Protein AF-A0A6U4NA45-F1 (afdb_monomer)

pLDDT: mean 71.01, std 21.5, range [25.69, 96.25]

Solvent-accessible surface area (backbone atoms only — not comparable to full-atom values): 28451 Å² total; per-residue (Å²): 65,31,75,86,72,38,43,72,42,72,64,45,60,40,87,92,74,47,45,75,46,81,77,71,83,73,54,48,74,40,24,24,39,67,43,97,85,68,51,58,35,28,52,42,54,42,44,55,59,36,47,76,59,57,22,80,71,50,94,52,73,62,40,75,64,42,99,56,27,55,75,52,40,69,70,53,58,93,52,58,37,28,77,47,26,41,46,73,46,68,39,46,25,27,34,43,29,39,74,82,82,22,34,50,39,38,31,26,38,87,87,55,83,77,88,73,43,79,29,39,72,34,22,25,37,73,43,98,86,71,49,62,36,33,34,27,15,58,32,71,66,20,38,53,78,53,82,89,59,66,73,75,71,82,91,79,78,97,69,82,91,70,99,82,83,94,79,87,86,81,98,75,83,88,85,89,86,62,85,80,91,81,80,89,84,81,88,73,85,69,67,97,50,78,73,62,76,93,43,71,69,58,54,53,50,31,43,52,53,12,50,52,23,46,51,53,32,51,49,44,62,69,73,50,26,73,67,54,44,52,48,25,57,56,46,78,65,58,100,76,32,94,63,59,84,89,45,42,66,56,55,44,53,37,54,51,51,30,41,52,22,40,41,51,39,25,46,33,44,19,52,36,26,58,75,26,44,82,53,64,70,67,74,56,60,52,50,56,49,35,40,44,62,58,52,42,61,46,25,51,45,46,34,26,49,32,46,32,52,70,38,36,81,90,34,69,44,63,77,27,67,68,55,36,53,50,53,51,51,54,46,53,49,44,48,54,54,50,50,52,51,24,47,33,46,47,70,78,44,77,63,95,62,55,63,56,55,52,51,52,51,48,54,50,38,52,54,39,30,51,44,20,28,54,37,12,51,74,55,68,36,54,67,50,20,55,26,30,47,41,46,48,52,49,49,54,48,55,57,49,48,65,58,51,74,76,66,82,75,58,74,71,60,49,53,54,53,54,51,51,48,53,54,40,54,48,50,27,46,53,27,51,48,49,47,50,47,52,54,45,46,54,40,32,56,35,25,51,79,80,78,82,80,76,81,69,77,90,83,77,92,76,77,84,84,83,83,83,90,78,87,85,81,82,88,80,85,89,79,84,89,81,87,83,81,85,84,81,90,133

Structure (mmCIF, N/CA/C/O backbone):
data_AF-A0A6U4NA45-F1
#
_entry.id   AF-A0A6U4NA45-F1
#
loop_
_atom_site.group_PDB
_atom_site.id
_atom_site.type_symbol
_atom_site.label_atom_id
_atom_site.label_alt_id
_atom_site.label_comp_id
_atom_site.label_asym_id
_atom_site.label_entity_id
_atom_site.label_seq_id
_atom_site.pdbx_PDB_ins_code
_atom_site.Cartn_x
_atom_site.Cartn_y
_atom_site.Cartn_z
_atom_site.occupancy
_atom_site.B_iso_or_equiv
_atom_site.auth_seq_id
_atom_site.auth_comp_id
_atom_site.auth_asym_id
_atom_site.auth_atom_id
_atom_site.pdbx_PDB_model_num
ATOM 1 N N . MET A 1 1 ? 20.191 9.825 -30.174 1.00 69.56 1 MET A N 1
ATOM 2 C CA . MET A 1 1 ? 18.929 10.580 -29.992 1.00 69.56 1 MET A CA 1
ATOM 3 C C . MET A 1 1 ? 17.799 9.779 -30.613 1.00 69.56 1 MET A C 1
ATOM 5 O O . MET A 1 1 ? 18.050 9.083 -31.593 1.00 69.56 1 MET A O 1
ATOM 9 N N . ALA A 1 2 ? 16.607 9.825 -30.026 1.00 69.19 2 ALA A N 1
ATOM 10 C CA . ALA A 1 2 ? 15.437 9.114 -30.518 1.00 69.19 2 ALA A CA 1
ATOM 11 C C . ALA A 1 2 ? 14.815 9.798 -31.752 1.00 69.19 2 ALA A C 1
ATOM 13 O O . ALA A 1 2 ? 15.029 10.989 -31.983 1.00 69.19 2 ALA A O 1
ATOM 14 N N . VAL A 1 3 ? 14.019 9.065 -32.537 1.00 62.12 3 VAL A N 1
ATOM 15 C CA . VAL A 1 3 ? 13.343 9.597 -33.741 1.00 62.12 3 VAL A CA 1
ATOM 16 C C . VAL A 1 3 ? 12.296 10.675 -33.431 1.00 62.12 3 VAL A C 1
ATOM 18 O O . VAL A 1 3 ? 11.987 11.484 -34.297 1.00 62.12 3 VAL A O 1
ATOM 21 N N . ASN A 1 4 ? 11.803 10.741 -32.190 1.00 64.50 4 ASN A N 1
ATOM 22 C CA . ASN A 1 4 ? 10.936 11.812 -31.685 1.00 64.50 4 ASN A CA 1
ATOM 23 C C . ASN A 1 4 ? 11.714 12.992 -31.052 1.00 64.50 4 ASN A C 1
ATOM 25 O O . ASN A 1 4 ? 11.126 13.789 -30.327 1.00 64.50 4 ASN A O 1
ATOM 29 N N . GLY A 1 5 ? 13.032 13.086 -31.270 1.00 67.62 5 GLY A N 1
ATOM 30 C CA . GLY A 1 5 ? 13.897 14.159 -30.756 1.00 67.62 5 GLY A CA 1
ATOM 31 C C . GLY A 1 5 ? 14.318 14.023 -29.285 1.00 67.62 5 GLY A C 1
ATOM 32 O O . GLY A 1 5 ? 15.200 14.752 -28.832 1.00 67.62 5 GLY A O 1
ATOM 33 N N . VAL A 1 6 ? 13.749 13.074 -28.536 1.00 73.31 6 VAL A N 1
ATOM 34 C CA . VAL A 1 6 ? 14.082 12.837 -27.122 1.00 73.31 6 VAL A CA 1
ATOM 35 C C . VAL A 1 6 ? 15.490 12.236 -26.982 1.00 73.31 6 VAL A C 1
ATOM 37 O O . VAL A 1 6 ? 15.947 11.449 -27.817 1.00 73.31 6 VAL A O 1
ATOM 40 N N . THR A 1 7 ? 16.221 12.590 -25.925 1.00 81.31 7 THR A N 1
ATOM 41 C CA . THR A 1 7 ? 17.541 12.009 -25.639 1.00 81.31 7 THR A CA 1
ATOM 42 C C . THR A 1 7 ? 17.438 10.673 -24.899 1.00 81.31 7 THR A C 1
ATOM 44 O O . THR A 1 7 ? 16.626 10.503 -23.992 1.00 81.31 7 THR A O 1
ATOM 47 N N . PHE A 1 8 ? 18.306 9.730 -25.276 1.00 80.81 8 PHE A N 1
ATOM 48 C CA . PHE A 1 8 ? 18.640 8.566 -24.453 1.00 80.81 8 PHE A CA 1
ATOM 49 C C . PHE A 1 8 ? 19.764 8.962 -23.493 1.00 80.81 8 PHE A C 1
ATOM 51 O O . PHE A 1 8 ? 20.686 9.671 -23.904 1.00 80.81 8 PHE A O 1
ATOM 58 N N . VAL A 1 9 ? 19.686 8.516 -22.243 1.00 75.94 9 VAL A N 1
ATOM 59 C CA . VAL A 1 9 ? 20.630 8.838 -21.168 1.00 75.94 9 VAL A CA 1
ATOM 60 C C . VAL A 1 9 ? 20.890 7.559 -20.370 1.00 75.94 9 VAL A C 1
ATOM 62 O O . VAL A 1 9 ? 19.961 6.992 -19.815 1.00 75.94 9 VAL A O 1
ATOM 65 N N . GLY A 1 10 ? 22.134 7.071 -20.327 1.00 65.62 10 GLY A N 1
ATOM 66 C CA . GLY A 1 10 ? 22.457 5.814 -19.625 1.00 65.62 10 GLY A CA 1
ATOM 67 C C . GLY A 1 10 ? 22.661 5.954 -18.114 1.00 65.62 10 GLY A C 1
ATOM 68 O O . GLY A 1 10 ? 22.571 4.972 -17.383 1.00 65.62 10 GLY A O 1
ATOM 69 N N . HIS A 1 11 ? 22.929 7.173 -17.644 1.00 62.91 11 HIS A N 1
ATOM 70 C CA . HIS A 1 11 ? 23.153 7.497 -16.239 1.00 62.91 11 HIS A CA 1
ATOM 71 C C . HIS A 1 11 ? 22.665 8.911 -15.932 1.00 62.91 11 HIS A C 1
ATOM 73 O O . HIS A 1 11 ? 22.866 9.822 -16.735 1.00 62.91 11 HIS A O 1
ATOM 79 N N . HIS A 1 12 ? 22.157 9.140 -14.720 1.00 54.97 12 HIS A N 1
ATOM 80 C CA . HIS A 1 12 ? 22.136 10.499 -14.181 1.00 54.97 12 HIS A CA 1
ATOM 81 C C . HIS A 1 12 ? 23.581 10.982 -14.013 1.00 54.97 12 HIS A C 1
ATOM 83 O O . HIS A 1 12 ? 24.396 10.299 -13.394 1.00 54.97 12 HIS A O 1
ATOM 89 N N . VAL A 1 13 ? 23.892 12.169 -14.526 1.00 52.94 13 VAL A N 1
ATOM 90 C CA . VAL A 1 13 ? 25.195 12.821 -14.346 1.00 52.94 13 VAL A CA 1
ATOM 91 C C . VAL A 1 13 ? 24.964 14.127 -13.595 1.00 52.94 13 VAL A C 1
ATOM 93 O O . VAL A 1 13 ? 24.100 14.920 -13.972 1.00 52.94 13 VAL A O 1
ATOM 96 N N . ASN A 1 14 ? 25.702 14.352 -12.511 1.00 47.81 14 ASN A N 1
ATOM 97 C CA . ASN A 1 14 ? 25.661 15.617 -11.792 1.00 47.81 14 ASN A CA 1
ATOM 98 C C . ASN A 1 14 ? 26.303 16.708 -12.668 1.00 47.81 14 ASN A C 1
ATOM 100 O O . ASN A 1 14 ? 27.485 16.625 -13.002 1.00 47.81 14 ASN A O 1
ATOM 104 N N . LYS A 1 15 ? 25.514 17.725 -13.036 1.00 44.06 15 LYS A N 1
ATOM 105 C CA . LYS A 1 15 ? 25.901 18.768 -14.000 1.00 44.06 15 LYS A CA 1
ATOM 106 C C . LYS A 1 15 ? 27.181 19.518 -13.611 1.00 44.06 15 LYS A C 1
ATOM 108 O O . LYS A 1 15 ? 27.958 19.872 -14.490 1.00 44.06 15 LYS A O 1
ATOM 113 N N . ASP A 1 16 ? 27.387 19.742 -12.317 1.00 41.94 16 ASP A N 1
ATOM 114 C CA . ASP A 1 16 ? 28.425 20.642 -11.808 1.00 41.94 16 ASP A CA 1
ATOM 115 C C . ASP A 1 16 ? 29.730 19.906 -11.448 1.00 41.94 16 ASP A C 1
ATOM 117 O O . ASP A 1 16 ? 30.771 20.537 -11.287 1.00 41.94 16 ASP A O 1
ATOM 121 N N . SER A 1 17 ? 29.691 18.571 -11.329 1.00 44.25 17 SER A N 1
ATOM 122 C CA . SER A 1 17 ? 30.845 17.743 -10.934 1.00 44.25 17 SER A CA 1
ATOM 123 C C . SER A 1 17 ? 31.173 16.580 -11.878 1.00 44.25 17 SER A C 1
ATOM 125 O O . SER A 1 17 ? 32.136 15.863 -11.622 1.00 44.25 17 SER A O 1
ATOM 127 N N . GLY A 1 18 ? 30.381 16.340 -12.930 1.00 42.62 18 GLY A N 1
ATOM 128 C CA . GLY A 1 18 ? 30.587 15.246 -13.897 1.00 42.62 18 GLY A CA 1
ATOM 129 C C . GLY A 1 18 ? 30.338 13.831 -13.351 1.00 42.62 18 GLY A C 1
ATOM 130 O O . GLY A 1 18 ? 30.313 12.865 -14.110 1.00 42.62 18 GLY A O 1
ATOM 131 N N . ASN A 1 19 ? 30.116 13.683 -12.043 1.00 42.84 19 ASN A N 1
ATOM 132 C CA . ASN A 1 19 ? 29.963 12.385 -11.392 1.00 42.84 19 ASN A CA 1
ATOM 133 C C . ASN A 1 19 ? 28.627 11.708 -11.730 1.00 42.84 19 ASN A C 1
ATOM 135 O O . ASN A 1 19 ? 27.574 12.353 -11.749 1.00 42.84 19 ASN A O 1
ATOM 139 N N . LYS A 1 20 ? 28.653 10.382 -11.910 1.00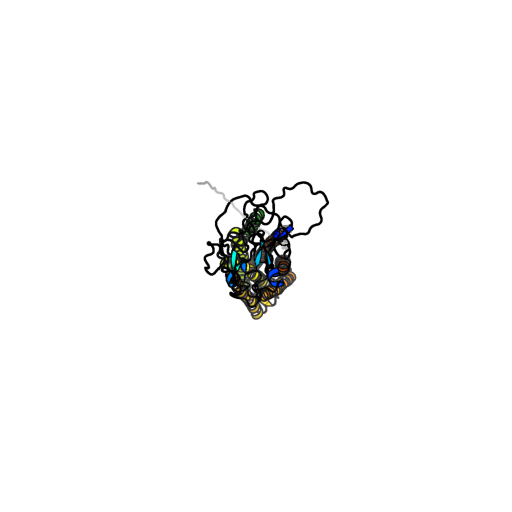 51.19 20 LYS A N 1
ATOM 140 C CA . LYS A 1 20 ? 27.441 9.559 -12.037 1.00 51.19 20 LYS A CA 1
ATOM 141 C C . LYS A 1 20 ? 26.657 9.574 -10.718 1.00 51.19 20 LYS A C 1
ATOM 143 O O . LYS A 1 20 ? 27.185 9.194 -9.675 1.00 51.19 20 LYS A O 1
ATOM 148 N N . GLY A 1 21 ? 25.398 9.996 -10.763 1.00 47.81 21 GLY A N 1
ATOM 149 C CA . GLY A 1 21 ? 24.453 9.844 -9.655 1.00 47.81 21 GLY A CA 1
ATOM 150 C C . GLY A 1 21 ? 23.815 8.453 -9.654 1.00 47.81 21 GLY A C 1
ATOM 151 O O . GLY A 1 21 ? 23.713 7.815 -10.704 1.00 47.81 21 GLY A O 1
ATOM 152 N N . LYS A 1 22 ? 23.335 7.986 -8.491 1.00 43.78 22 LYS A N 1
ATOM 153 C CA . LYS A 1 22 ? 22.448 6.809 -8.441 1.00 43.78 22 LYS A CA 1
ATOM 154 C C . LYS A 1 22 ? 21.185 7.091 -9.271 1.00 43.78 22 LYS A C 1
ATOM 156 O O . LYS A 1 22 ? 20.659 8.204 -9.231 1.00 43.78 22 LYS A O 1
ATOM 161 N N . MET A 1 23 ? 20.707 6.090 -10.013 1.00 49.38 23 MET A N 1
ATOM 162 C CA . MET A 1 23 ? 19.466 6.199 -10.789 1.00 49.38 23 MET A CA 1
ATOM 163 C C . MET A 1 23 ? 18.298 6.456 -9.835 1.00 49.38 23 MET A C 1
ATOM 165 O O . MET A 1 23 ? 18.128 5.708 -8.873 1.00 49.38 23 MET A O 1
ATOM 169 N N . THR A 1 24 ? 17.487 7.488 -10.078 1.00 51.00 24 THR A N 1
ATOM 170 C CA . THR A 1 24 ? 16.381 7.828 -9.159 1.00 51.00 24 THR A CA 1
ATOM 171 C C . THR A 1 24 ? 15.164 6.915 -9.317 1.00 51.00 24 THR A C 1
ATOM 173 O O . THR A 1 24 ? 14.244 6.995 -8.509 1.00 51.00 24 THR A O 1
ATOM 176 N N . MET A 1 25 ? 15.144 6.068 -10.357 1.00 54.41 25 MET A N 1
ATOM 177 C CA . MET A 1 25 ? 14.083 5.105 -10.713 1.00 54.41 25 MET A CA 1
ATOM 178 C C . MET A 1 25 ? 12.671 5.700 -10.894 1.00 54.41 25 MET A C 1
ATOM 180 O O . MET A 1 25 ? 11.711 4.969 -11.127 1.00 54.41 25 MET A O 1
ATOM 184 N N . ALA A 1 26 ? 12.542 7.027 -10.845 1.00 57.28 26 ALA A N 1
ATOM 185 C CA . ALA A 1 26 ? 11.296 7.763 -11.010 1.00 57.28 26 ALA A CA 1
ATOM 186 C C . ALA A 1 26 ? 10.979 7.969 -12.502 1.00 57.28 26 ALA A C 1
ATOM 188 O O . ALA A 1 26 ? 11.084 9.080 -13.021 1.00 57.28 26 ALA A O 1
ATOM 189 N N . PHE A 1 27 ? 10.629 6.879 -13.185 1.00 69.69 27 PHE A N 1
ATOM 190 C CA . PHE A 1 27 ? 10.214 6.878 -14.590 1.00 69.69 27 PHE A CA 1
ATOM 191 C C . PHE A 1 27 ? 8.689 6.887 -14.724 1.00 69.69 27 PHE A C 1
ATOM 193 O O . PHE A 1 27 ? 7.969 6.416 -13.844 1.00 69.69 27 PHE A O 1
ATOM 200 N N . ASP A 1 28 ? 8.199 7.413 -15.841 1.00 66.12 28 ASP A N 1
ATOM 201 C CA . ASP A 1 28 ? 6.807 7.278 -16.245 1.00 66.12 28 ASP A CA 1
ATOM 202 C C . ASP A 1 28 ? 6.526 5.918 -16.916 1.00 66.12 28 ASP A C 1
ATOM 204 O O . ASP A 1 28 ? 7.428 5.131 -17.219 1.00 66.12 28 ASP A O 1
ATOM 208 N N . ASN A 1 29 ? 5.250 5.663 -17.219 1.00 71.00 29 ASN A N 1
ATOM 209 C CA . ASN A 1 29 ? 4.803 4.477 -17.962 1.00 71.00 29 ASN A CA 1
ATOM 210 C C . ASN A 1 29 ? 5.366 4.390 -19.401 1.00 71.00 29 ASN A C 1
ATOM 212 O O . ASN A 1 29 ? 5.088 3.417 -20.099 1.00 71.00 29 ASN A O 1
ATOM 216 N N . CYS A 1 30 ? 6.120 5.393 -19.863 1.00 79.12 30 CYS A N 1
ATOM 217 C CA . CYS A 1 30 ? 6.754 5.457 -21.174 1.00 79.12 30 CYS A CA 1
ATOM 218 C C . CYS A 1 30 ? 8.279 5.258 -21.134 1.00 79.12 30 CYS A C 1
ATOM 220 O O . CYS A 1 30 ? 8.897 5.261 -22.202 1.00 79.12 30 CYS A O 1
ATOM 222 N N . GLY A 1 31 ? 8.878 5.042 -19.957 1.00 75.69 31 GLY A N 1
ATOM 223 C CA . GLY A 1 31 ? 10.300 4.729 -19.785 1.00 75.69 31 GLY A CA 1
ATOM 224 C C . GLY A 1 31 ? 11.236 5.940 -19.684 1.00 75.69 31 GLY A C 1
ATOM 225 O O . GLY A 1 31 ? 12.446 5.810 -19.898 1.00 75.69 31 GLY A O 1
ATOM 226 N N . GLY A 1 32 ? 10.706 7.130 -19.391 1.00 76.88 32 GLY A N 1
ATOM 227 C CA . GLY A 1 32 ? 11.508 8.343 -19.222 1.00 76.88 32 GLY A CA 1
ATOM 228 C C . GLY A 1 32 ? 11.012 9.249 -18.102 1.00 76.88 32 GLY A C 1
ATOM 229 O O . GLY A 1 32 ? 10.101 8.902 -17.355 1.00 76.88 32 GLY A O 1
ATOM 230 N N . HIS A 1 33 ? 11.651 10.407 -17.944 1.00 68.00 33 HIS A N 1
ATOM 231 C CA . HIS A 1 33 ? 11.198 11.443 -17.016 1.00 68.00 33 HIS A CA 1
ATOM 232 C C . HIS A 1 33 ? 11.702 12.837 -17.415 1.00 68.00 33 HIS A C 1
A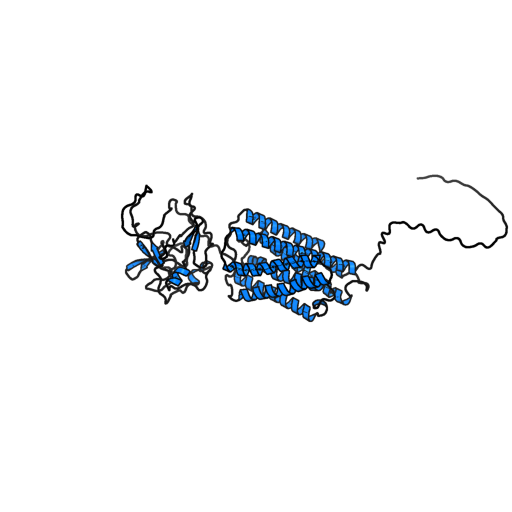TOM 234 O O . HIS A 1 33 ? 12.616 12.986 -18.228 1.00 68.00 33 HIS A O 1
ATOM 240 N N . GLY A 1 34 ? 11.118 13.879 -16.816 1.00 69.31 34 GLY A N 1
ATOM 241 C CA . GLY A 1 34 ? 11.627 15.251 -16.900 1.00 69.31 34 GLY A CA 1
ATOM 242 C C . GLY A 1 34 ? 12.825 15.475 -15.973 1.00 69.31 34 GLY A C 1
ATOM 243 O O . GLY A 1 34 ? 12.758 15.153 -14.786 1.00 69.31 34 GLY A O 1
ATOM 244 N N . GLY A 1 35 ? 13.916 16.032 -16.497 1.00 62.38 35 GLY A N 1
ATOM 245 C CA . GLY A 1 35 ? 15.054 16.501 -15.705 1.00 62.38 35 GLY A CA 1
ATOM 246 C C . GLY A 1 35 ? 14.739 17.759 -14.888 1.00 62.38 35 GLY A C 1
ATOM 247 O O . GLY A 1 35 ? 13.710 18.408 -15.078 1.00 62.38 35 GLY A O 1
ATOM 248 N N . ALA A 1 36 ? 15.661 18.143 -14.001 1.00 59.59 36 ALA A N 1
ATOM 249 C CA . ALA A 1 36 ? 15.563 19.389 -13.228 1.00 59.59 36 ALA A CA 1
ATOM 250 C C . ALA A 1 36 ? 15.667 20.661 -14.100 1.00 59.59 36 ALA A C 1
ATOM 252 O O . ALA A 1 36 ? 15.309 21.745 -13.657 1.00 59.59 36 ALA A O 1
ATOM 253 N N . ASP A 1 37 ? 16.123 20.525 -15.348 1.00 57.91 37 ASP A N 1
ATOM 254 C CA . ASP A 1 37 ? 16.102 21.551 -16.396 1.00 57.91 37 ASP A CA 1
ATOM 255 C C . ASP A 1 37 ? 14.844 21.469 -17.291 1.00 57.91 37 ASP A C 1
ATOM 257 O O . ASP A 1 37 ? 14.819 22.021 -18.391 1.00 57.91 37 ASP A O 1
ATOM 261 N N . HIS A 1 38 ? 13.822 20.741 -16.829 1.00 61.00 38 HIS A N 1
ATOM 262 C CA . HIS A 1 38 ? 12.554 20.448 -17.500 1.00 61.00 38 HIS A CA 1
ATOM 263 C C . HIS A 1 38 ? 12.655 19.669 -18.827 1.00 61.00 38 HIS A C 1
ATOM 265 O O . HIS A 1 38 ? 11.646 19.521 -19.518 1.00 61.00 38 HIS A O 1
ATOM 271 N N . LYS A 1 39 ? 13.820 19.106 -19.185 1.00 69.12 39 LYS A N 1
ATOM 272 C CA . LYS A 1 39 ? 13.959 18.298 -20.409 1.00 69.12 39 LYS A CA 1
ATOM 273 C C . LYS A 1 39 ? 13.579 16.839 -20.174 1.00 69.12 39 LYS A C 1
ATOM 275 O O . LYS A 1 39 ? 14.174 16.154 -19.340 1.00 69.12 39 LYS A O 1
ATOM 280 N N . TYR A 1 40 ? 12.605 16.348 -20.934 1.00 72.50 40 TYR A N 1
ATOM 281 C CA . TYR A 1 40 ? 12.213 14.941 -20.918 1.00 72.50 40 TYR A CA 1
ATOM 282 C C . TYR A 1 40 ? 13.258 14.060 -21.626 1.00 72.50 40 TYR A C 1
ATOM 284 O O . TYR A 1 40 ? 13.741 14.422 -22.700 1.00 72.50 40 TYR A O 1
ATOM 292 N N . HIS A 1 41 ? 13.612 12.920 -21.028 1.00 80.75 41 HIS A N 1
ATOM 293 C CA . HIS A 1 41 ? 14.612 11.981 -21.547 1.00 80.75 41 HIS A CA 1
ATOM 294 C C . HIS A 1 41 ? 14.346 10.532 -21.098 1.00 80.75 41 HIS A C 1
ATOM 296 O O . HIS A 1 41 ? 13.717 10.297 -20.067 1.00 80.75 41 HIS A O 1
ATOM 302 N N . TYR A 1 42 ? 14.825 9.560 -21.881 1.00 84.88 42 TYR A N 1
ATOM 303 C CA . TYR A 1 42 ? 14.665 8.123 -21.624 1.00 84.88 42 TYR A CA 1
ATOM 304 C C . TYR A 1 42 ? 15.923 7.521 -20.978 1.00 84.88 42 TYR A C 1
ATOM 306 O O . TYR A 1 42 ? 17.026 7.724 -21.492 1.00 84.88 42 TYR A O 1
ATOM 314 N N . HIS A 1 43 ? 15.747 6.722 -19.919 1.00 77.31 43 HIS A N 1
ATOM 315 C CA . HIS A 1 43 ? 16.820 5.912 -19.298 1.00 77.31 43 HIS A CA 1
ATOM 316 C C . HIS A 1 43 ? 16.641 4.407 -19.506 1.00 77.31 43 HIS A C 1
ATOM 318 O O . HIS A 1 43 ? 17.604 3.647 -19.435 1.00 77.31 43 HIS A O 1
ATOM 324 N N . ILE A 1 44 ? 15.405 3.977 -19.747 1.00 83.81 44 ILE A N 1
ATOM 325 C CA . ILE A 1 44 ? 15.012 2.583 -19.965 1.00 83.81 44 ILE A CA 1
ATOM 326 C C . ILE A 1 44 ? 14.264 2.483 -21.314 1.00 83.81 44 ILE A C 1
ATOM 328 O O . ILE A 1 44 ? 14.032 3.520 -21.947 1.00 83.81 44 ILE A O 1
ATOM 332 N N . PRO A 1 45 ? 13.901 1.284 -21.814 1.00 90.56 45 PRO A N 1
ATOM 333 C CA . PRO A 1 45 ? 13.246 1.153 -23.111 1.00 90.56 45 PRO A CA 1
ATOM 334 C C . PRO A 1 45 ? 11.995 2.031 -23.253 1.00 90.56 45 PRO A C 1
ATOM 336 O O . PRO A 1 45 ? 11.096 1.941 -22.412 1.00 90.56 45 PRO A O 1
ATOM 339 N N . PRO A 1 46 ? 11.901 2.860 -24.312 1.00 90.06 46 PRO A N 1
ATOM 340 C CA . PRO A 1 46 ? 10.852 3.862 -24.434 1.00 90.06 46 PRO A CA 1
ATOM 341 C C . PRO A 1 46 ? 9.551 3.216 -24.929 1.00 90.06 46 PRO A C 1
ATOM 343 O O . PRO A 1 46 ? 9.194 3.341 -26.101 1.00 90.06 46 PRO A O 1
ATOM 346 N N . VAL A 1 47 ? 8.857 2.465 -24.069 1.00 85.62 47 VAL A N 1
ATOM 347 C CA . VAL A 1 47 ? 7.761 1.562 -24.475 1.00 85.62 47 VAL A CA 1
ATOM 348 C C . VAL A 1 47 ? 6.658 2.264 -25.274 1.00 85.62 47 VAL A C 1
ATOM 350 O O . VAL A 1 47 ? 6.218 1.730 -26.287 1.00 85.62 47 VAL A O 1
ATOM 353 N N . CYS A 1 48 ? 6.289 3.501 -24.929 1.00 82.88 48 CYS A N 1
ATOM 354 C CA . CYS A 1 48 ? 5.307 4.272 -25.702 1.00 82.88 48 CYS A CA 1
ATOM 355 C C . CYS A 1 48 ? 5.788 4.622 -27.124 1.00 82.88 48 CYS A C 1
ATOM 357 O O . CYS A 1 48 ? 4.978 4.651 -28.047 1.00 82.88 48 CYS A O 1
ATOM 359 N N . LEU A 1 49 ? 7.093 4.861 -27.318 1.00 82.94 49 LEU A N 1
ATOM 360 C CA . LEU A 1 49 ? 7.690 5.114 -28.635 1.00 82.94 49 LEU A CA 1
ATOM 361 C C . LEU A 1 49 ? 7.827 3.815 -29.442 1.00 82.94 49 LEU A C 1
ATOM 363 O O . LEU A 1 49 ? 7.522 3.793 -30.628 1.00 82.94 49 LEU A O 1
ATOM 367 N N . ILE A 1 50 ? 8.245 2.720 -28.800 1.00 88.81 50 ILE A N 1
ATOM 368 C CA . ILE A 1 50 ? 8.312 1.395 -29.435 1.00 88.81 50 ILE A CA 1
ATOM 369 C C . ILE A 1 50 ? 6.914 0.992 -29.928 1.00 88.81 50 ILE A C 1
ATOM 371 O O . ILE A 1 50 ? 6.761 0.600 -31.082 1.00 88.81 50 ILE A O 1
ATOM 375 N N . MET A 1 51 ? 5.888 1.160 -29.088 1.00 85.62 51 MET A N 1
ATOM 376 C CA . MET A 1 51 ? 4.494 0.861 -29.418 1.00 85.62 51 MET A CA 1
ATOM 377 C C . MET A 1 51 ? 3.935 1.771 -30.524 1.00 85.62 51 MET A C 1
ATOM 379 O O . MET A 1 51 ? 3.272 1.270 -31.431 1.00 85.62 51 MET A O 1
ATOM 383 N N . SER A 1 52 ? 4.210 3.083 -30.502 1.00 80.25 52 SER A N 1
ATOM 384 C CA . SER A 1 52 ? 3.731 4.004 -31.550 1.00 80.25 52 SER A CA 1
ATOM 385 C C . SER A 1 52 ? 4.382 3.763 -32.916 1.00 80.25 52 SER A C 1
ATOM 387 O O . SER A 1 52 ? 3.776 4.060 -33.943 1.00 80.25 52 SER A O 1
ATOM 389 N N . LEU A 1 53 ? 5.575 3.164 -32.935 1.00 79.94 53 LEU A N 1
ATOM 390 C CA . LEU A 1 53 ? 6.274 2.707 -34.139 1.00 79.94 53 LEU A CA 1
ATOM 391 C C . LEU A 1 53 ? 5.916 1.257 -34.533 1.00 79.94 53 LEU A C 1
ATOM 393 O O . LEU A 1 53 ? 6.586 0.665 -35.376 1.00 79.94 53 LEU A O 1
ATOM 397 N N . GLY A 1 54 ? 4.867 0.674 -33.937 1.00 81.75 54 GLY A N 1
ATOM 398 C CA . GLY A 1 54 ? 4.358 -0.662 -34.273 1.00 81.75 54 GLY A CA 1
ATOM 399 C C . GLY A 1 54 ? 5.175 -1.834 -33.719 1.00 81.75 54 GLY A C 1
ATOM 400 O O . GLY A 1 54 ? 4.943 -2.975 -34.117 1.00 81.75 54 GLY A O 1
ATOM 401 N N . GLY A 1 55 ? 6.119 -1.571 -32.813 1.00 86.62 55 GLY A N 1
ATOM 402 C CA . GLY A 1 55 ? 6.967 -2.581 -32.190 1.00 86.62 55 GLY A CA 1
ATOM 403 C C . GLY A 1 55 ? 6.270 -3.419 -31.116 1.00 86.62 55 GLY A C 1
ATOM 404 O O . GLY A 1 55 ? 5.112 -3.207 -30.740 1.00 86.62 55 GLY A O 1
ATOM 405 N N . GLU A 1 56 ? 7.006 -4.402 -30.605 1.00 92.12 56 GLU A N 1
ATOM 406 C CA . GLU A 1 56 ? 6.563 -5.247 -29.497 1.00 92.12 56 GLU A CA 1
ATOM 407 C C . GLU A 1 56 ? 6.953 -4.655 -28.145 1.00 92.12 56 GLU A C 1
ATOM 409 O O . GLU A 1 56 ? 8.057 -4.136 -28.000 1.00 92.12 56 GLU A O 1
ATOM 414 N N . VAL A 1 57 ? 6.056 -4.752 -27.163 1.00 90.00 57 VAL A N 1
ATOM 415 C CA . VAL A 1 57 ? 6.222 -4.209 -25.806 1.00 90.00 57 VAL A CA 1
ATOM 416 C C . VAL A 1 57 ? 5.633 -5.174 -24.769 1.00 90.00 57 VAL A C 1
ATOM 418 O O . VAL A 1 57 ? 4.733 -5.943 -25.107 1.00 90.00 57 VAL A O 1
ATOM 421 N N . PRO A 1 58 ? 6.123 -5.171 -23.518 1.00 82.75 58 PRO A N 1
ATOM 422 C CA . PRO A 1 58 ? 5.560 -5.982 -22.443 1.00 82.75 58 PRO A CA 1
ATOM 423 C C . PRO A 1 58 ? 4.183 -5.450 -22.019 1.00 82.75 58 PRO A C 1
ATOM 425 O O . PRO A 1 58 ? 3.929 -4.248 -22.066 1.00 82.75 58 PRO A O 1
ATOM 428 N N . GLU A 1 59 ? 3.305 -6.339 -21.546 1.00 76.56 59 GLU A N 1
ATOM 429 C CA . GLU A 1 59 ? 1.940 -5.990 -21.099 1.00 76.56 59 GLU A CA 1
ATOM 430 C C . GLU A 1 59 ? 1.914 -5.064 -19.867 1.00 76.56 59 GLU A C 1
ATOM 432 O O . GLU A 1 59 ? 0.927 -4.378 -19.606 1.00 76.56 59 GLU A O 1
ATOM 437 N N . ARG A 1 60 ? 2.997 -5.074 -19.083 1.00 64.25 60 ARG A N 1
ATOM 438 C CA . ARG A 1 60 ? 3.155 -4.346 -17.821 1.00 64.25 60 ARG A CA 1
ATOM 439 C C . ARG A 1 60 ? 3.924 -3.047 -18.030 1.00 64.25 60 ARG A C 1
ATOM 441 O O . ARG A 1 60 ? 5.030 -3.085 -18.560 1.00 64.25 60 ARG A O 1
ATOM 448 N N . SER A 1 61 ? 3.418 -1.926 -17.515 1.00 63.03 61 SER A N 1
ATOM 449 C CA . SER A 1 61 ? 4.133 -0.638 -17.535 1.00 63.03 61 SER A CA 1
ATOM 450 C C . SER A 1 61 ? 5.205 -0.488 -16.446 1.00 63.03 61 SER A C 1
ATOM 452 O O . SER A 1 61 ? 5.803 0.573 -16.358 1.00 63.03 61 SER A O 1
ATOM 454 N N . ASP A 1 62 ? 5.465 -1.528 -15.647 1.00 59.41 62 ASP A N 1
ATOM 455 C CA . ASP A 1 62 ? 6.481 -1.590 -14.581 1.00 59.41 62 ASP A CA 1
ATOM 456 C C . ASP A 1 62 ? 7.467 -2.767 -14.766 1.00 59.41 62 ASP A C 1
ATOM 458 O O . ASP A 1 62 ? 8.179 -3.171 -13.847 1.00 59.41 62 ASP A O 1
ATOM 462 N N . TRP A 1 63 ? 7.498 -3.351 -15.969 1.00 69.94 63 TRP A N 1
ATOM 463 C CA . TRP A 1 63 ? 8.190 -4.602 -16.304 1.00 69.94 63 TRP A CA 1
ATOM 464 C C . TRP A 1 63 ? 9.680 -4.656 -15.908 1.00 69.94 63 TRP A C 1
ATOM 466 O O . TRP A 1 63 ? 10.207 -5.741 -15.659 1.00 69.94 63 TRP A O 1
ATOM 476 N N . TRP A 1 64 ? 10.361 -3.507 -15.833 1.00 68.81 64 TRP A N 1
ATOM 477 C CA . TRP A 1 64 ? 11.782 -3.403 -15.475 1.00 68.81 64 TRP A CA 1
ATOM 478 C C . TRP A 1 64 ? 12.058 -3.661 -13.988 1.00 68.81 64 TRP A C 1
ATOM 480 O O . TRP A 1 64 ? 13.209 -3.865 -13.614 1.00 68.81 64 TRP A O 1
ATOM 490 N N . LEU A 1 65 ? 11.016 -3.674 -13.147 1.00 59.44 65 LEU A N 1
ATOM 491 C CA . LEU A 1 65 ? 11.094 -4.026 -11.726 1.00 59.44 65 LEU A CA 1
ATOM 492 C C . LEU A 1 65 ? 11.050 -5.547 -11.485 1.00 59.44 65 LEU A C 1
ATOM 494 O O . LEU A 1 65 ? 11.260 -6.008 -10.362 1.00 59.44 65 LEU A O 1
ATOM 498 N N . ALA A 1 66 ? 10.774 -6.354 -12.515 1.00 54.06 66 ALA A N 1
ATOM 499 C CA . ALA A 1 66 ? 10.823 -7.807 -12.396 1.00 54.06 66 ALA A CA 1
ATOM 500 C C . ALA A 1 66 ? 12.265 -8.286 -12.154 1.00 54.06 66 ALA A C 1
ATOM 502 O O . ALA A 1 66 ? 13.196 -7.808 -12.791 1.00 54.06 66 ALA A O 1
ATOM 503 N N . LYS A 1 67 ? 12.453 -9.304 -11.298 1.00 58.88 67 LYS A N 1
ATOM 504 C CA . LYS A 1 67 ? 13.779 -9.891 -10.987 1.00 58.88 67 LYS A CA 1
ATOM 505 C C . LYS A 1 67 ? 14.591 -10.284 -12.236 1.00 58.88 67 LYS A C 1
ATOM 507 O O . LYS A 1 67 ? 15.816 -10.218 -12.226 1.00 58.88 67 LYS A O 1
ATOM 512 N N . ASN A 1 68 ? 13.882 -10.692 -13.283 1.00 67.75 68 ASN A N 1
ATOM 513 C CA . ASN A 1 68 ? 14.392 -11.022 -14.606 1.00 67.75 68 ASN A CA 1
ATOM 514 C C . ASN A 1 68 ? 13.628 -10.149 -15.620 1.00 67.75 68 ASN A C 1
ATOM 516 O O . ASN A 1 68 ? 12.605 -10.613 -16.140 1.00 67.75 68 ASN A O 1
ATOM 520 N N . PRO A 1 69 ? 14.016 -8.884 -15.861 1.00 73.06 69 PRO A N 1
ATOM 521 C CA . PRO A 1 69 ? 13.252 -7.966 -16.708 1.00 73.06 69 PRO A CA 1
ATOM 522 C C . PRO A 1 69 ? 12.997 -8.506 -18.123 1.00 73.06 69 PRO A C 1
ATOM 524 O O . PRO A 1 69 ? 11.910 -8.342 -18.674 1.00 73.06 69 PRO A O 1
ATOM 527 N N . GLU A 1 70 ? 13.961 -9.241 -18.681 1.00 82.94 70 GLU A N 1
ATOM 528 C CA . GLU A 1 70 ? 13.883 -9.899 -19.986 1.00 82.94 70 GLU A CA 1
ATOM 529 C C . GLU A 1 70 ? 12.773 -10.954 -20.073 1.00 82.94 70 GLU A C 1
ATOM 531 O O . GLU A 1 70 ? 12.238 -11.196 -21.150 1.00 82.94 70 GLU A O 1
ATOM 536 N N . SER A 1 71 ? 12.369 -11.544 -18.942 1.00 82.25 71 SER A N 1
ATOM 537 C CA . SER A 1 71 ? 11.277 -12.526 -18.895 1.00 82.25 71 SER A CA 1
ATOM 538 C C . SER A 1 71 ? 9.887 -11.921 -19.112 1.00 82.25 71 SER A C 1
ATOM 540 O O . SER A 1 71 ? 8.938 -12.664 -19.352 1.00 82.25 71 SER A O 1
ATOM 542 N N . GLN A 1 72 ? 9.754 -10.593 -19.006 1.00 82.94 72 GLN A N 1
ATOM 543 C CA . GLN A 1 72 ? 8.495 -9.881 -19.249 1.00 82.94 72 GLN A CA 1
ATOM 544 C C . GLN A 1 72 ? 8.273 -9.580 -20.741 1.00 82.94 72 GLN A C 1
ATOM 546 O O . GLN A 1 72 ? 7.177 -9.182 -21.130 1.00 82.94 72 GLN A O 1
ATOM 551 N N . TRP A 1 73 ? 9.296 -9.782 -21.576 1.00 88.75 73 TRP A N 1
ATOM 552 C CA . TRP A 1 73 ? 9.237 -9.600 -23.023 1.00 88.75 73 TRP A CA 1
ATOM 553 C C . TRP A 1 73 ? 9.145 -10.968 -23.726 1.00 88.75 73 TRP A C 1
ATOM 555 O O . TRP A 1 73 ? 9.813 -11.922 -23.312 1.00 88.75 73 TRP A O 1
ATOM 565 N N . PRO A 1 74 ? 8.369 -11.099 -24.817 1.00 90.50 74 PRO A N 1
ATOM 566 C CA . PRO A 1 74 ? 8.463 -12.250 -25.710 1.00 90.50 74 PRO A CA 1
ATOM 567 C C . PRO A 1 74 ? 9.914 -12.541 -26.128 1.00 90.50 74 PRO A C 1
ATOM 569 O O . PRO A 1 74 ? 10.643 -11.647 -26.542 1.00 90.50 74 PRO A O 1
ATOM 572 N N . LYS A 1 75 ? 10.352 -13.808 -26.088 1.00 89.69 75 LYS A N 1
ATOM 573 C CA . LYS A 1 75 ? 11.718 -14.184 -26.529 1.00 89.69 75 LYS A CA 1
ATOM 574 C C . LYS A 1 75 ? 11.958 -13.952 -28.028 1.00 89.69 75 LYS A C 1
ATOM 576 O O . LYS A 1 75 ? 13.101 -13.836 -28.468 1.00 89.69 75 LYS A O 1
ATOM 581 N N . LYS A 1 76 ? 10.879 -13.919 -28.809 1.00 91.75 76 LYS A N 1
ATOM 582 C CA . LYS A 1 76 ? 10.849 -13.626 -30.241 1.00 91.75 76 LYS A CA 1
ATOM 583 C C . LYS A 1 76 ? 9.531 -12.916 -30.544 1.00 91.75 76 LYS A C 1
ATOM 585 O O . LYS A 1 76 ? 8.506 -13.313 -29.990 1.00 91.75 76 LYS A O 1
ATOM 590 N N . THR A 1 77 ? 9.549 -11.893 -31.392 1.00 91.50 77 THR A N 1
ATOM 591 C CA . THR A 1 77 ? 8.334 -11.184 -31.831 1.00 91.50 77 THR A CA 1
ATOM 592 C C . THR A 1 77 ? 7.901 -11.611 -33.240 1.00 91.50 77 THR A C 1
ATOM 594 O O . THR A 1 77 ? 8.674 -12.198 -33.998 1.00 91.50 77 THR A O 1
ATOM 597 N N . THR A 1 78 ? 6.648 -11.321 -33.589 1.00 89.69 78 THR A N 1
ATOM 598 C CA . THR A 1 78 ? 6.115 -11.347 -34.961 1.00 89.69 78 THR A CA 1
ATOM 599 C C . THR A 1 78 ? 6.021 -9.952 -35.590 1.00 89.69 78 THR A C 1
ATOM 601 O O . THR A 1 78 ? 5.744 -9.848 -36.783 1.00 89.69 78 THR A O 1
ATOM 604 N N . LYS A 1 79 ? 6.248 -8.887 -34.810 1.00 88.19 79 LYS A N 1
ATOM 605 C CA . LYS A 1 79 ? 6.260 -7.490 -35.261 1.00 88.19 79 LYS A CA 1
ATOM 606 C C . LYS A 1 79 ? 7.630 -7.104 -35.821 1.00 88.19 79 LYS A C 1
ATOM 608 O O . LYS A 1 79 ? 8.613 -7.839 -35.702 1.00 88.19 79 LYS A O 1
ATOM 613 N N . GLU A 1 80 ? 7.703 -5.919 -36.416 1.00 79.94 80 GLU A N 1
ATOM 614 C CA . GLU A 1 80 ? 8.986 -5.309 -36.751 1.00 79.94 80 GLU A CA 1
ATOM 615 C C . GLU A 1 80 ? 9.680 -4.736 -35.513 1.00 79.94 80 GLU A C 1
ATOM 617 O O . GLU A 1 80 ? 9.026 -4.278 -34.575 1.00 79.94 80 GLU A O 1
ATOM 622 N N . SER A 1 81 ? 11.017 -4.749 -35.513 1.00 85.75 81 SER A N 1
ATOM 623 C CA . SER A 1 81 ? 11.788 -4.023 -34.500 1.00 85.75 81 SER A CA 1
ATOM 624 C C . SER A 1 81 ? 11.961 -2.579 -34.968 1.00 85.75 81 SER A C 1
ATOM 626 O O . SER A 1 81 ? 12.618 -2.355 -35.990 1.00 85.75 81 SER A O 1
ATOM 628 N N . PRO A 1 82 ? 11.364 -1.586 -34.288 1.00 83.19 82 PRO A N 1
ATOM 629 C CA . PRO A 1 82 ? 11.369 -0.222 -34.787 1.00 83.19 82 PRO A CA 1
ATOM 630 C C . PRO A 1 82 ? 12.762 0.401 -34.690 1.00 83.19 82 PRO A C 1
ATOM 632 O O . PRO A 1 82 ? 13.464 0.248 -33.687 1.00 83.19 82 PRO A O 1
ATOM 635 N N . LEU A 1 83 ? 13.135 1.168 -35.716 1.00 81.50 83 LEU A N 1
ATOM 636 C CA . LEU A 1 83 ? 14.234 2.127 -35.633 1.00 81.50 83 LEU A CA 1
ATOM 637 C C . LEU A 1 83 ? 13.788 3.268 -34.711 1.00 81.50 83 LEU A C 1
ATOM 639 O O . LEU A 1 83 ? 13.006 4.130 -35.109 1.00 81.50 83 LEU A O 1
ATOM 643 N N . ILE A 1 84 ? 14.269 3.259 -33.471 1.00 85.75 84 ILE A N 1
ATOM 644 C CA . ILE A 1 84 ? 13.858 4.219 -32.440 1.00 85.75 84 ILE A CA 1
ATOM 645 C C . ILE A 1 84 ? 14.819 5.395 -32.299 1.00 85.75 84 ILE A C 1
ATOM 647 O O . ILE A 1 84 ? 14.455 6.382 -31.664 1.00 85.75 84 ILE A O 1
ATOM 651 N N . GLY A 1 85 ? 16.010 5.346 -32.903 1.00 81.56 85 GLY A N 1
ATOM 652 C CA . GLY A 1 85 ? 16.933 6.478 -32.924 1.00 81.56 85 GLY A CA 1
ATOM 653 C C . GLY A 1 85 ? 18.223 6.248 -33.705 1.00 81.56 85 GLY A C 1
ATOM 654 O O . GLY A 1 85 ? 18.406 5.227 -34.360 1.00 81.56 85 GLY A O 1
ATOM 655 N N . TRP A 1 86 ? 19.133 7.214 -33.586 1.00 77.44 86 TRP A N 1
ATOM 656 C CA . TRP A 1 86 ? 20.481 7.184 -34.161 1.00 77.44 86 TRP A CA 1
ATOM 657 C C . TRP A 1 86 ? 21.529 7.565 -33.110 1.00 77.44 86 TRP A C 1
ATOM 659 O O . TRP A 1 86 ? 21.301 8.453 -32.276 1.00 77.44 86 TRP A O 1
ATOM 669 N N . ALA A 1 87 ? 22.677 6.895 -33.147 1.00 72.94 87 ALA A N 1
ATOM 670 C CA . ALA A 1 87 ? 23.831 7.167 -32.299 1.00 72.94 87 ALA A CA 1
ATOM 671 C C . ALA A 1 87 ? 24.704 8.311 -32.861 1.00 72.94 87 ALA A C 1
ATOM 673 O O . ALA A 1 87 ? 24.532 8.746 -34.001 1.00 72.94 87 ALA A O 1
ATOM 674 N N . MET A 1 88 ? 25.625 8.862 -32.056 1.00 68.31 88 MET A N 1
ATOM 675 C CA . MET A 1 88 ? 26.430 10.028 -32.479 1.00 68.31 88 MET A CA 1
ATOM 676 C C . MET A 1 88 ? 27.529 9.684 -33.498 1.00 68.31 88 MET A C 1
ATOM 678 O O . MET A 1 88 ? 27.976 10.568 -34.231 1.00 68.31 88 MET A O 1
ATOM 682 N N . ASP A 1 89 ? 27.922 8.414 -33.564 1.00 64.25 89 ASP A N 1
ATOM 683 C CA . ASP A 1 89 ? 28.824 7.820 -34.557 1.00 64.25 89 ASP A CA 1
ATOM 684 C C . ASP A 1 89 ? 28.109 7.413 -35.865 1.00 64.25 89 ASP A C 1
ATOM 686 O O . ASP A 1 89 ? 28.756 6.999 -36.822 1.00 64.25 89 ASP A O 1
ATOM 690 N N . GLY A 1 90 ? 26.783 7.585 -35.937 1.00 65.06 90 GLY A N 1
ATOM 691 C CA . GLY A 1 90 ? 25.981 7.385 -37.147 1.00 65.06 90 GLY A CA 1
ATOM 692 C C . GLY A 1 90 ? 25.329 6.007 -37.292 1.00 65.06 90 GLY A C 1
ATOM 693 O O . GLY A 1 90 ? 24.602 5.803 -38.262 1.00 65.06 90 GLY A O 1
ATOM 694 N N . PHE A 1 91 ? 25.519 5.074 -36.354 1.00 76.69 91 PHE A N 1
ATOM 695 C CA . PHE A 1 91 ? 24.814 3.786 -36.402 1.00 76.69 91 PHE A CA 1
ATOM 696 C C . PHE A 1 91 ? 23.353 3.894 -35.912 1.00 76.69 91 PHE A C 1
ATOM 698 O O . PHE A 1 91 ? 23.039 4.733 -35.057 1.00 76.69 91 PHE A O 1
ATOM 705 N N . PRO A 1 92 ? 22.438 3.055 -36.438 1.00 80.19 92 PRO A N 1
ATOM 706 C CA . PRO A 1 92 ? 21.045 3.018 -35.999 1.00 80.19 92 PRO A CA 1
ATOM 707 C C . PRO A 1 92 ? 20.909 2.428 -34.589 1.00 80.19 92 PRO A C 1
ATOM 709 O O . PRO A 1 92 ? 21.704 1.582 -34.180 1.00 80.19 92 PRO A O 1
ATOM 712 N N . ILE A 1 93 ? 19.864 2.849 -33.872 1.00 88.38 93 ILE A N 1
ATOM 713 C CA . ILE A 1 93 ? 19.432 2.282 -32.589 1.00 88.38 93 ILE A CA 1
ATOM 714 C C . ILE A 1 93 ? 18.035 1.678 -32.784 1.00 88.38 93 ILE A C 1
ATOM 716 O O . ILE A 1 93 ? 17.069 2.408 -33.030 1.00 88.38 93 ILE A O 1
ATOM 720 N N . PHE A 1 94 ? 17.924 0.356 -32.666 1.00 89.38 94 PHE A N 1
ATOM 721 C CA . PHE A 1 94 ? 16.658 -0.378 -32.726 1.00 89.38 94 PHE A CA 1
ATOM 722 C C . PHE A 1 94 ? 16.051 -0.611 -31.337 1.00 89.38 94 PHE A C 1
ATOM 724 O O . PHE A 1 94 ? 16.728 -0.512 -30.311 1.00 89.38 94 PHE A O 1
ATOM 731 N N . GLY A 1 95 ? 14.756 -0.940 -31.315 1.00 92.56 95 GLY A N 1
ATOM 732 C CA . GLY A 1 95 ? 14.103 -1.542 -30.153 1.00 92.56 95 GLY A CA 1
ATOM 733 C C . GLY A 1 95 ? 14.686 -2.921 -29.787 1.00 92.56 95 GLY A C 1
ATOM 734 O O . GLY A 1 95 ? 15.574 -3.422 -30.476 1.00 92.56 95 GLY A O 1
ATOM 735 N N . PRO A 1 96 ? 14.178 -3.573 -28.726 1.00 93.31 96 PRO A N 1
ATOM 736 C CA . PRO A 1 96 ? 14.811 -4.743 -28.097 1.00 93.31 96 PRO A CA 1
ATOM 737 C C . PRO A 1 96 ? 14.765 -6.057 -28.882 1.00 93.31 96 PRO A C 1
ATOM 739 O O . PRO A 1 96 ? 15.026 -7.112 -28.313 1.00 93.31 96 PRO A O 1
ATOM 742 N N . TYR A 1 97 ? 14.488 -6.019 -30.183 1.00 93.94 97 TYR A N 1
ATOM 743 C CA . TYR A 1 97 ? 14.486 -7.189 -31.056 1.00 93.94 97 TYR A CA 1
ATOM 744 C C . TYR A 1 97 ? 15.425 -6.990 -32.242 1.00 93.94 97 TYR A C 1
ATOM 746 O O . TYR A 1 97 ? 15.577 -5.883 -32.755 1.00 93.94 97 TYR A O 1
ATOM 754 N N . ASP A 1 98 ? 16.019 -8.073 -32.726 1.00 91.25 98 ASP A N 1
ATOM 755 C CA . ASP A 1 98 ? 16.741 -8.070 -33.996 1.00 91.25 98 ASP A CA 1
ATOM 756 C C . ASP A 1 98 ? 15.751 -7.847 -35.164 1.00 91.25 98 ASP A C 1
ATOM 758 O O . ASP A 1 98 ? 14.783 -8.604 -35.276 1.00 91.25 98 ASP A O 1
ATOM 762 N N . PRO A 1 99 ? 15.939 -6.850 -36.051 1.00 83.31 99 PRO A N 1
ATOM 763 C CA . PRO A 1 99 ? 15.006 -6.599 -37.153 1.00 83.31 99 PRO A CA 1
ATOM 764 C C . PRO A 1 99 ? 14.977 -7.728 -38.200 1.00 83.31 99 PRO A C 1
ATOM 766 O O . PRO A 1 99 ? 14.030 -7.804 -38.980 1.00 83.31 99 PRO A O 1
ATOM 769 N N . ILE A 1 100 ? 15.961 -8.631 -38.218 1.00 83.06 100 ILE A N 1
ATOM 770 C CA . ILE A 1 100 ? 16.046 -9.759 -39.154 1.00 83.06 100 ILE A CA 1
ATOM 771 C C . ILE A 1 100 ? 15.648 -11.069 -38.461 1.00 83.06 100 ILE A C 1
ATOM 773 O O . ILE A 1 100 ? 14.755 -11.765 -38.942 1.00 83.06 100 ILE A O 1
ATOM 777 N N . THR A 1 101 ? 16.263 -11.417 -37.324 1.00 90.00 101 THR A N 1
ATOM 778 C CA . THR A 1 101 ? 15.966 -12.687 -36.627 1.00 90.00 101 THR A CA 1
ATOM 779 C C . THR A 1 101 ? 14.716 -12.621 -35.745 1.00 90.00 101 THR A C 1
ATOM 781 O O . THR A 1 101 ? 14.199 -13.666 -35.348 1.00 90.00 101 THR A O 1
ATOM 784 N N . LYS A 1 102 ? 14.204 -11.417 -35.448 1.00 92.00 102 LYS A N 1
ATOM 785 C CA . LYS A 1 102 ? 13.092 -11.122 -34.521 1.00 92.00 102 LYS A CA 1
ATOM 786 C C . LYS A 1 102 ? 13.311 -11.574 -33.073 1.00 92.00 102 LYS A C 1
ATOM 788 O O . LYS A 1 102 ? 12.357 -11.620 -32.299 1.00 92.00 102 LYS A O 1
ATOM 793 N N . GLU A 1 103 ? 14.533 -11.938 -32.691 1.00 92.56 103 GLU A N 1
ATOM 794 C CA . GLU A 1 103 ? 14.866 -12.420 -31.343 1.00 92.56 103 GLU A CA 1
ATOM 795 C C . GLU A 1 103 ? 15.141 -11.266 -30.382 1.00 92.56 103 GLU A C 1
ATOM 797 O O . GLU A 1 103 ? 15.738 -10.260 -30.772 1.00 92.56 103 GLU A O 1
ATOM 802 N N . LEU A 1 104 ? 14.736 -11.434 -29.123 1.00 91.69 104 LEU A N 1
ATOM 803 C CA . LEU A 1 104 ? 14.970 -10.471 -28.050 1.00 91.69 104 LEU A CA 1
ATOM 804 C C . LEU A 1 104 ? 16.478 -10.306 -27.792 1.00 91.69 104 LEU A C 1
ATOM 806 O O . LEU A 1 104 ? 17.191 -11.292 -27.602 1.00 91.69 104 LEU A O 1
ATOM 810 N N . GLN A 1 105 ? 16.970 -9.068 -27.774 1.00 91.00 105 GLN A N 1
ATOM 811 C CA . GLN A 1 105 ? 18.376 -8.745 -27.533 1.00 91.00 105 GLN A CA 1
ATOM 812 C C . GLN A 1 105 ? 18.574 -8.268 -26.090 1.00 91.00 105 GLN A C 1
ATOM 814 O O . GLN A 1 105 ? 18.122 -7.188 -25.720 1.00 91.00 105 GLN A O 1
ATOM 819 N N . THR A 1 106 ? 19.258 -9.068 -25.270 1.00 87.19 106 THR A N 1
ATOM 820 C CA . THR A 1 106 ? 19.740 -8.664 -23.936 1.00 87.19 106 THR A CA 1
ATOM 821 C C . THR A 1 106 ? 21.103 -7.982 -24.041 1.00 87.19 106 THR A C 1
ATOM 823 O O . THR A 1 106 ? 21.835 -8.222 -25.002 1.00 87.19 106 THR A O 1
ATOM 826 N N . SER A 1 107 ? 21.463 -7.170 -23.042 1.00 81.69 107 SER A N 1
ATOM 827 C CA . SER A 1 107 ? 22.755 -6.471 -23.002 1.00 81.69 107 SER A CA 1
ATOM 828 C C . SER A 1 107 ? 23.954 -7.419 -23.113 1.00 81.69 107 SER A C 1
ATOM 830 O O . SER A 1 107 ? 23.922 -8.538 -22.598 1.00 81.69 107 SER A O 1
ATOM 832 N N . GLY A 1 108 ? 25.015 -6.945 -23.775 1.00 68.00 108 GLY A N 1
ATOM 833 C CA . GLY A 1 108 ? 26.318 -7.610 -23.859 1.00 68.00 108 GLY A CA 1
ATOM 834 C C . GLY A 1 108 ? 27.284 -7.247 -22.723 1.00 68.00 108 GLY A C 1
ATOM 835 O O . GLY A 1 108 ? 28.447 -7.650 -22.755 1.00 68.00 108 GLY A O 1
ATOM 836 N N . SER A 1 109 ? 26.841 -6.483 -21.716 1.00 65.06 109 SER A N 1
ATOM 837 C CA . SER A 1 109 ? 27.683 -6.123 -20.572 1.00 65.06 109 SER A CA 1
ATOM 838 C C . SER A 1 109 ? 28.004 -7.352 -19.712 1.00 65.06 109 SER A C 1
ATOM 840 O O . SER A 1 109 ? 27.116 -7.991 -19.144 1.00 65.06 109 SER A O 1
ATOM 842 N N . ALA A 1 110 ? 29.296 -7.669 -19.584 1.00 48.19 110 ALA A N 1
ATOM 843 C CA . ALA A 1 110 ? 29.797 -8.920 -19.000 1.00 48.19 110 ALA A CA 1
ATOM 844 C C . ALA A 1 110 ? 29.401 -9.175 -17.527 1.00 48.19 110 ALA A C 1
ATOM 846 O O . ALA A 1 110 ? 29.568 -10.290 -17.034 1.00 48.19 110 ALA A O 1
ATOM 847 N N . ASN A 1 111 ? 28.863 -8.169 -16.831 1.00 49.62 111 ASN A N 1
ATOM 848 C CA . ASN A 1 111 ? 28.419 -8.272 -15.440 1.00 49.62 111 ASN A CA 1
ATOM 849 C C . ASN A 1 111 ? 26.964 -8.773 -15.287 1.00 49.62 111 ASN A C 1
ATOM 851 O O . ASN A 1 111 ? 26.553 -9.082 -14.170 1.00 49.62 111 ASN A O 1
ATOM 855 N N . CYS A 1 112 ? 26.188 -8.894 -16.373 1.00 47.75 112 CYS A N 1
ATOM 856 C CA . CYS A 1 112 ? 24.833 -9.460 -16.358 1.00 47.75 112 CYS A CA 1
ATOM 857 C C . CYS A 1 112 ? 24.824 -10.895 -16.912 1.00 47.75 112 CYS A C 1
ATOM 859 O O . CYS A 1 112 ? 24.505 -11.143 -18.072 1.00 47.75 112 CYS A O 1
ATOM 861 N N . THR A 1 113 ? 25.166 -11.868 -16.067 1.00 41.06 113 THR A N 1
ATOM 862 C CA . THR A 1 113 ? 25.379 -13.279 -16.444 1.00 41.06 113 THR A CA 1
ATOM 863 C C . THR A 1 113 ? 24.098 -14.120 -16.614 1.00 41.06 113 THR A C 1
ATOM 865 O O . THR A 1 113 ? 24.057 -15.293 -16.244 1.00 41.06 113 THR A O 1
ATOM 868 N N . THR A 1 114 ? 23.061 -13.570 -17.256 1.00 45.69 114 THR A N 1
ATOM 869 C CA . THR A 1 114 ? 21.950 -14.342 -17.857 1.00 45.69 114 THR A CA 1
ATOM 870 C C . THR A 1 114 ? 22.223 -14.578 -19.348 1.00 45.69 114 THR A C 1
ATOM 872 O O . THR A 1 114 ? 21.601 -14.021 -20.249 1.00 45.69 114 THR A O 1
ATOM 875 N N . THR A 1 115 ? 23.227 -15.419 -19.595 1.00 47.34 115 THR A N 1
ATOM 876 C CA . THR A 1 115 ? 23.868 -15.729 -20.883 1.00 47.34 115 THR A CA 1
ATOM 877 C C . THR A 1 115 ? 22.930 -16.180 -22.017 1.00 47.34 115 THR A C 1
ATOM 879 O O . THR A 1 115 ? 22.754 -17.375 -22.252 1.00 47.34 115 THR A O 1
ATOM 882 N N . THR A 1 116 ? 22.436 -15.224 -22.813 1.00 49.00 116 THR A N 1
ATOM 883 C CA . THR A 1 116 ? 21.949 -15.455 -24.198 1.00 49.00 116 THR A CA 1
ATOM 884 C C . THR A 1 116 ? 22.229 -14.317 -25.195 1.00 49.00 116 THR A C 1
ATOM 886 O O . THR A 1 116 ? 22.078 -14.528 -26.396 1.00 49.00 116 THR A O 1
ATOM 889 N N . GLY A 1 117 ? 22.608 -13.117 -24.740 1.00 58.53 117 GLY A N 1
ATOM 890 C CA . GLY A 1 117 ? 22.753 -11.935 -25.601 1.00 58.53 117 GLY A CA 1
ATOM 891 C C . GLY A 1 117 ? 23.844 -12.068 -26.667 1.00 58.53 117 GLY A C 1
ATOM 892 O O . GLY A 1 117 ? 24.960 -12.482 -26.371 1.00 58.53 117 GLY A O 1
ATOM 893 N N . SER A 1 118 ? 23.528 -11.669 -27.904 1.00 75.56 118 SER A N 1
ATOM 894 C CA . SER A 1 118 ? 24.484 -11.613 -29.029 1.00 75.56 118 SER A CA 1
ATOM 895 C C . SER A 1 118 ? 25.100 -10.220 -29.248 1.00 75.56 118 SER A C 1
ATOM 897 O O . SER A 1 118 ? 25.681 -9.960 -30.301 1.00 75.56 118 SER A O 1
ATOM 899 N N . LEU A 1 119 ? 24.933 -9.321 -28.272 1.00 86.06 119 LEU A N 1
ATOM 900 C CA . LEU A 1 119 ? 25.450 -7.953 -28.295 1.00 86.06 119 LEU A CA 1
ATOM 901 C C . LEU A 1 119 ? 26.872 -7.870 -27.726 1.00 86.06 119 LEU A C 1
ATOM 903 O O . LEU A 1 119 ? 27.281 -8.689 -26.905 1.00 86.06 119 LEU A O 1
ATOM 907 N N . ASP A 1 120 ? 27.600 -6.844 -28.148 1.00 82.25 120 ASP A N 1
ATOM 908 C CA . ASP A 1 120 ? 28.859 -6.405 -27.562 1.00 82.25 120 ASP A CA 1
ATOM 909 C C . ASP A 1 120 ? 28.644 -5.510 -26.326 1.00 82.25 120 ASP A C 1
ATOM 911 O O . ASP A 1 120 ? 27.517 -5.226 -25.904 1.00 82.25 120 ASP A O 1
ATOM 915 N N . ALA A 1 121 ? 29.755 -5.064 -25.735 1.00 77.44 121 ALA A N 1
ATOM 916 C CA . ALA A 1 121 ? 29.761 -4.258 -24.520 1.00 77.44 121 ALA A CA 1
ATOM 917 C C . ALA A 1 121 ? 29.008 -2.919 -24.643 1.00 77.44 121 ALA A C 1
ATOM 919 O O . ALA A 1 121 ? 28.576 -2.421 -23.614 1.00 77.44 121 ALA A O 1
ATOM 920 N N . CYS A 1 122 ? 28.814 -2.374 -25.854 1.00 78.12 122 CYS A N 1
ATOM 921 C CA . CYS A 1 122 ? 28.082 -1.123 -26.093 1.00 78.12 122 CYS A CA 1
ATOM 922 C C . CYS A 1 122 ? 26.609 -1.356 -26.480 1.00 78.12 122 CYS A C 1
ATOM 924 O O . CYS A 1 122 ? 25.966 -0.466 -27.039 1.00 78.12 122 CYS A O 1
ATOM 926 N N . ASN A 1 123 ? 26.066 -2.556 -26.238 1.00 87.00 123 ASN A N 1
ATOM 927 C CA . ASN A 1 123 ? 24.738 -2.982 -26.694 1.00 87.00 123 ASN A CA 1
ATOM 928 C C . ASN A 1 123 ? 24.549 -2.935 -28.224 1.00 87.00 123 ASN A C 1
ATOM 930 O O . ASN A 1 123 ? 23.442 -2.682 -28.706 1.00 87.00 123 ASN A O 1
ATOM 934 N N . GLY A 1 124 ? 25.595 -3.190 -29.013 1.00 87.12 124 GLY A N 1
ATOM 935 C CA . GLY A 1 124 ? 25.472 -3.318 -30.466 1.00 87.12 124 GLY A CA 1
ATOM 936 C C . GLY A 1 124 ? 25.935 -4.666 -31.006 1.00 87.12 124 GLY A C 1
ATOM 937 O O . GLY A 1 124 ? 26.529 -5.470 -30.298 1.00 87.12 124 GLY A O 1
ATOM 938 N N . LYS A 1 125 ? 25.647 -4.948 -32.278 1.00 85.75 125 LYS A N 1
ATOM 939 C CA . LYS A 1 125 ? 26.219 -6.098 -33.000 1.00 85.75 125 LYS A CA 1
ATOM 940 C C . LYS A 1 125 ? 26.216 -5.888 -34.507 1.00 85.75 125 LYS A C 1
ATOM 942 O O . LYS A 1 125 ? 25.446 -5.089 -35.039 1.00 85.75 125 LYS A O 1
ATOM 947 N N . ASN A 1 126 ? 27.053 -6.653 -35.206 1.00 82.44 126 ASN A N 1
ATOM 948 C CA . ASN A 1 126 ? 26.905 -6.836 -36.647 1.00 82.44 126 ASN A CA 1
ATOM 949 C C . ASN A 1 126 ? 25.667 -7.722 -36.884 1.00 82.44 126 ASN A C 1
ATOM 951 O O . ASN A 1 126 ? 25.641 -8.874 -36.451 1.00 82.44 126 ASN A O 1
ATOM 955 N N . MET A 1 127 ? 24.650 -7.194 -37.558 1.00 80.50 127 MET A N 1
ATOM 956 C CA . MET A 1 127 ? 23.474 -7.947 -37.999 1.00 80.50 127 MET A CA 1
ATOM 957 C C . MET A 1 127 ? 23.831 -8.869 -39.177 1.00 80.50 127 MET A C 1
ATOM 959 O O . MET A 1 127 ? 24.859 -8.699 -39.836 1.00 80.50 127 MET A O 1
ATOM 963 N N . SER A 1 128 ? 22.968 -9.839 -39.490 1.00 78.94 128 SER A N 1
ATOM 964 C CA . SER A 1 128 ? 23.212 -10.831 -40.554 1.00 78.94 128 SER A CA 1
ATOM 965 C C . SER A 1 128 ? 23.270 -10.252 -41.977 1.00 78.94 128 SER A C 1
ATOM 967 O O . SER A 1 128 ? 23.760 -10.921 -42.882 1.00 78.94 128 SER A O 1
ATOM 969 N N . ASN A 1 129 ? 22.841 -9.001 -42.178 1.00 73.25 129 ASN A N 1
ATOM 970 C CA . ASN A 1 129 ? 23.035 -8.246 -43.423 1.00 73.25 129 ASN A CA 1
ATOM 971 C C . ASN A 1 129 ? 24.406 -7.529 -43.514 1.00 73.25 129 ASN A C 1
ATOM 973 O O . ASN A 1 129 ? 24.645 -6.790 -44.466 1.00 73.25 129 ASN A O 1
ATOM 977 N N . GLY A 1 130 ? 25.286 -7.702 -42.521 1.00 72.25 130 GLY A N 1
ATOM 978 C CA . GLY A 1 130 ? 26.613 -7.083 -42.449 1.00 72.25 130 GLY A CA 1
ATOM 979 C C . GLY A 1 130 ? 26.652 -5.667 -41.858 1.00 72.25 130 GLY A C 1
ATOM 980 O O . GLY A 1 130 ? 27.742 -5.139 -41.647 1.00 72.25 130 GLY A O 1
ATOM 981 N N . GLN A 1 131 ? 25.507 -5.048 -41.557 1.00 73.94 131 GLN A N 1
ATOM 982 C CA . GLN A 1 131 ? 25.451 -3.721 -40.936 1.00 73.94 131 GLN A CA 1
ATOM 983 C C . GLN A 1 131 ? 25.595 -3.821 -39.413 1.00 73.94 131 GLN A C 1
ATOM 985 O O . GLN A 1 131 ? 25.005 -4.701 -38.788 1.00 73.94 131 GLN A O 1
ATOM 990 N N . TYR A 1 132 ? 26.339 -2.902 -38.797 1.00 78.88 132 TYR A N 1
ATOM 991 C CA . TYR A 1 132 ? 26.341 -2.757 -37.340 1.00 78.88 132 TYR A CA 1
ATOM 992 C C . TYR A 1 132 ? 25.161 -1.899 -36.879 1.00 78.88 132 TYR A C 1
ATOM 994 O O . TYR A 1 132 ? 24.838 -0.892 -37.512 1.00 78.88 132 TYR A O 1
ATOM 1002 N N . ALA A 1 133 ? 24.538 -2.294 -35.773 1.00 81.06 133 ALA A N 1
ATOM 1003 C CA . ALA A 1 133 ? 23.455 -1.556 -35.142 1.00 81.06 133 ALA A CA 1
ATOM 1004 C C . ALA A 1 133 ? 23.509 -1.687 -33.619 1.00 81.06 133 ALA A C 1
ATOM 1006 O O . ALA A 1 133 ? 23.951 -2.713 -33.095 1.00 81.06 133 ALA A O 1
ATOM 1007 N N . TYR A 1 134 ? 23.010 -0.663 -32.933 1.00 88.44 134 TYR A N 1
ATOM 1008 C CA . TYR A 1 134 ? 22.748 -0.671 -31.500 1.00 88.44 134 TYR A CA 1
ATOM 1009 C C . TYR A 1 134 ? 21.323 -1.121 -31.195 1.00 88.44 134 TYR A C 1
ATOM 1011 O O . TYR A 1 134 ? 20.408 -0.950 -32.005 1.00 88.44 134 TYR A O 1
ATOM 1019 N N . PHE A 1 135 ? 21.127 -1.615 -29.978 1.00 92.56 135 PHE A N 1
ATOM 1020 C CA . PHE A 1 135 ? 19.843 -2.052 -29.460 1.00 92.56 135 PHE A CA 1
ATOM 1021 C C . PHE A 1 135 ? 19.589 -1.403 -28.101 1.00 92.56 135 PHE A C 1
ATOM 1023 O O . PHE A 1 135 ? 20.461 -1.354 -27.236 1.00 92.56 135 PHE A O 1
ATOM 1030 N N . ILE A 1 136 ? 18.370 -0.911 -27.911 1.00 91.62 136 ILE A N 1
ATOM 1031 C CA . ILE A 1 136 ? 17.801 -0.721 -26.578 1.00 91.62 136 ILE A CA 1
ATOM 1032 C C . ILE A 1 136 ? 17.437 -2.101 -26.034 1.00 91.62 136 ILE A C 1
ATOM 1034 O O . ILE A 1 136 ? 16.810 -2.880 -26.740 1.00 91.62 136 ILE A O 1
ATOM 1038 N N . THR A 1 137 ? 17.804 -2.411 -24.797 1.00 89.31 137 THR A N 1
ATOM 1039 C CA . THR A 1 137 ? 17.740 -3.768 -24.228 1.00 89.31 137 THR A CA 1
ATOM 1040 C C . THR A 1 137 ? 16.762 -3.841 -23.052 1.00 89.31 137 THR A C 1
ATOM 1042 O O . THR A 1 137 ? 16.561 -2.850 -22.351 1.00 89.31 137 THR A O 1
ATOM 1045 N N . PRO A 1 138 ? 16.161 -5.011 -22.761 1.00 85.38 138 PRO A N 1
ATOM 1046 C CA . PRO A 1 138 ? 15.347 -5.193 -21.565 1.00 85.38 138 PRO A CA 1
ATOM 1047 C C . PRO A 1 138 ? 16.206 -5.388 -20.304 1.00 85.38 138 PRO A C 1
ATOM 1049 O O . PRO A 1 138 ? 15.684 -5.299 -19.203 1.00 85.38 138 PRO A O 1
ATOM 1052 N N . THR A 1 139 ? 17.511 -5.650 -20.427 1.00 79.25 139 THR A N 1
ATOM 1053 C CA . THR A 1 139 ? 18.440 -5.784 -19.293 1.00 79.25 139 THR A CA 1
ATOM 1054 C C . THR A 1 139 ? 19.405 -4.604 -19.249 1.00 79.25 139 THR A C 1
ATOM 1056 O O . THR A 1 139 ? 19.814 -4.108 -20.298 1.00 79.25 139 THR A O 1
ATOM 1059 N N . TYR A 1 140 ? 19.802 -4.190 -18.044 1.00 73.31 140 TYR A N 1
ATOM 1060 C CA . TYR A 1 140 ? 20.792 -3.131 -17.838 1.00 73.31 140 TYR A CA 1
ATOM 1061 C C . TYR A 1 140 ? 22.182 -3.506 -18.424 1.00 73.31 140 TYR A C 1
ATOM 1063 O O . TYR A 1 140 ? 22.547 -4.681 -18.343 1.00 73.31 140 TYR A O 1
ATOM 1071 N N . PRO A 1 141 ? 22.981 -2.543 -18.940 1.00 74.25 141 PRO A N 1
ATOM 1072 C CA . PRO A 1 141 ? 22.595 -1.183 -19.335 1.00 74.25 141 PRO A CA 1
ATOM 1073 C C . PRO A 1 141 ? 21.504 -1.219 -20.405 1.00 74.25 141 PRO A C 1
ATOM 1075 O O . PRO A 1 141 ? 21.619 -1.964 -21.366 1.00 74.25 141 PRO A O 1
ATOM 1078 N N . PHE A 1 142 ? 20.440 -0.435 -20.215 1.00 83.00 142 PHE A N 1
ATOM 1079 C CA . PHE A 1 142 ? 19.228 -0.460 -21.050 1.00 83.00 142 PHE A CA 1
ATOM 1080 C C . PHE A 1 142 ? 19.372 0.282 -22.387 1.00 83.00 142 PHE A C 1
ATOM 1082 O O . PHE A 1 142 ? 18.624 0.045 -23.337 1.00 83.00 142 PHE A O 1
ATOM 1089 N N . VAL A 1 143 ? 20.309 1.228 -22.429 1.00 86.12 143 VAL A N 1
ATOM 1090 C CA . VAL A 1 143 ? 20.683 2.032 -23.594 1.00 86.12 143 VAL A CA 1
ATOM 1091 C C . VAL A 1 143 ? 22.165 1.777 -23.898 1.00 86.12 143 VAL A C 1
ATOM 1093 O O . VAL A 1 143 ? 22.886 1.365 -22.988 1.00 86.12 143 VAL A O 1
ATOM 1096 N N . PRO A 1 144 ? 22.658 2.018 -25.125 1.00 80.88 144 PRO A N 1
ATOM 1097 C CA . PRO A 1 144 ? 24.095 2.045 -25.401 1.00 80.88 144 PRO A CA 1
ATOM 1098 C C . PRO A 1 144 ? 24.830 3.015 -24.468 1.00 80.88 144 PRO A C 1
ATOM 1100 O O . PRO A 1 144 ? 24.519 4.208 -24.432 1.00 80.88 144 PRO A O 1
ATOM 1103 N N . ASP A 1 145 ? 25.787 2.496 -23.703 1.00 70.94 145 ASP A N 1
ATOM 1104 C CA . ASP A 1 145 ? 26.624 3.234 -22.752 1.00 70.94 145 ASP A CA 1
ATOM 1105 C C . ASP A 1 145 ? 27.972 3.671 -23.357 1.00 70.94 145 ASP A C 1
ATOM 1107 O O . ASP A 1 145 ? 28.589 4.619 -22.868 1.00 70.94 145 ASP A O 1
ATOM 1111 N N . CYS A 1 146 ? 28.392 3.044 -24.460 1.00 69.56 146 CYS A N 1
ATOM 1112 C CA . CYS A 1 146 ? 29.529 3.450 -25.282 1.00 69.56 146 CYS A CA 1
ATOM 1113 C C . CYS A 1 146 ? 29.204 3.508 -26.786 1.00 69.56 146 CYS A C 1
ATOM 1115 O O . CYS A 1 146 ? 28.116 3.143 -27.229 1.00 69.56 146 CYS A O 1
ATOM 1117 N N . LEU A 1 147 ? 30.158 4.025 -27.570 1.00 74.56 147 LEU A N 1
ATOM 1118 C CA . LEU A 1 147 ? 30.098 4.106 -29.031 1.00 74.56 147 LEU A CA 1
ATOM 1119 C C . LEU A 1 147 ? 31.289 3.362 -29.651 1.00 74.56 147 LEU A C 1
ATOM 1121 O O . LEU A 1 147 ? 32.391 3.374 -29.104 1.00 74.56 147 LEU A O 1
ATOM 1125 N N . ARG A 1 148 ? 31.054 2.729 -30.802 1.00 67.31 148 ARG A N 1
ATOM 1126 C CA . ARG A 1 148 ? 31.994 1.880 -31.547 1.00 67.31 148 ARG A CA 1
ATOM 1127 C C . ARG A 1 148 ? 32.601 2.587 -32.761 1.00 67.31 148 ARG A C 1
ATOM 1129 O O . ARG A 1 148 ? 33.719 2.261 -33.153 1.00 67.31 148 ARG A O 1
ATOM 1136 N N . GLY A 1 149 ? 31.866 3.504 -33.390 1.00 61.72 149 GLY A N 1
ATOM 1137 C CA . GLY A 1 149 ? 32.362 4.300 -34.512 1.00 61.72 149 GLY A CA 1
ATOM 1138 C C . GLY A 1 149 ? 33.065 5.586 -34.067 1.00 61.72 149 GLY A C 1
ATOM 1139 O O . GLY A 1 149 ? 33.007 5.987 -32.906 1.00 61.72 149 GLY A O 1
ATOM 1140 N N . SER A 1 150 ? 33.716 6.261 -35.016 1.00 54.91 150 SER A N 1
ATOM 1141 C CA . SER A 1 150 ? 34.240 7.614 -34.788 1.00 54.91 150 SER A CA 1
ATOM 1142 C C . SER A 1 150 ? 33.102 8.642 -34.780 1.00 54.91 150 SER A C 1
ATOM 1144 O O . SER A 1 150 ? 32.098 8.473 -35.474 1.00 54.91 150 SER A O 1
ATOM 1146 N N . LEU A 1 151 ? 33.257 9.729 -34.022 1.00 55.34 151 LEU A N 1
ATOM 1147 C CA . LEU A 1 151 ? 32.248 10.787 -33.948 1.00 55.34 151 LEU A CA 1
ATOM 1148 C C . LEU A 1 151 ? 32.125 11.537 -35.282 1.00 55.34 151 LEU A C 1
ATOM 1150 O O . LEU A 1 151 ? 33.109 11.998 -35.859 1.00 55.34 151 LEU A O 1
ATOM 1154 N N . THR A 1 152 ? 30.888 11.703 -35.752 1.00 47.91 152 THR A N 1
ATOM 1155 C CA . THR A 1 152 ? 30.587 12.401 -37.009 1.00 47.91 152 THR A CA 1
ATOM 1156 C C . THR A 1 152 ? 30.399 13.907 -36.778 1.00 47.91 152 THR A C 1
ATOM 1158 O O . THR A 1 152 ? 29.280 14.388 -36.586 1.00 47.91 152 THR A O 1
ATOM 1161 N N . GLY A 1 153 ? 31.509 14.656 -36.780 1.00 46.81 153 GLY A N 1
ATOM 1162 C CA . GLY A 1 153 ? 31.513 16.126 -36.776 1.00 46.81 153 GLY A CA 1
ATOM 1163 C C . GLY A 1 153 ? 32.773 16.759 -36.174 1.00 46.81 153 GLY A C 1
ATOM 1164 O O . GLY A 1 153 ? 33.382 16.200 -35.265 1.00 46.81 153 GLY A O 1
ATOM 1165 N N . SER A 1 154 ? 33.149 17.942 -36.667 1.00 37.88 154 SER A N 1
ATOM 1166 C CA . SER A 1 154 ? 34.241 18.752 -36.106 1.00 37.88 154 SER A CA 1
ATOM 1167 C C . SER A 1 154 ? 33.805 19.487 -34.836 1.00 37.88 154 SER A C 1
ATOM 1169 O O . SER A 1 154 ? 32.672 19.957 -34.739 1.00 37.88 154 SER A O 1
ATOM 1171 N N . SER A 1 155 ? 34.720 19.647 -33.879 1.00 35.06 155 SER A N 1
ATOM 1172 C CA . SER A 1 155 ? 34.500 20.435 -32.663 1.00 35.06 155 SER A CA 1
ATOM 1173 C C . SER A 1 155 ? 34.389 21.934 -32.969 1.00 35.06 155 SER A C 1
ATOM 1175 O O . SER A 1 155 ? 35.337 22.520 -33.492 1.00 35.06 155 SER A O 1
ATOM 1177 N N . VAL A 1 156 ? 33.275 22.561 -32.583 1.00 38.66 156 VAL A N 1
ATOM 1178 C CA . VAL A 1 156 ? 33.076 24.018 -32.642 1.00 38.66 156 VAL A CA 1
ATOM 1179 C C . VAL A 1 156 ? 33.019 24.565 -31.216 1.00 38.66 156 VAL A C 1
ATOM 1181 O O . VAL A 1 156 ? 32.249 24.074 -30.394 1.00 38.66 156 VAL A O 1
ATOM 1184 N N . SER A 1 157 ? 33.853 25.560 -30.915 1.00 33.03 157 SER A N 1
ATOM 1185 C CA . SER A 1 157 ? 33.861 26.269 -29.631 1.00 33.03 157 SER A CA 1
ATOM 1186 C C . SER A 1 157 ? 32.749 27.316 -29.563 1.00 33.03 157 SER A C 1
ATOM 1188 O O . SER A 1 157 ? 32.472 27.990 -30.553 1.00 33.03 157 SER A O 1
ATOM 1190 N N . GLU A 1 158 ? 32.156 27.493 -28.384 1.00 38.41 158 GLU A N 1
ATOM 1191 C CA . GLU A 1 158 ? 31.050 28.425 -28.148 1.00 38.41 158 GLU A CA 1
ATOM 1192 C C . GLU A 1 158 ? 31.505 29.892 -28.285 1.00 38.41 158 GLU A C 1
ATOM 1194 O O . GLU A 1 158 ? 32.171 30.442 -27.409 1.00 38.41 158 GLU A O 1
ATOM 1199 N N . GLY A 1 159 ? 31.172 30.522 -29.416 1.00 33.44 159 GLY A N 1
ATOM 1200 C CA . GLY A 1 159 ? 31.543 31.903 -29.721 1.00 33.44 159 GLY A CA 1
ATOM 1201 C C . GLY A 1 159 ? 30.639 32.522 -30.788 1.00 33.44 159 GLY A C 1
ATOM 1202 O O . GLY A 1 159 ? 30.573 32.020 -31.903 1.00 33.44 159 GLY A O 1
ATOM 1203 N N . THR A 1 160 ? 29.952 33.602 -30.405 1.00 33.97 160 THR A N 1
ATOM 1204 C CA . THR A 1 160 ? 29.192 34.571 -31.222 1.00 33.97 160 THR A CA 1
ATOM 1205 C C . THR A 1 160 ? 28.611 34.061 -32.549 1.00 33.97 160 THR A C 1
ATOM 1207 O O . THR A 1 160 ? 29.247 34.143 -33.598 1.00 33.97 160 THR A O 1
ATOM 1210 N N . VAL A 1 161 ? 27.339 33.651 -32.524 1.00 35.00 161 VAL A N 1
ATOM 1211 C CA . VAL A 1 161 ? 26.545 33.462 -33.748 1.00 35.00 161 VAL A CA 1
ATOM 1212 C C . VAL A 1 161 ? 26.381 34.809 -34.459 1.00 35.00 161 VAL A C 1
ATOM 1214 O O . VAL A 1 161 ? 25.878 35.763 -33.869 1.00 35.00 161 VAL A O 1
ATOM 1217 N N . THR A 1 162 ? 26.766 34.873 -35.732 1.00 34.66 162 THR A N 1
ATOM 1218 C CA . THR A 1 162 ? 26.388 35.953 -36.655 1.00 34.66 162 THR A CA 1
ATOM 1219 C C . THR A 1 162 ? 25.495 35.388 -37.750 1.00 34.66 162 THR A C 1
ATOM 1221 O O . THR A 1 162 ? 25.876 34.417 -38.407 1.00 34.66 162 THR A O 1
ATOM 1224 N N . ASP A 1 163 ? 24.334 35.999 -37.966 1.00 41.00 163 ASP A N 1
ATOM 1225 C CA . ASP A 1 163 ? 23.370 35.575 -38.983 1.00 41.00 163 ASP A CA 1
ATOM 1226 C C . ASP A 1 163 ? 23.958 35.665 -40.402 1.00 41.00 163 ASP A C 1
ATOM 1228 O O . ASP A 1 163 ? 24.156 36.768 -40.897 1.00 41.00 163 ASP A O 1
ATOM 1232 N N . THR A 1 164 ? 24.252 34.519 -41.040 1.00 40.41 164 THR A N 1
ATOM 1233 C CA . THR A 1 164 ? 24.007 34.189 -42.473 1.00 40.41 164 THR A CA 1
ATOM 1234 C C . THR A 1 164 ? 24.751 32.909 -42.906 1.00 40.41 164 THR A C 1
ATOM 1236 O O . THR A 1 164 ? 25.906 32.997 -43.300 1.00 40.41 164 THR A O 1
ATOM 1239 N N . VAL A 1 165 ? 24.085 31.744 -42.924 1.00 37.19 165 VAL A N 1
ATOM 1240 C CA . VAL A 1 165 ? 24.244 30.661 -43.936 1.00 37.19 165 VAL A CA 1
ATOM 1241 C C . VAL A 1 165 ? 22.976 29.797 -43.903 1.00 37.19 165 VAL A C 1
ATOM 1243 O O . VAL A 1 165 ? 22.614 29.281 -42.849 1.00 37.19 165 VAL A O 1
ATOM 1246 N N . GLU A 1 166 ? 22.336 29.566 -45.051 1.00 39.16 166 GLU A N 1
ATOM 1247 C CA . GLU A 1 166 ? 21.287 28.546 -45.191 1.00 39.16 166 GLU A CA 1
ATOM 1248 C C . GLU A 1 166 ? 21.900 27.180 -45.546 1.00 39.16 166 GLU A C 1
ATOM 1250 O O . GLU A 1 166 ? 22.440 27.014 -46.636 1.00 39.16 166 GLU A O 1
ATOM 1255 N N . ASN A 1 167 ? 21.816 26.196 -44.643 1.00 36.81 167 ASN A N 1
ATOM 1256 C CA . ASN A 1 167 ? 21.988 24.760 -44.919 1.00 36.81 167 ASN A CA 1
ATOM 1257 C C . ASN A 1 167 ? 21.379 23.935 -43.762 1.00 36.81 167 ASN A C 1
ATOM 1259 O O . ASN A 1 167 ? 21.658 24.206 -42.597 1.00 36.81 167 ASN A O 1
ATOM 1263 N N . ALA A 1 168 ? 20.564 22.920 -44.064 1.00 30.23 168 ALA A N 1
ATOM 1264 C CA . ALA A 1 168 ? 19.949 22.018 -43.073 1.00 30.23 168 ALA A CA 1
ATOM 1265 C C . ALA A 1 168 ? 20.767 20.707 -42.934 1.00 30.23 168 ALA A C 1
ATOM 1267 O O . ALA A 1 168 ? 21.396 20.294 -43.903 1.00 30.23 168 ALA A O 1
ATOM 1268 N N . CYS A 1 169 ? 20.798 19.946 -41.828 1.00 30.66 169 CYS A N 1
ATOM 1269 C CA . CYS A 1 169 ? 20.215 20.085 -40.475 1.00 30.66 169 CYS A CA 1
ATOM 1270 C C . CYS A 1 169 ? 21.276 19.550 -39.446 1.00 30.66 169 CYS A C 1
ATOM 1272 O O . CYS A 1 169 ? 22.403 20.018 -39.603 1.00 30.66 169 CYS A O 1
ATOM 1274 N N . PRO A 1 170 ? 21.110 18.593 -38.479 1.00 42.03 170 PRO A N 1
ATOM 1275 C CA . PRO A 1 170 ? 19.963 17.837 -37.932 1.00 42.03 170 PRO A CA 1
ATOM 1276 C C . PRO A 1 170 ? 19.811 17.925 -36.383 1.00 42.03 170 PRO A C 1
ATOM 1278 O O . PRO A 1 170 ? 20.524 18.655 -35.699 1.00 42.03 170 PRO A O 1
ATOM 1281 N N . MET A 1 171 ? 18.906 17.123 -35.801 1.00 31.97 171 MET A N 1
ATOM 1282 C CA . MET A 1 171 ? 18.678 17.010 -34.347 1.00 31.97 171 MET A CA 1
ATOM 1283 C C . MET A 1 171 ? 19.890 16.441 -33.558 1.00 31.97 171 MET A C 1
ATOM 1285 O O . MET A 1 171 ? 20.096 15.226 -33.517 1.00 31.97 171 MET A O 1
ATOM 1289 N N . LYS A 1 172 ? 20.653 17.300 -32.867 1.00 33.22 172 LYS A N 1
ATOM 1290 C CA . LYS A 1 172 ? 21.569 16.986 -31.739 1.00 33.22 172 LYS A CA 1
ATOM 1291 C C . LYS A 1 172 ? 21.559 18.201 -30.777 1.00 33.22 172 LYS A C 1
ATOM 1293 O O . LYS A 1 172 ? 21.285 19.307 -31.219 1.00 33.22 172 LYS A O 1
ATOM 1298 N N . GLY A 1 173 ? 21.808 18.114 -29.468 1.00 37.19 173 GLY A N 1
ATOM 1299 C CA . GLY A 1 173 ? 22.239 16.979 -28.643 1.00 37.19 173 GLY A CA 1
ATOM 1300 C C . GLY A 1 173 ? 23.582 17.269 -27.957 1.00 37.19 173 GLY A C 1
ATOM 1301 O O . GLY A 1 173 ? 24.614 16.862 -28.479 1.00 37.19 173 GLY A O 1
ATOM 1302 N N . TYR A 1 174 ? 23.569 17.978 -26.820 1.00 27.19 174 TYR A N 1
ATOM 1303 C CA . TYR A 1 174 ? 24.775 18.351 -26.054 1.00 27.19 174 TYR A CA 1
ATOM 1304 C C . TYR A 1 174 ? 25.429 17.155 -25.330 1.00 27.19 174 TYR A C 1
ATOM 1306 O O . TYR A 1 174 ? 24.778 16.141 -25.081 1.00 27.19 174 TYR A O 1
ATOM 1314 N N . SER A 1 175 ? 26.707 17.302 -24.955 1.00 33.69 175 SER A N 1
ATOM 1315 C CA . SER A 1 175 ? 27.524 16.273 -24.293 1.00 33.69 175 SER A CA 1
ATOM 1316 C C . SER A 1 175 ? 28.237 16.813 -23.042 1.00 33.69 175 SER A C 1
ATOM 1318 O O . SER A 1 175 ? 28.900 17.846 -23.139 1.00 33.69 175 SER A O 1
ATOM 1320 N N . PRO A 1 176 ? 28.152 16.115 -21.892 1.00 31.52 176 PRO A N 1
ATOM 1321 C CA . PRO A 1 176 ? 29.005 16.341 -20.731 1.00 31.52 176 PRO A CA 1
ATOM 1322 C C . PRO A 1 176 ? 29.754 15.052 -20.333 1.00 31.52 176 PRO A C 1
ATOM 1324 O O . PRO A 1 176 ? 29.206 14.218 -19.615 1.00 31.52 176 PRO A O 1
ATOM 1327 N N . MET A 1 177 ? 31.011 14.883 -20.761 1.00 29.02 177 MET A N 1
ATOM 1328 C CA . MET A 1 177 ? 31.886 13.826 -20.224 1.00 29.02 177 MET A CA 1
ATOM 1329 C C . MET A 1 177 ? 33.337 14.280 -20.031 1.00 29.02 177 MET A C 1
ATOM 1331 O O . MET A 1 177 ? 34.133 14.338 -20.965 1.00 29.02 177 MET A O 1
ATOM 1335 N N . SER A 1 178 ? 33.679 14.490 -18.765 1.00 29.09 178 SER A N 1
ATOM 1336 C CA . SER A 1 178 ? 34.970 14.148 -18.169 1.00 29.09 178 SER A CA 1
ATOM 1337 C C . SER A 1 178 ? 34.681 13.434 -16.837 1.00 29.09 178 SER A C 1
ATOM 1339 O O . SER A 1 178 ? 33.632 13.691 -16.251 1.00 29.09 178 SER A O 1
ATOM 1341 N N . VAL A 1 179 ? 35.604 12.569 -16.385 1.00 25.84 179 VAL A N 1
ATOM 1342 C CA . VAL A 1 179 ? 35.564 11.637 -15.219 1.00 25.84 179 VAL A CA 1
ATOM 1343 C C . VAL A 1 179 ? 35.447 10.153 -15.615 1.00 25.84 179 VAL A C 1
ATOM 1345 O O . VAL A 1 179 ? 34.791 9.780 -16.584 1.00 25.84 179 VAL A O 1
ATOM 1348 N N . GLU A 1 180 ? 36.184 9.318 -14.877 1.00 25.69 180 GLU A N 1
ATOM 1349 C CA . GLU A 1 180 ? 36.519 7.924 -15.188 1.00 25.69 180 GLU A CA 1
ATOM 1350 C C . GLU A 1 180 ? 35.488 6.878 -14.709 1.00 25.69 180 GLU A C 1
ATOM 1352 O O . GLU A 1 180 ? 34.462 7.164 -14.089 1.00 25.69 180 GLU A O 1
ATOM 1357 N N . THR A 1 181 ? 35.775 5.617 -15.038 1.00 33.62 181 THR A N 1
ATOM 1358 C CA . THR A 1 181 ? 34.915 4.443 -14.862 1.00 33.62 181 THR A CA 1
ATOM 1359 C C . THR A 1 181 ? 34.618 4.100 -13.396 1.00 33.62 181 THR A C 1
ATOM 1361 O O . THR A 1 181 ? 35.407 3.432 -12.729 1.00 33.62 181 THR A O 1
ATOM 1364 N N . ALA A 1 182 ? 33.418 4.441 -12.923 1.00 27.70 182 ALA A N 1
ATOM 1365 C CA . ALA A 1 182 ? 32.840 3.836 -11.721 1.00 27.70 182 ALA A CA 1
ATOM 1366 C C . ALA A 1 182 ? 32.349 2.399 -12.002 1.00 27.70 182 ALA A C 1
ATOM 1368 O O . ALA A 1 182 ? 31.702 2.149 -13.023 1.00 27.70 182 ALA A O 1
ATOM 1369 N N . LYS A 1 183 ? 32.659 1.471 -11.089 1.00 31.05 183 LYS A N 1
ATOM 1370 C CA . LYS A 1 183 ? 32.206 0.070 -11.099 1.00 31.05 183 LYS A CA 1
ATOM 1371 C C . LYS A 1 183 ? 30.940 -0.134 -10.250 1.00 31.05 183 LYS A C 1
ATOM 1373 O O . LYS A 1 183 ? 30.482 0.778 -9.571 1.00 31.05 183 LYS A O 1
ATOM 1378 N N . ASP A 1 184 ? 30.480 -1.383 -10.285 1.00 26.41 184 ASP A N 1
ATOM 1379 C CA . ASP A 1 184 ? 29.500 -2.035 -9.413 1.00 26.41 184 ASP A CA 1
ATOM 1380 C C . ASP A 1 184 ? 28.019 -1.737 -9.701 1.00 26.41 184 ASP A C 1
ATOM 1382 O O . ASP A 1 184 ? 27.595 -0.614 -9.966 1.00 26.41 184 ASP A O 1
ATOM 1386 N N . CYS A 1 185 ? 27.224 -2.811 -9.701 1.00 29.78 185 CYS A N 1
ATOM 1387 C CA . CYS A 1 185 ? 25.782 -2.803 -9.939 1.00 29.78 185 CYS A CA 1
ATOM 1388 C C . CYS A 1 185 ? 25.065 -3.308 -8.687 1.00 29.78 185 CYS A C 1
ATOM 1390 O O . CYS A 1 185 ? 25.284 -4.436 -8.251 1.00 29.78 185 CYS A O 1
ATOM 1392 N N . GLU A 1 186 ? 24.173 -2.486 -8.145 1.00 26.41 186 GLU A N 1
ATOM 1393 C CA . GLU A 1 186 ? 23.328 -2.818 -7.001 1.00 26.41 186 GLU A CA 1
ATOM 1394 C C . GLU A 1 186 ? 21.898 -3.053 -7.510 1.00 26.41 186 GLU A C 1
ATOM 1396 O O . GLU A 1 186 ? 21.167 -2.106 -7.801 1.00 26.41 186 GLU A O 1
ATOM 1401 N N . ILE A 1 187 ? 21.506 -4.322 -7.683 1.00 27.72 187 ILE A N 1
ATOM 1402 C CA . ILE A 1 187 ? 20.142 -4.681 -8.105 1.00 27.72 187 ILE A CA 1
ATOM 1403 C C . ILE A 1 187 ? 19.215 -4.548 -6.893 1.00 27.72 187 ILE A C 1
ATOM 1405 O O . ILE A 1 187 ? 19.024 -5.500 -6.136 1.00 27.72 187 ILE A O 1
ATOM 1409 N N . LEU A 1 188 ? 18.652 -3.355 -6.704 1.00 28.00 188 LEU A N 1
ATOM 1410 C CA . LEU A 1 188 ? 17.657 -3.096 -5.666 1.00 28.00 188 LEU A CA 1
ATOM 1411 C C . LEU A 1 188 ? 16.294 -3.690 -6.073 1.00 28.00 188 LEU A C 1
ATOM 1413 O O . LEU A 1 188 ? 15.730 -3.254 -7.080 1.00 28.00 188 LEU A O 1
ATOM 1417 N N . PRO A 1 189 ? 15.722 -4.641 -5.310 1.00 28.09 189 PRO A N 1
ATOM 1418 C CA . PRO A 1 189 ? 14.333 -5.037 -5.494 1.00 28.09 189 PRO A CA 1
ATOM 1419 C C . PRO A 1 189 ? 13.434 -3.900 -4.995 1.00 28.09 189 PRO A C 1
ATOM 1421 O O . PRO A 1 189 ? 13.459 -3.575 -3.811 1.00 28.09 189 PRO A O 1
ATOM 1424 N N . GLN A 1 190 ? 12.639 -3.287 -5.873 1.00 36.56 190 GLN A N 1
ATOM 1425 C CA . GLN A 1 190 ? 11.737 -2.207 -5.464 1.00 36.56 190 GLN A CA 1
ATOM 1426 C C . GLN A 1 190 ? 10.315 -2.725 -5.227 1.00 36.56 190 GLN A C 1
ATOM 1428 O O . GLN A 1 190 ? 9.714 -3.402 -6.060 1.00 36.56 190 GLN A O 1
ATOM 1433 N N . SER A 1 191 ? 9.824 -2.419 -4.029 1.00 33.56 191 SER A N 1
ATOM 1434 C CA . SER A 1 191 ? 8.439 -2.580 -3.586 1.00 33.56 191 SER A CA 1
ATOM 1435 C C . SER A 1 191 ? 7.567 -1.437 -4.134 1.00 33.56 191 SER A C 1
ATOM 1437 O O . SER A 1 191 ? 8.028 -0.629 -4.936 1.00 33.56 191 SER A O 1
ATOM 1439 N N . LEU A 1 192 ? 6.300 -1.341 -3.713 1.00 34.22 192 LEU A N 1
ATOM 1440 C CA . LEU A 1 192 ? 5.359 -0.322 -4.214 1.00 34.22 192 LEU A CA 1
ATOM 1441 C C . LEU A 1 192 ? 5.766 1.136 -3.887 1.00 34.22 192 LEU A C 1
ATOM 1443 O O . LEU A 1 192 ? 5.163 2.084 -4.390 1.00 34.22 192 LEU A O 1
ATOM 1447 N N . TYR A 1 193 ? 6.761 1.343 -3.025 1.00 36.44 193 TYR A N 1
ATOM 1448 C CA . TYR A 1 193 ? 7.246 2.670 -2.661 1.00 36.44 193 TYR A CA 1
ATOM 1449 C C . TYR A 1 193 ? 8.270 3.161 -3.689 1.00 36.44 193 TYR A C 1
ATOM 1451 O O . TYR A 1 193 ? 9.273 2.489 -3.933 1.00 36.44 193 TYR A O 1
ATOM 1459 N N . LEU A 1 194 ? 8.077 4.376 -4.228 1.00 36.41 194 LEU A N 1
ATOM 1460 C CA . LEU A 1 194 ? 9.195 5.108 -4.835 1.00 36.41 194 LEU A CA 1
ATOM 1461 C C . LEU A 1 194 ? 10.357 5.099 -3.838 1.00 36.41 194 LEU A C 1
ATOM 1463 O O . LEU A 1 194 ? 10.152 5.429 -2.667 1.00 36.41 194 LEU A O 1
ATOM 1467 N N . HIS A 1 195 ? 11.568 4.789 -4.303 1.00 39.66 195 HIS A N 1
ATOM 1468 C CA . HIS A 1 195 ? 12.762 4.892 -3.473 1.00 39.66 195 HIS A CA 1
ATOM 1469 C C . HIS A 1 195 ? 13.140 6.366 -3.291 1.00 39.66 195 HIS A C 1
ATOM 1471 O O . HIS A 1 195 ? 14.067 6.894 -3.906 1.00 39.66 195 HIS A O 1
ATOM 1477 N N . VAL A 1 196 ? 12.370 7.049 -2.446 1.00 45.12 196 VAL A N 1
ATOM 1478 C CA . VAL A 1 196 ? 12.694 8.385 -1.967 1.00 45.12 196 VAL A CA 1
ATOM 1479 C C . VAL A 1 196 ? 14.029 8.286 -1.214 1.00 45.12 196 VAL A C 1
ATOM 1481 O O . VAL A 1 196 ? 14.192 7.364 -0.406 1.00 45.12 196 VAL A O 1
ATOM 1484 N N . PRO A 1 197 ? 14.998 9.185 -1.464 1.00 49.75 197 PRO A N 1
ATOM 1485 C CA . PRO A 1 197 ? 16.203 9.262 -0.650 1.00 49.75 197 PRO A CA 1
ATOM 1486 C C . PRO A 1 197 ? 15.847 9.500 0.821 1.00 49.75 197 PRO A C 1
ATOM 1488 O O . PRO A 1 197 ? 14.836 10.137 1.122 1.00 49.75 197 PRO A O 1
ATOM 1491 N N . GLU A 1 198 ? 16.700 9.056 1.745 1.00 59.06 198 GLU A N 1
ATOM 1492 C CA . GLU A 1 198 ? 16.513 9.299 3.180 1.00 59.06 198 GLU A CA 1
ATOM 1493 C C . GLU A 1 198 ? 16.820 10.774 3.539 1.00 59.06 198 GLU A C 1
ATOM 1495 O O . GLU A 1 198 ? 17.805 11.107 4.194 1.00 59.06 198 GLU A O 1
ATOM 1500 N N . GLU A 1 199 ? 15.981 11.701 3.063 1.00 66.88 199 GLU A N 1
ATOM 1501 C CA . GLU A 1 199 ? 16.073 13.119 3.406 1.00 66.88 199 GLU A CA 1
ATOM 1502 C C . GLU A 1 199 ? 15.699 13.341 4.876 1.00 66.88 199 GLU A C 1
ATOM 1504 O O . GLU A 1 199 ? 14.708 12.799 5.374 1.00 66.88 199 GLU A O 1
ATOM 1509 N N . ALA A 1 200 ? 16.401 14.259 5.545 1.00 74.12 200 ALA A N 1
ATOM 1510 C CA . ALA A 1 200 ? 16.160 14.598 6.950 1.00 74.12 200 ALA A CA 1
ATOM 1511 C C . ALA A 1 200 ? 14.691 14.960 7.272 1.00 74.12 200 ALA A C 1
ATOM 1513 O O . ALA A 1 200 ? 14.225 14.704 8.381 1.00 74.12 200 ALA A O 1
ATOM 1514 N N . LYS A 1 201 ? 13.939 15.513 6.306 1.00 75.31 201 LYS A N 1
ATOM 1515 C CA . LYS A 1 201 ? 12.503 15.819 6.449 1.00 75.31 201 LYS A CA 1
ATOM 1516 C C . LYS A 1 201 ? 11.641 14.561 6.557 1.00 75.31 201 LYS A C 1
ATOM 1518 O O . LYS A 1 201 ? 10.745 14.517 7.400 1.00 75.31 201 LYS A O 1
ATOM 1523 N N . TRP A 1 202 ? 11.915 13.541 5.743 1.00 73.06 202 TRP A N 1
ATOM 1524 C CA . TRP A 1 202 ? 11.218 12.257 5.815 1.00 73.06 202 TRP A CA 1
ATOM 1525 C C . TRP A 1 202 ? 11.563 11.536 7.117 1.00 73.06 202 TRP A C 1
ATOM 1527 O O . TRP A 1 202 ? 10.643 11.176 7.849 1.00 73.06 202 TRP A O 1
ATOM 1537 N N . VAL A 1 203 ? 12.854 11.442 7.462 1.00 79.88 203 VAL A N 1
ATOM 1538 C CA . VAL A 1 203 ? 13.324 10.822 8.717 1.00 79.88 203 VAL A CA 1
ATOM 1539 C C . VAL A 1 203 ? 12.672 11.459 9.939 1.00 79.88 203 VAL A C 1
ATOM 1541 O O . VAL A 1 203 ? 12.107 10.751 10.767 1.00 79.88 203 VAL A O 1
ATOM 1544 N N . ALA A 1 204 ? 12.701 12.791 10.050 1.00 83.44 204 ALA A N 1
ATOM 1545 C CA . ALA A 1 204 ? 12.089 13.493 11.175 1.00 83.44 204 ALA A CA 1
ATOM 1546 C C . ALA A 1 204 ? 10.574 13.236 11.253 1.00 83.44 204 ALA A C 1
ATOM 1548 O O . ALA A 1 204 ? 10.042 12.989 12.334 1.00 83.44 204 ALA A O 1
ATOM 1549 N N . THR A 1 205 ? 9.883 13.235 10.109 1.00 83.00 205 THR A N 1
ATOM 1550 C CA . THR A 1 205 ? 8.429 13.024 10.051 1.00 83.00 205 THR A CA 1
ATOM 1551 C C . THR A 1 205 ? 8.038 11.602 10.460 1.00 83.00 205 THR A C 1
ATOM 1553 O O . THR A 1 205 ? 7.125 11.431 11.271 1.00 83.00 205 THR A O 1
ATOM 1556 N N . THR A 1 206 ? 8.725 10.570 9.954 1.00 84.31 206 THR A N 1
ATOM 1557 C CA . THR A 1 206 ? 8.410 9.179 10.321 1.00 84.31 206 THR A CA 1
ATOM 1558 C C . THR A 1 206 ? 8.881 8.834 11.731 1.00 84.31 206 THR A C 1
ATOM 1560 O O . THR A 1 206 ? 8.165 8.123 12.432 1.00 84.31 206 THR A O 1
ATOM 1563 N N . ALA A 1 207 ? 9.997 9.401 12.202 1.00 87.56 207 ALA A N 1
ATOM 1564 C CA . ALA A 1 207 ? 10.448 9.253 13.585 1.00 87.56 207 ALA A CA 1
ATOM 1565 C C . ALA A 1 207 ? 9.449 9.856 14.588 1.00 87.56 207 ALA A C 1
ATOM 1567 O O . ALA A 1 207 ? 9.078 9.194 15.557 1.00 87.56 207 ALA A O 1
ATOM 1568 N N . VAL A 1 208 ? 8.956 11.078 14.341 1.00 90.44 208 VAL A N 1
ATOM 1569 C CA . VAL A 1 208 ? 7.946 11.722 15.200 1.00 90.44 208 VAL A CA 1
ATOM 1570 C C . VAL A 1 208 ? 6.620 10.958 15.159 1.00 90.44 208 VAL A C 1
ATOM 1572 O O . VAL A 1 208 ? 6.075 10.633 16.211 1.00 90.44 208 VAL A O 1
ATOM 1575 N N . SER A 1 209 ? 6.114 10.610 13.971 1.00 88.44 209 SER A N 1
ATOM 1576 C CA . SER A 1 209 ? 4.856 9.858 13.839 1.00 88.44 209 SER A CA 1
ATOM 1577 C C . SER A 1 209 ? 4.942 8.460 14.470 1.00 88.44 209 SER A C 1
ATOM 1579 O O . SER A 1 209 ? 4.068 8.078 15.250 1.00 88.44 209 SER A O 1
ATOM 1581 N N . GLY A 1 210 ? 6.024 7.721 14.211 1.00 89.50 210 GLY A N 1
ATOM 1582 C CA . GLY A 1 210 ? 6.277 6.412 14.807 1.00 89.50 210 GLY A CA 1
ATOM 1583 C C . GLY A 1 210 ? 6.433 6.477 16.329 1.00 89.50 210 GLY A C 1
ATOM 1584 O O . GLY A 1 210 ? 5.859 5.651 17.035 1.00 89.50 210 GLY A O 1
ATOM 1585 N N . GLY A 1 211 ? 7.127 7.495 16.849 1.00 92.75 211 GLY A N 1
ATOM 1586 C CA . GLY A 1 211 ? 7.271 7.737 18.286 1.00 92.75 211 GLY A CA 1
ATOM 1587 C C . GLY A 1 211 ? 5.940 8.053 18.974 1.00 92.75 211 GLY A C 1
ATOM 1588 O O . GLY A 1 211 ? 5.645 7.496 20.030 1.00 92.75 211 GLY A O 1
ATOM 1589 N N . LEU A 1 212 ? 5.083 8.863 18.346 1.00 94.06 212 LEU A N 1
ATOM 1590 C CA . LEU A 1 212 ? 3.723 9.117 18.833 1.00 94.06 212 LEU A CA 1
ATOM 1591 C C . LEU A 1 212 ? 2.875 7.832 18.840 1.00 94.06 212 LEU A C 1
ATOM 1593 O O . LEU A 1 212 ? 2.163 7.575 19.810 1.00 94.06 212 LEU A O 1
ATOM 1597 N N . HIS A 1 213 ? 3.019 6.963 17.834 1.00 93.56 213 HIS A N 1
ATOM 1598 C CA . HIS A 1 213 ? 2.398 5.636 17.853 1.00 93.56 213 HIS A CA 1
ATOM 1599 C C . HIS A 1 213 ? 2.935 4.723 18.974 1.00 93.56 213 HIS A C 1
ATOM 1601 O O . HIS A 1 213 ? 2.149 3.954 19.534 1.00 93.56 213 HIS A O 1
ATOM 1607 N N . VAL A 1 214 ? 4.213 4.815 19.370 1.00 94.38 214 VAL A N 1
ATOM 1608 C CA . VAL A 1 214 ? 4.730 4.112 20.566 1.00 94.38 214 VAL A CA 1
ATOM 1609 C C . VAL A 1 214 ? 4.051 4.634 21.834 1.00 94.38 214 VAL A C 1
ATOM 1611 O O . VAL A 1 214 ? 3.587 3.828 22.640 1.00 94.38 214 VAL A O 1
ATOM 1614 N N . VAL A 1 215 ? 3.916 5.958 21.990 1.00 94.12 215 VAL A N 1
ATOM 1615 C CA . VAL A 1 215 ? 3.221 6.565 23.142 1.00 94.12 215 VAL A CA 1
ATOM 1616 C C . VAL A 1 215 ? 1.779 6.063 23.236 1.00 94.12 215 VAL A C 1
ATOM 1618 O O . VAL A 1 215 ? 1.373 5.595 24.297 1.00 94.12 215 VAL A O 1
ATOM 1621 N N . VAL A 1 216 ? 1.020 6.069 22.134 1.00 91.12 216 VAL A N 1
ATOM 1622 C CA . VAL A 1 216 ? -0.368 5.567 22.121 1.00 91.12 216 VAL A CA 1
ATOM 1623 C C . VAL A 1 216 ? -0.435 4.067 22.441 1.00 91.12 216 VAL A C 1
ATOM 1625 O O . VAL A 1 216 ? -1.285 3.653 23.229 1.00 91.12 216 VAL A O 1
ATOM 1628 N N . THR A 1 217 ? 0.499 3.261 21.921 1.00 92.31 217 THR A N 1
ATOM 1629 C CA . THR A 1 217 ? 0.602 1.823 22.247 1.00 92.31 217 THR A CA 1
ATOM 1630 C C . THR A 1 217 ? 0.816 1.612 23.750 1.00 92.31 217 THR A C 1
ATOM 1632 O O . THR A 1 217 ? 0.131 0.794 24.366 1.00 92.31 217 THR A O 1
ATOM 1635 N N . GLY A 1 218 ? 1.723 2.385 24.359 1.00 90.56 218 GLY A N 1
ATOM 1636 C CA . GLY A 1 218 ? 2.001 2.349 25.795 1.00 90.56 218 GLY A CA 1
ATOM 1637 C C . GLY A 1 218 ? 0.814 2.804 26.648 1.00 90.56 218 GLY A C 1
ATOM 1638 O O . GLY A 1 218 ? 0.460 2.127 27.608 1.00 90.56 218 GLY A O 1
ATOM 1639 N N . VAL A 1 219 ? 0.147 3.900 26.273 1.00 91.12 219 VAL A N 1
ATOM 1640 C CA . VAL A 1 219 ? -1.052 4.406 26.967 1.00 91.12 219 VAL A CA 1
ATOM 1641 C C . VAL A 1 219 ? -2.172 3.362 26.960 1.00 91.12 219 VAL A C 1
ATOM 1643 O O . VAL A 1 219 ? -2.730 3.064 28.015 1.00 91.12 219 VAL A O 1
ATOM 1646 N N . VAL A 1 220 ? -2.456 2.737 25.814 1.00 89.69 220 VAL A N 1
ATOM 1647 C CA . VAL A 1 220 ? -3.475 1.677 25.702 1.00 89.69 220 VAL A CA 1
ATOM 1648 C C . VAL A 1 220 ? -3.095 0.445 26.538 1.00 89.69 220 VAL A C 1
ATOM 1650 O O . VAL A 1 220 ? -3.932 -0.075 27.277 1.00 89.69 220 VAL A O 1
ATOM 1653 N N . ALA A 1 221 ? -1.825 0.025 26.515 1.00 89.88 221 ALA A N 1
ATOM 1654 C CA . ALA A 1 221 ? -1.319 -1.096 27.317 1.00 89.88 221 ALA A CA 1
ATOM 1655 C C . ALA A 1 221 ? -1.266 -0.823 28.839 1.00 89.88 221 ALA A C 1
ATOM 1657 O O . ALA A 1 221 ? -1.309 -1.760 29.639 1.00 89.88 221 ALA A O 1
ATOM 1658 N N . LEU A 1 222 ? -1.202 0.439 29.268 1.00 88.69 222 LEU A N 1
ATOM 1659 C CA . LEU A 1 222 ? -1.217 0.819 30.684 1.00 88.69 222 LEU A CA 1
ATOM 1660 C C . LEU A 1 222 ? -2.635 1.076 31.209 1.00 88.69 222 LEU A C 1
ATOM 1662 O O . LEU A 1 222 ? -2.965 0.669 32.327 1.00 88.69 222 LEU A O 1
ATOM 1666 N N . LEU A 1 223 ? -3.483 1.754 30.433 1.00 85.50 223 LEU A N 1
ATOM 1667 C CA . LEU A 1 223 ? -4.786 2.239 30.896 1.00 85.50 223 LEU A CA 1
ATOM 1668 C C . LEU A 1 223 ? -5.944 1.286 30.584 1.00 85.50 223 LEU A C 1
ATOM 1670 O O . LEU A 1 223 ? -6.809 1.132 31.442 1.00 85.50 223 LEU A O 1
ATOM 1674 N N . ALA A 1 224 ? -5.930 0.596 29.440 1.00 84.75 224 ALA A N 1
ATOM 1675 C CA . ALA A 1 224 ? -7.054 -0.209 28.945 1.00 84.75 224 ALA A CA 1
ATOM 1676 C C . ALA A 1 224 ? -6.676 -1.675 28.646 1.00 84.75 224 ALA A C 1
ATOM 1678 O O . ALA A 1 224 ? -7.190 -2.282 27.712 1.00 84.75 224 ALA A O 1
ATOM 1679 N N . ASN A 1 225 ? -5.748 -2.258 29.410 1.00 87.19 225 ASN A N 1
ATOM 1680 C CA . ASN A 1 225 ? -5.271 -3.621 29.156 1.00 87.19 225 ASN A CA 1
ATOM 1681 C C . ASN A 1 225 ? -6.317 -4.723 29.448 1.00 87.19 225 ASN A C 1
ATOM 1683 O O . ASN A 1 225 ? -7.284 -4.483 30.178 1.00 87.19 225 ASN A O 1
ATOM 1687 N N . PRO A 1 226 ? -6.107 -5.962 28.949 1.00 88.12 226 PRO A N 1
ATOM 1688 C CA . PRO A 1 226 ? -7.054 -7.064 29.116 1.00 88.12 226 PRO A CA 1
ATOM 1689 C C . PRO A 1 226 ? -7.424 -7.389 30.568 1.00 88.12 226 PRO A C 1
ATOM 1691 O O . PRO A 1 226 ? -8.547 -7.816 30.817 1.00 88.12 226 PRO A O 1
ATOM 1694 N N . ILE A 1 227 ? -6.527 -7.165 31.537 1.00 85.38 227 ILE A N 1
ATOM 1695 C CA . ILE A 1 227 ? -6.820 -7.394 32.962 1.00 85.38 227 ILE A CA 1
ATOM 1696 C C . ILE A 1 227 ? -7.819 -6.344 33.463 1.00 85.38 227 ILE A C 1
ATOM 1698 O O . ILE A 1 227 ? -8.821 -6.698 34.081 1.00 85.38 227 ILE A O 1
ATOM 1702 N N . LYS A 1 228 ? -7.598 -5.063 33.136 1.00 86.31 228 LYS A N 1
ATOM 1703 C CA . LYS A 1 228 ? -8.520 -3.968 33.476 1.00 86.31 228 LYS A CA 1
ATOM 1704 C C . LYS A 1 228 ? -9.882 -4.126 32.799 1.00 86.31 228 LYS A C 1
ATOM 1706 O O . LYS A 1 228 ? -10.895 -4.005 33.480 1.00 86.31 228 LYS A O 1
ATOM 1711 N N . ILE A 1 229 ? -9.919 -4.481 31.512 1.00 87.25 229 ILE A N 1
ATOM 1712 C CA . ILE A 1 229 ? -11.172 -4.784 30.793 1.00 87.25 229 ILE A CA 1
ATOM 1713 C C . ILE A 1 229 ? -11.894 -5.975 31.444 1.00 87.25 229 ILE A C 1
ATOM 1715 O O . ILE A 1 229 ? -13.098 -5.924 31.686 1.00 87.25 229 ILE A O 1
ATOM 1719 N N . ALA A 1 230 ? -11.171 -7.050 31.776 1.00 85.19 230 ALA A N 1
ATOM 1720 C CA . ALA A 1 230 ? -11.770 -8.225 32.400 1.00 85.19 230 ALA A CA 1
ATOM 1721 C C . ALA A 1 230 ? -12.315 -7.959 33.812 1.00 85.19 230 ALA A C 1
ATOM 1723 O O . ALA A 1 230 ? -13.312 -8.588 34.168 1.00 85.19 230 ALA A O 1
ATOM 1724 N N . ALA A 1 231 ? -11.692 -7.051 34.572 1.00 84.69 231 ALA A N 1
ATOM 1725 C CA . ALA A 1 231 ? -12.149 -6.606 35.887 1.00 84.69 231 ALA A CA 1
ATOM 1726 C C . ALA A 1 231 ? -13.359 -5.658 35.796 1.00 84.69 231 ALA A C 1
ATOM 1728 O O . ALA A 1 231 ? -14.345 -5.872 36.497 1.00 84.69 231 ALA A O 1
ATOM 1729 N N . ALA A 1 232 ? -13.331 -4.675 34.886 1.00 82.75 232 ALA A N 1
ATOM 1730 C CA . ALA A 1 232 ? -14.449 -3.758 34.632 1.00 82.75 232 ALA A CA 1
ATOM 1731 C C . ALA A 1 232 ? -15.734 -4.497 34.212 1.00 82.75 232 ALA A C 1
ATOM 1733 O O . ALA A 1 232 ? -16.829 -4.101 34.589 1.00 82.75 232 ALA A O 1
ATOM 1734 N N . CYS A 1 233 ? -15.601 -5.612 33.487 1.00 80.25 233 CYS A N 1
ATOM 1735 C CA . CYS A 1 233 ? -16.709 -6.506 33.133 1.00 80.25 233 CYS A CA 1
ATOM 1736 C C . CYS A 1 233 ? -16.858 -7.716 34.083 1.00 80.25 233 CYS A C 1
ATOM 1738 O O . CYS A 1 233 ? -17.439 -8.727 33.688 1.00 80.25 233 CYS A O 1
ATOM 1740 N N . GLY A 1 234 ? -16.247 -7.676 35.272 1.00 65.44 234 GLY A N 1
ATOM 1741 C CA . GLY A 1 234 ? -16.172 -8.797 36.220 1.00 65.44 234 GLY A CA 1
ATOM 1742 C C . GLY A 1 234 ? -16.752 -8.514 37.609 1.00 65.44 234 GLY A C 1
ATOM 1743 O O . GLY A 1 234 ? -16.970 -9.458 38.366 1.00 65.44 234 GLY A O 1
ATOM 1744 N N . GLY A 1 235 ? -17.024 -7.248 37.947 1.00 56.75 235 GLY A N 1
ATOM 1745 C CA . GLY A 1 235 ? -17.804 -6.891 39.134 1.00 56.75 235 GLY A CA 1
ATOM 1746 C C . GLY A 1 235 ? -19.245 -7.395 39.013 1.00 56.75 235 GLY A C 1
ATOM 1747 O O . GLY A 1 235 ? -19.863 -7.265 37.957 1.00 56.75 235 GLY A O 1
ATOM 1748 N N . GLY A 1 236 ? -19.776 -7.999 40.079 1.00 47.44 236 GLY A N 1
ATOM 1749 C CA . GLY A 1 236 ? -21.117 -8.588 40.080 1.00 47.44 236 GLY A CA 1
ATOM 1750 C C . GLY A 1 236 ? -22.207 -7.530 39.906 1.00 47.44 236 GLY A C 1
ATOM 1751 O O . GLY A 1 236 ? -22.512 -6.801 40.846 1.00 47.44 236 GLY A O 1
ATOM 1752 N N . MET A 1 237 ? -22.798 -7.456 38.712 1.00 39.94 237 MET A N 1
ATOM 1753 C CA . MET A 1 237 ? -23.819 -6.461 38.378 1.00 39.94 237 MET A CA 1
ATOM 1754 C C . MET A 1 237 ? -25.098 -6.641 39.206 1.00 39.94 237 MET A C 1
ATOM 1756 O O . MET A 1 237 ? -25.865 -7.582 39.007 1.00 39.94 237 MET A O 1
ATOM 1760 N N . VAL A 1 238 ? -25.367 -5.667 40.077 1.00 41.62 238 VAL A N 1
ATOM 1761 C CA . VAL A 1 238 ? -26.722 -5.378 40.562 1.00 41.62 238 VAL A CA 1
ATOM 1762 C C . VAL A 1 238 ? -27.532 -4.779 39.401 1.00 41.62 238 VAL A C 1
ATOM 1764 O O . VAL A 1 238 ? -26.979 -4.104 38.532 1.00 41.62 238 VAL A O 1
ATOM 1767 N N . SER A 1 239 ? -28.843 -5.023 39.363 1.00 43.62 239 SER A N 1
ATOM 1768 C CA . SER A 1 239 ? -29.734 -4.771 38.215 1.00 43.62 239 SER A CA 1
ATOM 1769 C C . SER A 1 239 ? -30.077 -3.289 37.940 1.00 43.62 239 SER A C 1
ATOM 1771 O O . SER A 1 239 ? -31.233 -2.965 37.673 1.00 43.62 239 SER A O 1
ATOM 1773 N N . GLY A 1 240 ? -29.097 -2.387 38.034 1.00 43.50 240 GLY A N 1
ATOM 1774 C CA . GLY A 1 240 ? -29.222 -0.953 37.732 1.00 43.50 240 GLY A CA 1
ATOM 1775 C C . GLY A 1 240 ? -28.197 -0.417 36.721 1.00 43.50 240 GLY A C 1
ATOM 1776 O O . GLY A 1 240 ? -28.259 0.755 36.361 1.00 43.50 240 GLY A O 1
ATOM 1777 N N . GLY A 1 241 ? -27.255 -1.248 36.258 1.00 46.00 241 GLY A N 1
ATOM 1778 C CA . GLY A 1 241 ? -26.270 -0.856 35.248 1.00 46.00 241 GLY A CA 1
ATOM 1779 C C . GLY A 1 241 ? -26.900 -0.551 33.882 1.00 46.00 241 GLY A C 1
ATOM 1780 O O . GLY A 1 241 ? -27.912 -1.133 33.496 1.00 46.00 241 GLY A O 1
ATOM 1781 N N . ARG A 1 242 ? -26.260 0.331 33.099 1.00 51.94 242 ARG A N 1
ATOM 1782 C CA . ARG A 1 242 ? -26.707 0.741 31.746 1.00 51.94 242 ARG A CA 1
ATOM 1783 C C . ARG A 1 242 ? -26.650 -0.386 30.695 1.00 51.94 242 ARG A C 1
ATOM 1785 O O . ARG A 1 242 ? -27.060 -0.186 29.553 1.00 51.94 242 ARG A O 1
ATOM 1792 N N . PHE A 1 243 ? -26.130 -1.551 31.079 1.00 52.84 243 PHE A N 1
ATOM 1793 C CA . PHE A 1 243 ? -26.047 -2.780 30.296 1.00 52.84 243 PHE A CA 1
ATOM 1794 C C . PHE A 1 243 ? -26.643 -3.921 31.135 1.00 52.84 243 PHE A C 1
ATOM 1796 O O . PHE A 1 243 ? -26.320 -4.042 32.316 1.00 52.84 243 PHE A O 1
ATOM 1803 N N . GLY A 1 244 ? -27.525 -4.733 30.545 1.00 51.97 244 GLY A N 1
ATOM 1804 C CA . GLY A 1 244 ? -28.186 -5.839 31.248 1.00 51.97 244 GLY A CA 1
ATOM 1805 C C . GLY A 1 244 ? -27.242 -7.007 31.559 1.00 51.97 244 GLY A C 1
ATOM 1806 O O . GLY A 1 244 ? -26.238 -7.199 30.871 1.00 51.97 244 GLY A O 1
ATOM 1807 N N . SER A 1 245 ? -27.598 -7.817 32.563 1.00 51.72 245 SER A N 1
ATOM 1808 C CA . SER A 1 245 ? -26.818 -8.976 33.041 1.00 51.72 245 SER A CA 1
ATOM 1809 C C . SER A 1 245 ? -26.333 -9.895 31.916 1.00 51.72 245 SER A C 1
ATOM 1811 O O . SER A 1 245 ? -25.162 -10.282 31.874 1.00 51.72 245 SER A O 1
ATOM 1813 N N . ASP A 1 246 ? -27.232 -10.193 30.982 1.00 55.62 246 ASP A N 1
ATOM 1814 C CA . ASP A 1 246 ? -27.061 -11.208 29.939 1.00 55.62 246 ASP A CA 1
ATOM 1815 C C . ASP A 1 246 ? -26.094 -10.761 28.826 1.00 55.62 246 ASP A C 1
ATOM 1817 O O . ASP A 1 246 ? -25.579 -11.585 28.072 1.00 55.62 246 ASP A O 1
ATOM 1821 N N . ASP A 1 247 ? -25.801 -9.460 28.743 1.00 66.31 247 ASP A N 1
ATOM 1822 C CA . ASP A 1 247 ? -24.969 -8.838 27.703 1.00 66.31 247 ASP A CA 1
ATOM 1823 C C . ASP A 1 247 ? -23.535 -8.517 28.185 1.00 66.31 247 ASP A C 1
ATOM 1825 O O . ASP A 1 247 ? -22.665 -8.099 27.416 1.00 66.31 247 ASP A O 1
ATOM 1829 N N . SER A 1 248 ? -23.240 -8.784 29.462 1.00 68.88 248 SER A N 1
ATOM 1830 C CA . SER A 1 248 ? -21.910 -8.626 30.074 1.00 68.88 248 SER A CA 1
ATOM 1831 C C . SER A 1 248 ? -20.788 -9.320 29.279 1.00 68.88 248 SER A C 1
ATOM 1833 O O . SER A 1 248 ? -19.704 -8.758 29.091 1.00 68.88 248 SER A O 1
ATOM 1835 N N . GLY A 1 249 ? -21.053 -10.516 28.739 1.00 79.25 249 GLY A N 1
ATOM 1836 C CA . GLY A 1 249 ? -20.127 -11.249 27.869 1.00 79.25 249 GLY A CA 1
ATOM 1837 C C . GLY A 1 249 ? -19.922 -10.605 26.490 1.00 79.25 249 GLY A C 1
ATOM 1838 O O . GLY A 1 249 ? -18.805 -10.624 25.965 1.00 79.25 249 GLY A O 1
ATOM 1839 N N . GLY A 1 250 ? -20.969 -9.996 25.926 1.00 86.12 250 GLY A N 1
ATOM 1840 C CA . GLY A 1 250 ? -20.929 -9.287 24.646 1.00 86.12 250 GLY A CA 1
ATOM 1841 C C . GLY A 1 250 ? -20.058 -8.035 24.722 1.00 86.12 250 GLY A C 1
ATOM 1842 O O . GLY A 1 250 ? -19.076 -7.911 23.982 1.00 86.12 250 GLY A O 1
ATOM 1843 N N . VAL A 1 251 ? -20.339 -7.171 25.705 1.00 88.62 251 VAL A N 1
ATOM 1844 C CA . VAL A 1 251 ? -19.556 -5.957 26.006 1.00 88.62 251 VAL A CA 1
ATOM 1845 C C . VAL A 1 251 ? -18.085 -6.290 26.259 1.00 88.62 251 VAL A C 1
ATOM 1847 O O . VAL A 1 251 ? -17.206 -5.698 25.632 1.00 88.62 251 VAL A O 1
ATOM 1850 N N . LYS A 1 252 ? -17.796 -7.289 27.106 1.00 90.62 252 LYS A N 1
ATOM 1851 C CA . LYS A 1 252 ? -16.423 -7.737 27.397 1.00 90.62 252 LYS A CA 1
ATOM 1852 C C . LYS A 1 252 ? -15.683 -8.201 26.141 1.00 90.62 252 LYS A C 1
ATOM 1854 O O . LYS A 1 252 ? -14.515 -7.862 25.952 1.00 90.62 252 LYS A O 1
ATOM 1859 N N . GLY A 1 253 ? -16.349 -8.964 25.273 1.00 91.25 253 GLY A N 1
ATOM 1860 C CA . GLY A 1 253 ? -15.776 -9.413 24.003 1.00 91.25 253 GLY A CA 1
ATOM 1861 C C . GLY A 1 253 ? -15.493 -8.262 23.035 1.00 91.25 253 GLY A C 1
ATOM 1862 O O . GLY A 1 253 ? -14.446 -8.254 22.387 1.00 91.25 253 GLY A O 1
ATOM 1863 N N . SER A 1 254 ? -16.399 -7.286 22.966 1.00 93.81 254 SER A N 1
ATOM 1864 C CA . SER A 1 254 ? -16.272 -6.101 22.115 1.00 93.81 254 SER A CA 1
ATOM 1865 C C . SER A 1 254 ? -15.127 -5.186 22.568 1.00 93.81 254 SER A C 1
ATOM 1867 O O . SER A 1 254 ? -14.254 -4.856 21.765 1.00 93.81 254 SER A O 1
ATOM 1869 N N . LEU A 1 255 ? -15.031 -4.888 23.872 1.00 94.56 255 LEU A N 1
ATOM 1870 C CA . LEU A 1 255 ? -13.912 -4.136 24.461 1.00 94.56 255 LEU A CA 1
ATOM 1871 C C . LEU A 1 255 ? -12.555 -4.805 24.197 1.00 94.56 255 LEU A C 1
ATOM 1873 O O . LEU A 1 255 ? -11.594 -4.128 23.838 1.00 94.56 255 LEU A O 1
ATOM 1877 N N . MET A 1 256 ? -12.470 -6.136 24.317 1.00 94.81 256 MET A N 1
ATOM 1878 C CA . MET A 1 256 ? -11.246 -6.883 24.000 1.00 94.81 256 MET A CA 1
ATOM 1879 C C . MET A 1 256 ? -10.866 -6.772 22.516 1.00 94.81 256 MET A C 1
ATOM 1881 O O . MET A 1 256 ? -9.697 -6.547 22.201 1.00 94.81 256 MET A O 1
ATOM 1885 N N . ARG A 1 257 ? -11.829 -6.895 21.590 1.00 95.94 257 ARG A N 1
ATOM 1886 C CA . ARG A 1 257 ? -11.571 -6.730 20.147 1.00 95.94 257 ARG A CA 1
ATOM 1887 C C . ARG A 1 257 ? -11.155 -5.302 19.799 1.00 95.94 257 ARG A C 1
ATOM 1889 O O . ARG A 1 257 ? -10.206 -5.136 19.037 1.00 95.94 257 ARG A O 1
ATOM 1896 N N . LEU A 1 258 ? -11.775 -4.293 20.412 1.00 95.81 258 LEU A N 1
ATOM 1897 C CA . LEU A 1 258 ? -11.380 -2.891 20.266 1.00 95.81 258 LEU A CA 1
ATOM 1898 C C . LEU A 1 258 ? -9.959 -2.643 20.803 1.00 95.81 258 LEU A C 1
ATOM 1900 O O . LEU A 1 258 ? -9.160 -2.011 20.115 1.00 95.81 258 LEU A O 1
ATOM 1904 N N . PHE A 1 259 ? -9.603 -3.198 21.969 1.00 95.88 259 PHE A N 1
ATOM 1905 C CA . PHE A 1 259 ? -8.233 -3.152 22.496 1.00 95.88 259 PHE A CA 1
ATOM 1906 C C . PHE A 1 259 ? -7.223 -3.727 21.500 1.00 95.88 259 PHE A C 1
ATOM 1908 O O . PHE A 1 259 ? -6.267 -3.038 21.146 1.00 95.88 259 PHE A O 1
ATOM 1915 N N . PHE A 1 260 ? -7.441 -4.949 21.002 1.00 95.81 260 PHE A N 1
ATOM 1916 C CA . PHE A 1 260 ? -6.516 -5.563 20.046 1.00 95.81 260 PHE A CA 1
ATOM 1917 C C . PHE A 1 260 ? -6.454 -4.800 18.717 1.00 95.81 260 PHE A C 1
ATOM 1919 O O . PHE A 1 260 ? -5.365 -4.668 18.159 1.00 95.81 260 PHE A O 1
ATOM 1926 N N . ALA A 1 261 ? -7.575 -4.245 18.242 1.00 96.25 261 ALA A N 1
ATOM 1927 C CA . ALA A 1 261 ? -7.616 -3.423 17.037 1.00 96.25 261 ALA A CA 1
ATOM 1928 C C . ALA A 1 261 ? -6.733 -2.169 17.167 1.00 96.25 261 ALA A C 1
ATOM 1930 O O . ALA A 1 261 ? -5.848 -1.947 16.341 1.00 96.25 261 ALA A O 1
ATOM 1931 N N . VAL A 1 262 ? -6.923 -1.385 18.234 1.00 95.44 262 VAL A N 1
ATOM 1932 C CA . VAL A 1 262 ? -6.170 -0.143 18.487 1.00 95.44 262 VAL A CA 1
ATOM 1933 C C . VAL A 1 262 ? -4.700 -0.430 18.792 1.00 95.44 262 VAL A C 1
ATOM 1935 O O . VAL A 1 262 ? -3.813 0.212 18.225 1.00 95.44 262 VAL A O 1
ATOM 1938 N N . PHE A 1 263 ? -4.429 -1.415 19.652 1.00 95.81 263 PHE A N 1
ATOM 1939 C CA . PHE A 1 263 ? -3.072 -1.801 20.031 1.00 95.81 263 PHE A CA 1
ATOM 1940 C C . PHE A 1 263 ? -2.266 -2.269 18.814 1.00 95.81 263 PHE A C 1
ATOM 1942 O O . PHE A 1 263 ? -1.167 -1.767 18.584 1.00 95.81 263 PHE A O 1
ATOM 1949 N N . LEU A 1 264 ? -2.813 -3.169 17.987 1.00 95.19 264 LEU A N 1
ATOM 1950 C CA . LEU A 1 264 ? -2.106 -3.680 16.811 1.00 95.19 264 LEU A CA 1
ATOM 1951 C C . LEU A 1 264 ? -2.001 -2.633 15.688 1.00 95.19 264 LEU A C 1
ATOM 1953 O O . LEU A 1 264 ? -0.995 -2.608 14.979 1.00 95.19 264 LEU A O 1
ATOM 1957 N N . ALA A 1 265 ? -2.970 -1.721 15.556 1.00 94.38 265 ALA A N 1
ATOM 1958 C CA . ALA A 1 265 ? -2.883 -0.604 14.613 1.00 94.38 265 ALA A CA 1
ATOM 1959 C C . ALA A 1 265 ? -1.715 0.334 14.965 1.00 94.38 265 ALA A C 1
ATOM 1961 O O . ALA A 1 265 ? -0.917 0.694 14.100 1.00 94.38 265 ALA A O 1
ATOM 1962 N N . SER A 1 266 ? -1.565 0.673 16.249 1.00 95.19 266 SER A N 1
ATOM 1963 C CA . SER A 1 266 ? -0.471 1.529 16.719 1.00 95.19 266 SER A CA 1
ATOM 1964 C C . SER A 1 266 ? 0.882 0.805 16.749 1.00 95.19 266 SER A C 1
ATOM 1966 O O . SER A 1 266 ? 1.911 1.397 16.415 1.00 95.19 266 SER A O 1
ATOM 1968 N N . LEU A 1 267 ? 0.899 -0.492 17.073 1.00 94.38 267 LEU A N 1
ATOM 1969 C CA . LEU A 1 267 ? 2.115 -1.304 17.074 1.00 94.38 267 LEU A CA 1
ATOM 1970 C C . LEU A 1 267 ? 2.661 -1.527 15.655 1.00 94.38 267 LEU A C 1
ATOM 1972 O O . LEU A 1 267 ? 3.848 -1.323 15.420 1.00 94.38 267 LEU A O 1
ATOM 1976 N N . THR A 1 268 ? 1.812 -1.881 14.684 1.00 93.75 268 THR A N 1
ATOM 1977 C CA . THR A 1 268 ? 2.260 -2.077 13.290 1.00 93.75 268 THR A CA 1
ATOM 1978 C C . THR A 1 268 ? 2.790 -0.774 12.688 1.00 93.75 268 THR A C 1
ATOM 1980 O O . THR A 1 268 ? 3.845 -0.783 12.053 1.00 93.75 268 THR A O 1
ATOM 1983 N N . ARG A 1 269 ? 2.134 0.368 12.953 1.00 92.19 269 ARG A N 1
ATOM 1984 C CA . ARG A 1 269 ? 2.600 1.686 12.493 1.00 92.19 269 ARG A CA 1
ATOM 1985 C C . ARG A 1 269 ? 3.865 2.184 13.188 1.00 92.19 269 ARG A C 1
ATOM 1987 O O . ARG A 1 269 ? 4.731 2.713 12.497 1.00 92.19 269 ARG A O 1
ATOM 1994 N N . SER A 1 270 ? 4.030 1.987 14.496 1.00 93.50 270 SER A N 1
ATOM 1995 C CA . SER A 1 270 ? 5.292 2.344 15.169 1.00 93.50 270 SER A CA 1
ATOM 1996 C C . SER A 1 270 ? 6.470 1.493 14.684 1.00 93.50 270 SER A C 1
ATOM 1998 O O . SER A 1 270 ? 7.513 2.053 14.354 1.00 93.50 270 SER A O 1
ATOM 2000 N N . ILE A 1 271 ? 6.295 0.172 14.543 1.00 92.12 271 ILE A N 1
ATOM 2001 C CA . ILE A 1 271 ? 7.308 -0.732 13.967 1.00 92.12 271 ILE A CA 1
ATOM 2002 C C . ILE A 1 271 ? 7.695 -0.286 12.548 1.00 92.12 271 ILE A C 1
ATOM 2004 O O . ILE A 1 271 ? 8.881 -0.123 12.258 1.00 92.12 271 ILE A O 1
ATOM 2008 N N . PHE A 1 272 ? 6.707 -0.044 11.680 1.00 89.50 272 PHE A N 1
ATOM 2009 C CA . PHE A 1 272 ? 6.934 0.346 10.287 1.00 89.50 272 PHE A CA 1
ATOM 2010 C C . PHE A 1 272 ? 7.644 1.702 10.156 1.00 89.50 272 PHE A C 1
ATOM 2012 O O . PHE A 1 272 ? 8.610 1.815 9.412 1.00 89.50 272 PHE A O 1
ATOM 2019 N N . LEU A 1 273 ? 7.207 2.731 10.890 1.00 89.25 273 LEU A N 1
ATOM 2020 C CA . LEU A 1 273 ? 7.704 4.104 10.719 1.00 89.25 273 LEU A CA 1
ATOM 2021 C C . LEU A 1 273 ? 9.037 4.394 11.432 1.00 89.25 273 LEU A C 1
ATOM 2023 O O . LEU A 1 273 ? 9.733 5.333 11.039 1.00 89.25 273 LEU A O 1
ATOM 2027 N N . LEU A 1 274 ? 9.402 3.616 12.458 1.00 90.44 274 LEU A N 1
ATOM 2028 C CA . LEU A 1 274 ? 10.671 3.778 13.180 1.00 90.44 274 LEU A CA 1
ATOM 2029 C C . LEU A 1 274 ? 11.814 2.961 12.566 1.00 90.44 274 LEU A C 1
ATOM 2031 O O . LEU A 1 274 ? 12.917 3.487 12.397 1.00 90.44 274 LEU A O 1
ATOM 2035 N N . ILE A 1 275 ? 11.563 1.685 12.252 1.00 88.81 275 ILE A N 1
ATOM 2036 C CA . ILE A 1 275 ? 12.614 0.744 11.840 1.00 88.81 275 ILE A CA 1
ATOM 2037 C C . ILE A 1 275 ? 12.913 0.892 10.347 1.00 88.81 275 ILE A C 1
ATOM 2039 O O . ILE A 1 275 ? 14.041 1.223 9.990 1.00 88.81 275 ILE A O 1
ATOM 2043 N N . ASP A 1 276 ? 11.912 0.700 9.487 1.00 78.75 276 ASP A N 1
ATOM 2044 C CA . ASP A 1 276 ? 12.069 0.698 8.026 1.00 78.75 276 ASP A CA 1
ATOM 2045 C C . ASP A 1 276 ? 10.960 1.532 7.349 1.00 78.75 276 ASP A C 1
ATOM 2047 O O . ASP A 1 276 ? 10.065 0.984 6.693 1.00 78.75 276 ASP A O 1
ATOM 2051 N N . PRO A 1 277 ? 10.954 2.866 7.560 1.00 80.69 277 PRO A N 1
ATOM 2052 C CA . PRO A 1 277 ? 9.893 3.743 7.075 1.00 80.69 277 PRO A CA 1
ATOM 2053 C C . PRO A 1 277 ? 9.740 3.636 5.559 1.00 80.69 277 PRO A C 1
ATOM 2055 O O . PRO A 1 277 ? 10.698 3.851 4.822 1.00 80.69 277 PRO A O 1
ATOM 2058 N N . TYR A 1 278 ? 8.530 3.303 5.098 1.00 68.12 278 TYR A N 1
ATOM 2059 C CA . TYR A 1 278 ? 8.224 3.062 3.678 1.00 68.12 278 TYR A CA 1
ATOM 2060 C C . TYR A 1 278 ? 9.172 2.055 3.002 1.00 68.12 278 TYR A C 1
ATOM 2062 O O . TYR A 1 278 ? 9.418 2.151 1.804 1.00 68.12 278 TYR A O 1
ATOM 2070 N N . HIS A 1 279 ? 9.727 1.117 3.778 1.00 64.50 279 HIS A N 1
ATOM 2071 C CA . HIS A 1 279 ? 10.717 0.135 3.330 1.00 64.50 279 HIS A CA 1
ATOM 2072 C C . HIS A 1 279 ? 12.018 0.755 2.750 1.00 64.50 279 HIS A C 1
ATOM 2074 O O . HIS A 1 279 ? 12.815 0.065 2.116 1.00 64.50 279 HIS A O 1
ATOM 2080 N N . MET A 1 280 ? 12.272 2.056 2.977 1.00 64.38 280 MET A N 1
ATOM 2081 C CA . MET A 1 280 ? 13.383 2.807 2.363 1.00 64.38 280 MET A CA 1
ATOM 2082 C C . MET A 1 280 ? 14.779 2.310 2.768 1.00 64.38 280 MET A C 1
ATOM 2084 O O . MET A 1 280 ? 15.748 2.602 2.067 1.00 64.38 280 MET A O 1
ATOM 2088 N N . ARG A 1 281 ? 14.901 1.585 3.888 1.00 66.00 281 ARG A N 1
ATOM 2089 C CA . ARG A 1 281 ? 16.168 1.047 4.408 1.00 66.00 281 ARG A CA 1
ATOM 2090 C C . ARG A 1 281 ? 16.361 -0.438 4.088 1.00 66.00 281 ARG A C 1
ATOM 2092 O O . ARG A 1 281 ? 17.435 -0.966 4.361 1.00 66.00 281 ARG A O 1
ATOM 2099 N N . ASN A 1 282 ? 15.358 -1.104 3.506 1.00 65.81 282 ASN A N 1
ATOM 2100 C CA . ASN A 1 282 ? 15.378 -2.527 3.143 1.00 65.81 282 ASN A CA 1
ATOM 2101 C C . ASN A 1 282 ? 15.741 -3.472 4.316 1.00 65.81 282 ASN A C 1
ATOM 2103 O O . ASN A 1 282 ? 16.427 -4.477 4.133 1.00 65.81 282 ASN A O 1
ATOM 2107 N N . LEU A 1 283 ? 15.293 -3.144 5.534 1.00 78.12 283 LEU A N 1
ATOM 2108 C CA . LEU A 1 283 ? 15.585 -3.902 6.760 1.00 78.12 283 LEU A CA 1
ATOM 2109 C C . LEU A 1 283 ? 14.558 -5.008 7.037 1.00 78.12 283 LEU A C 1
ATOM 2111 O O . LEU A 1 283 ? 14.900 -6.028 7.637 1.00 78.12 283 LEU A O 1
ATOM 2115 N N . PHE A 1 284 ? 13.302 -4.826 6.622 1.00 82.06 284 PHE A N 1
ATOM 2116 C CA . PHE A 1 284 ? 12.300 -5.891 6.683 1.00 82.06 284 PHE A CA 1
ATOM 2117 C C . PHE A 1 284 ? 12.332 -6.761 5.417 1.00 82.06 284 PHE A C 1
ATOM 2119 O O . PHE A 1 284 ? 12.542 -6.244 4.327 1.00 82.06 284 PHE A O 1
ATOM 2126 N N . PRO A 1 285 ? 12.034 -8.070 5.497 1.00 85.94 285 PRO A N 1
ATOM 2127 C CA . PRO A 1 285 ? 11.663 -8.837 4.311 1.00 85.94 285 PRO A CA 1
ATOM 2128 C C . PRO A 1 285 ? 10.404 -8.240 3.664 1.00 85.94 285 PRO A C 1
ATOM 2130 O O . PRO A 1 285 ? 9.473 -7.891 4.392 1.00 85.94 285 PRO A O 1
ATOM 2133 N N . ASN A 1 286 ? 10.320 -8.209 2.328 1.00 75.94 286 ASN A N 1
ATOM 2134 C CA . ASN A 1 286 ? 9.205 -7.604 1.573 1.00 75.94 286 ASN A CA 1
ATOM 2135 C C . ASN A 1 286 ? 7.820 -7.992 2.130 1.00 75.94 286 ASN A C 1
ATOM 2137 O O . ASN A 1 286 ? 6.953 -7.145 2.318 1.00 75.94 286 ASN A O 1
ATOM 2141 N N . LEU A 1 287 ? 7.630 -9.280 2.447 1.00 83.12 287 LEU A N 1
ATOM 2142 C CA . LEU A 1 287 ? 6.385 -9.819 3.005 1.00 83.12 287 LEU A CA 1
ATOM 2143 C C . LEU A 1 287 ? 6.000 -9.162 4.340 1.00 83.12 287 LEU A C 1
ATOM 2145 O O . LEU A 1 287 ? 4.828 -8.889 4.572 1.00 83.12 287 LEU A O 1
ATOM 2149 N N . LEU A 1 288 ? 6.974 -8.892 5.211 1.00 88.19 288 LEU A N 1
ATOM 2150 C CA . LEU A 1 288 ? 6.739 -8.224 6.488 1.00 88.19 288 LEU A CA 1
ATOM 2151 C C . LEU A 1 288 ? 6.446 -6.731 6.287 1.00 88.19 288 LEU A C 1
ATOM 2153 O O . LEU A 1 288 ? 5.532 -6.216 6.925 1.00 88.19 288 LEU A O 1
ATOM 2157 N N . ALA A 1 289 ? 7.165 -6.054 5.386 1.00 82.75 289 ALA A N 1
ATOM 2158 C CA . ALA A 1 289 ? 6.923 -4.644 5.070 1.00 82.75 289 ALA A CA 1
ATOM 2159 C C . ALA A 1 289 ? 5.499 -4.413 4.526 1.00 82.75 289 ALA A C 1
ATOM 2161 O O . ALA A 1 289 ? 4.773 -3.558 5.035 1.00 82.75 289 ALA A O 1
ATOM 2162 N N . GLU A 1 290 ? 5.070 -5.223 3.554 1.00 81.94 290 GLU A N 1
ATOM 2163 C CA . GLU A 1 290 ? 3.737 -5.133 2.944 1.00 81.94 290 GLU A CA 1
ATOM 2164 C C . GLU A 1 290 ? 2.619 -5.469 3.955 1.00 81.94 290 GLU A C 1
ATOM 2166 O O . GLU A 1 290 ? 1.631 -4.739 4.043 1.00 81.94 290 GLU A O 1
ATOM 2171 N N . LEU A 1 291 ? 2.790 -6.506 4.792 1.00 88.88 291 LEU A N 1
ATOM 2172 C CA . LEU A 1 291 ? 1.819 -6.855 5.844 1.00 88.88 291 LEU A CA 1
ATOM 2173 C C . LEU A 1 291 ? 1.702 -5.768 6.929 1.00 88.88 291 LEU A C 1
ATOM 2175 O O . LEU A 1 291 ? 0.591 -5.406 7.319 1.00 88.88 291 LEU A O 1
ATOM 2179 N N . LEU A 1 292 ? 2.824 -5.211 7.405 1.00 89.69 292 LEU A N 1
ATOM 2180 C CA . LEU A 1 292 ? 2.828 -4.100 8.371 1.00 89.69 292 LEU A CA 1
ATOM 2181 C C . LEU A 1 292 ? 2.141 -2.845 7.809 1.00 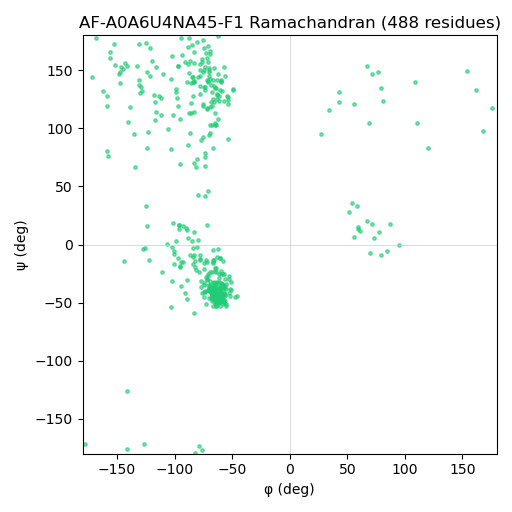89.69 292 LEU A C 1
ATOM 2183 O O . LEU A 1 292 ? 1.511 -2.090 8.557 1.00 89.69 292 LEU A O 1
ATOM 2187 N N . TYR A 1 293 ? 2.235 -2.623 6.497 1.00 83.62 293 TYR A N 1
ATOM 2188 C CA . TYR A 1 293 ? 1.559 -1.518 5.832 1.00 83.62 293 TYR A CA 1
ATOM 2189 C C . TYR A 1 293 ? 0.043 -1.742 5.712 1.00 83.62 293 TYR A C 1
ATOM 2191 O O . TYR A 1 293 ? -0.736 -0.867 6.113 1.00 83.62 293 TYR A O 1
ATOM 2199 N N . GLY A 1 294 ? -0.381 -2.901 5.199 1.00 85.62 294 GLY A N 1
ATOM 2200 C CA . GLY A 1 294 ? -1.780 -3.191 4.870 1.00 85.62 294 GLY A CA 1
ATOM 2201 C C . GLY A 1 294 ? -2.708 -3.426 6.066 1.00 85.62 294 GLY A C 1
ATOM 2202 O O . GLY A 1 294 ? -3.896 -3.108 5.984 1.00 85.62 294 GLY A O 1
ATOM 2203 N N . LEU A 1 295 ? -2.182 -3.908 7.201 1.00 90.12 295 LEU A N 1
ATOM 2204 C CA . LEU A 1 295 ? -2.981 -4.280 8.381 1.00 90.12 295 LEU A CA 1
ATOM 2205 C C . LEU A 1 295 ? -3.859 -3.156 8.963 1.00 90.12 295 LEU A C 1
ATOM 2207 O O . LEU A 1 295 ? -4.877 -3.458 9.588 1.00 90.12 295 LEU A O 1
ATOM 2211 N N . LEU A 1 296 ? -3.515 -1.875 8.768 1.00 89.19 296 LEU A N 1
ATOM 2212 C CA . LEU A 1 296 ? -4.232 -0.766 9.412 1.00 89.19 296 LEU A CA 1
ATOM 2213 C C . LEU A 1 296 ? -5.716 -0.684 9.017 1.00 89.19 296 LEU A C 1
ATOM 2215 O O . LEU A 1 296 ? -6.556 -0.490 9.891 1.00 89.19 296 LEU A O 1
ATOM 2219 N N . TYR A 1 297 ? -6.062 -0.820 7.733 1.00 87.38 297 TYR A N 1
ATOM 2220 C CA . TYR A 1 297 ? -7.446 -0.605 7.284 1.00 87.38 297 TYR A CA 1
ATOM 2221 C C . TYR A 1 297 ? -8.429 -1.656 7.844 1.00 87.38 297 TYR A C 1
ATOM 2223 O O . TYR A 1 297 ? -9.455 -1.251 8.397 1.00 87.38 297 TYR A O 1
ATOM 2231 N N . PRO A 1 298 ? -8.127 -2.973 7.823 1.00 91.88 298 PRO A N 1
ATOM 2232 C CA . PRO A 1 298 ? -8.934 -3.968 8.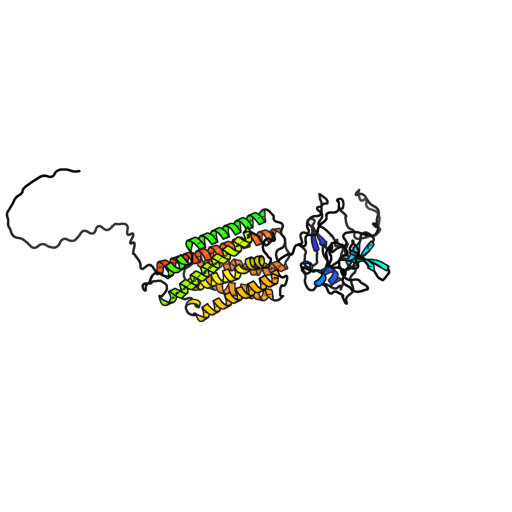533 1.00 91.88 298 PRO A CA 1
ATOM 2233 C C . PRO A 1 298 ? -9.051 -3.713 10.048 1.00 91.88 298 PRO A C 1
ATOM 2235 O O . PRO A 1 298 ? -10.119 -3.930 10.620 1.00 91.88 298 PRO A O 1
ATOM 2238 N N . LEU A 1 299 ? -8.000 -3.196 10.701 1.00 94.56 299 LEU A N 1
ATOM 2239 C CA . LEU A 1 299 ? -8.026 -2.856 12.132 1.00 94.56 299 LEU A CA 1
ATOM 2240 C C . LEU A 1 299 ? -8.903 -1.626 12.430 1.00 94.56 299 LEU A C 1
ATOM 2242 O O . LEU A 1 299 ? -9.653 -1.642 13.404 1.00 94.56 299 LEU A O 1
ATOM 2246 N N . VAL A 1 300 ? -8.886 -0.598 11.577 1.00 92.19 300 VAL A N 1
ATOM 2247 C CA . VAL A 1 300 ? -9.788 0.567 11.680 1.00 92.19 300 VAL A CA 1
ATOM 2248 C C . VAL A 1 300 ? -11.245 0.164 11.427 1.00 92.19 300 VAL A C 1
ATOM 2250 O O . VAL A 1 300 ? -12.136 0.601 12.157 1.00 92.19 300 VAL A O 1
ATOM 2253 N N . ASN A 1 301 ? -11.504 -0.724 10.461 1.00 93.31 301 ASN A N 1
ATOM 2254 C CA . ASN A 1 301 ? -12.845 -1.264 10.219 1.00 93.31 301 ASN A CA 1
ATOM 2255 C C . ASN A 1 301 ? -13.345 -2.114 11.404 1.00 93.31 301 ASN A C 1
ATOM 2257 O O . ASN A 1 301 ? -14.514 -2.004 11.774 1.00 93.31 301 ASN A O 1
ATOM 2261 N N . LEU A 1 302 ? -12.471 -2.897 12.052 1.00 95.69 302 LEU A N 1
ATOM 2262 C CA . LEU A 1 302 ? -12.801 -3.614 13.290 1.00 95.69 302 LEU A CA 1
ATOM 2263 C C . LEU A 1 302 ? -13.106 -2.645 14.442 1.00 95.69 302 LEU A C 1
ATOM 2265 O O . LEU A 1 302 ? -14.151 -2.763 15.073 1.00 95.69 302 LEU A O 1
ATOM 2269 N N . ALA A 1 303 ? -12.247 -1.651 14.684 1.00 95.62 303 ALA A N 1
ATOM 2270 C CA . ALA A 1 303 ? -12.456 -0.654 15.737 1.00 95.62 303 ALA A CA 1
ATOM 2271 C C . ALA A 1 303 ? -13.756 0.152 15.537 1.00 95.62 303 ALA A C 1
ATOM 2273 O O . ALA A 1 303 ? -14.455 0.451 16.505 1.00 95.62 303 ALA A O 1
ATOM 2274 N N . SER A 1 304 ? -14.121 0.430 14.280 1.00 94.44 304 SER A N 1
ATOM 2275 C CA . SER A 1 304 ? -15.405 1.041 13.907 1.00 94.44 304 SER A CA 1
ATOM 2276 C C . SER A 1 304 ? -16.598 0.131 14.210 1.00 94.44 304 SER A C 1
ATOM 2278 O O . SER A 1 304 ? -17.630 0.601 14.679 1.00 94.44 304 SER A O 1
ATOM 2280 N N . LEU A 1 305 ? -16.477 -1.175 13.953 1.00 95.81 305 LEU A N 1
ATOM 2281 C CA . LEU A 1 305 ? -17.552 -2.136 14.210 1.00 95.81 305 LEU A CA 1
ATOM 2282 C C . LEU A 1 305 ? -17.821 -2.285 15.713 1.00 95.81 305 LEU A C 1
ATOM 2284 O O . LEU A 1 305 ? -18.975 -2.306 16.142 1.00 95.81 305 LEU A O 1
ATOM 2288 N N . GLU A 1 306 ? -16.757 -2.329 16.515 1.00 95.69 306 GLU A N 1
ATOM 2289 C CA . GLU A 1 306 ? -16.874 -2.382 17.973 1.00 95.69 306 GLU A CA 1
ATOM 2290 C C . GLU A 1 306 ? -17.373 -1.056 18.566 1.00 95.69 306 GLU A C 1
ATOM 2292 O O . GLU A 1 306 ? -18.182 -1.076 19.494 1.00 95.69 306 GLU A O 1
ATOM 2297 N N . SER A 1 307 ? -16.999 0.105 18.007 1.00 93.56 307 SER A N 1
ATOM 2298 C CA . SER A 1 307 ? -17.553 1.380 18.480 1.00 93.56 307 SER A CA 1
ATOM 2299 C C . SER A 1 307 ? -19.054 1.518 18.194 1.00 93.56 307 SER A C 1
ATOM 2301 O O . SER A 1 307 ? -19.759 2.063 19.041 1.00 93.56 307 SER A O 1
ATOM 2303 N N . VAL A 1 308 ? -19.585 0.959 17.093 1.00 93.94 308 VAL A N 1
ATOM 2304 C CA . VAL A 1 308 ? -21.048 0.846 16.880 1.00 93.94 308 VAL A CA 1
ATOM 2305 C C . VAL A 1 308 ? -21.695 -0.007 17.972 1.00 93.94 308 VAL A C 1
ATOM 2307 O O . VAL A 1 308 ? -22.685 0.418 18.567 1.00 93.94 308 VAL A O 1
ATOM 2310 N N . TYR A 1 309 ? -21.137 -1.190 18.250 1.00 93.69 309 TYR A N 1
ATOM 2311 C CA . TYR A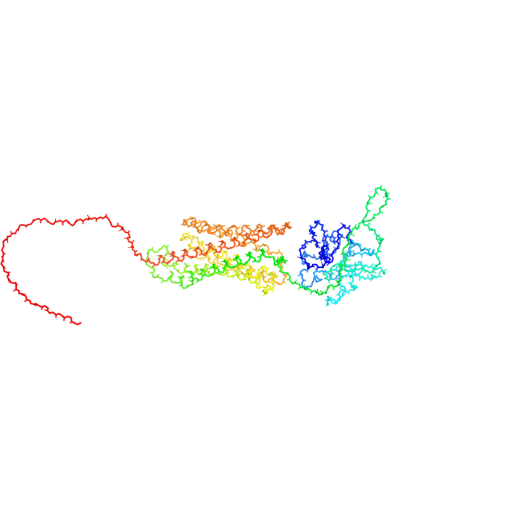 1 309 ? -21.686 -2.130 19.232 1.00 93.69 309 TYR A CA 1
ATOM 2312 C C . TYR A 1 309 ? -21.738 -1.526 20.652 1.00 93.69 309 TYR A C 1
ATOM 2314 O O . TYR A 1 309 ? -22.733 -1.684 21.367 1.00 93.69 309 TYR A O 1
ATOM 2322 N N . LEU A 1 310 ? -20.697 -0.775 21.031 1.00 91.94 310 LEU A N 1
ATOM 2323 C CA . LEU A 1 310 ? -20.550 -0.125 22.340 1.00 91.94 310 LEU A CA 1
ATOM 2324 C C . LEU A 1 310 ? -21.266 1.239 22.461 1.00 91.94 310 LEU A C 1
ATOM 2326 O O . LEU A 1 310 ? -21.462 1.718 23.579 1.00 91.94 310 LEU A O 1
ATOM 2330 N N . ALA A 1 311 ? -21.658 1.889 21.357 1.00 89.75 311 ALA A N 1
ATOM 2331 C CA . ALA A 1 311 ? -22.190 3.258 21.393 1.00 89.75 311 ALA A CA 1
ATOM 2332 C C . ALA A 1 311 ? -23.534 3.381 22.133 1.00 89.75 311 ALA A C 1
ATOM 2334 O O . ALA A 1 311 ? -23.693 4.282 22.956 1.00 89.75 311 ALA A O 1
ATOM 2335 N N . SER A 1 312 ? -24.490 2.489 21.853 1.00 82.88 312 SER A N 1
ATOM 2336 C CA . SER A 1 312 ? -25.851 2.494 22.422 1.00 82.88 312 SER A CA 1
ATOM 2337 C C . SER A 1 312 ? -26.376 1.057 22.581 1.00 82.88 312 SER A C 1
ATOM 2339 O O . SER A 1 312 ? -26.022 0.198 21.764 1.00 82.88 312 SER A O 1
ATOM 2341 N N . PRO A 1 313 ? -27.220 0.765 23.592 1.00 80.50 313 PRO A N 1
ATOM 2342 C CA . PRO A 1 313 ? -27.918 -0.518 23.703 1.00 80.50 313 PRO A CA 1
ATOM 2343 C C . PRO A 1 313 ? -28.831 -0.827 22.503 1.00 80.50 313 PRO A C 1
ATOM 2345 O O . PRO A 1 313 ? -28.950 -1.974 22.085 1.00 80.50 313 PRO A O 1
ATOM 2348 N N . ASP A 1 314 ? -29.428 0.206 21.910 1.00 82.62 314 ASP A N 1
ATOM 2349 C CA . ASP A 1 314 ? -30.509 0.139 20.917 1.00 82.62 314 ASP A CA 1
ATOM 2350 C C . ASP A 1 314 ? -30.019 -0.106 19.476 1.00 82.62 314 ASP A C 1
ATOM 2352 O O . ASP A 1 314 ? -30.769 0.064 18.509 1.00 82.62 314 ASP A O 1
ATOM 2356 N N . ASN A 1 315 ? -28.738 -0.449 19.295 1.00 85.81 315 ASN A N 1
ATOM 2357 C CA . ASN A 1 315 ? -28.149 -0.615 17.970 1.00 85.81 315 ASN A CA 1
ATOM 2358 C C . ASN A 1 315 ? -28.417 -2.027 17.384 1.00 85.81 315 ASN A C 1
ATOM 2360 O O . ASN A 1 315 ? -28.377 -3.017 18.121 1.00 85.81 315 ASN A O 1
ATOM 2364 N N . PRO A 1 316 ? -28.631 -2.166 16.056 1.00 87.25 316 PRO A N 1
ATOM 2365 C CA . PRO A 1 316 ? -28.983 -3.446 15.431 1.00 87.25 316 PRO A CA 1
ATOM 2366 C C . PRO A 1 316 ? -27.975 -4.588 15.603 1.00 87.25 316 PRO A C 1
ATOM 2368 O O . PRO A 1 316 ? -28.366 -5.749 15.523 1.00 87.25 316 PRO A O 1
ATOM 2371 N N . LEU A 1 317 ? -26.685 -4.297 15.813 1.00 89.56 317 LEU A N 1
ATOM 2372 C CA . LEU A 1 317 ? -25.675 -5.342 16.032 1.00 89.56 317 LEU A CA 1
ATOM 2373 C C . LEU A 1 317 ? -25.881 -6.007 17.396 1.00 89.56 317 LEU A C 1
ATOM 2375 O O . LEU A 1 317 ? -25.730 -7.215 17.543 1.00 89.56 317 LEU A O 1
ATOM 2379 N N . ARG A 1 318 ? -26.259 -5.209 18.396 1.00 86.38 318 ARG A N 1
ATOM 2380 C CA . ARG A 1 318 ? -26.477 -5.667 19.766 1.00 86.38 318 ARG A CA 1
ATOM 2381 C C . ARG A 1 318 ? -27.803 -6.406 19.925 1.00 86.38 318 ARG A C 1
ATOM 2383 O O . ARG A 1 318 ? -27.850 -7.418 20.614 1.00 86.38 318 ARG A O 1
ATOM 2390 N N . SER A 1 319 ? -28.851 -5.965 19.226 1.00 86.88 319 SER A N 1
ATOM 2391 C CA . SER A 1 319 ? -30.147 -6.658 19.203 1.00 86.88 319 SER A CA 1
ATOM 2392 C C . SER A 1 319 ? -30.194 -7.890 18.287 1.00 86.88 319 SER A C 1
ATOM 2394 O O . SER A 1 319 ? -31.137 -8.674 18.379 1.00 86.88 319 SER A O 1
ATOM 2396 N N . SER A 1 320 ? -29.196 -8.096 17.416 1.00 89.38 320 SER A N 1
ATOM 2397 C CA . SER A 1 320 ? -29.131 -9.241 16.499 1.00 89.38 320 SER A CA 1
ATOM 2398 C C . SER A 1 320 ? -27.732 -9.874 16.458 1.00 89.38 320 SER A C 1
ATOM 2400 O O . SER A 1 320 ? -26.883 -9.469 15.654 1.00 89.38 320 SER A O 1
ATOM 2402 N N . PRO A 1 321 ? -27.490 -10.940 17.251 1.00 88.19 321 PRO A N 1
ATOM 2403 C CA . PRO A 1 321 ? -26.222 -11.669 17.242 1.00 88.19 321 PRO A CA 1
ATOM 2404 C C . PRO A 1 321 ? -25.821 -12.177 15.850 1.00 88.19 321 PRO A C 1
ATOM 2406 O O . PRO A 1 321 ? -24.642 -12.164 15.505 1.00 88.19 321 PRO A O 1
ATOM 2409 N N . ALA A 1 322 ? -26.793 -12.566 15.016 1.00 90.62 322 ALA A N 1
ATOM 2410 C CA . ALA A 1 322 ? -26.545 -12.998 13.641 1.00 90.62 322 ALA A CA 1
ATOM 2411 C C . ALA A 1 322 ? -26.006 -11.861 12.751 1.00 90.62 322 ALA A C 1
ATOM 2413 O O . ALA A 1 322 ? -25.100 -12.089 11.950 1.00 90.62 322 ALA A O 1
ATOM 2414 N N . LEU A 1 323 ? -26.514 -10.632 12.916 1.00 92.50 323 LEU A N 1
ATOM 2415 C CA . LEU A 1 323 ? -26.027 -9.462 12.179 1.00 92.50 323 LEU A CA 1
ATOM 2416 C C . LEU A 1 323 ? -24.605 -9.082 12.613 1.00 92.50 323 LEU A C 1
ATOM 2418 O O . LEU A 1 323 ? -23.758 -8.800 11.766 1.00 92.50 323 LEU A O 1
ATOM 2422 N N . TYR A 1 324 ? -24.325 -9.120 13.917 1.00 92.88 324 TYR A N 1
ATOM 2423 C CA . TYR A 1 324 ? -22.998 -8.822 14.459 1.00 92.88 324 TYR A CA 1
ATOM 2424 C C . TYR A 1 324 ? -21.946 -9.870 14.070 1.00 92.88 324 TYR A C 1
ATOM 2426 O O . TYR A 1 324 ? -20.863 -9.506 13.614 1.00 92.88 324 TYR A O 1
ATOM 2434 N N . VAL A 1 325 ? -22.277 -11.165 14.148 1.00 92.94 325 VAL A N 1
ATOM 2435 C CA . VAL A 1 325 ? -21.408 -12.242 13.643 1.00 92.94 325 VAL A CA 1
ATOM 2436 C C . VAL A 1 325 ? -21.189 -12.100 12.134 1.00 92.94 325 VAL A C 1
ATOM 2438 O O . VAL A 1 325 ? -20.055 -12.223 11.680 1.00 92.94 325 VAL A O 1
ATOM 2441 N N . GLY A 1 326 ? -22.224 -11.760 11.358 1.00 94.06 326 GLY A N 1
ATOM 2442 C CA . GLY A 1 326 ? -22.087 -11.465 9.928 1.00 94.06 326 GLY A CA 1
ATOM 2443 C C . GLY A 1 326 ? -21.114 -10.312 9.647 1.00 94.06 326 GLY A C 1
ATOM 2444 O O . GLY A 1 326 ? -20.231 -10.443 8.802 1.00 94.06 326 GLY A O 1
ATOM 2445 N N . ALA A 1 327 ? -21.211 -9.212 10.396 1.00 94.50 327 ALA A N 1
ATOM 2446 C CA . ALA A 1 327 ? -20.301 -8.074 10.271 1.00 94.50 327 ALA A CA 1
ATOM 2447 C C . ALA A 1 327 ? -18.850 -8.421 10.671 1.00 94.50 327 ALA A C 1
ATOM 2449 O O . ALA A 1 327 ? -17.910 -8.010 9.988 1.00 94.50 327 ALA A O 1
ATOM 2450 N N . LEU A 1 328 ? -18.657 -9.231 11.720 1.00 94.50 328 LEU A N 1
ATOM 2451 C CA . LEU A 1 328 ? -17.343 -9.760 12.105 1.00 94.50 328 LEU A CA 1
ATOM 2452 C C . LEU A 1 328 ? -16.757 -10.689 11.030 1.00 94.50 328 LEU A C 1
ATOM 2454 O O . LEU A 1 328 ? -15.560 -10.615 10.760 1.00 94.50 328 LEU A O 1
ATOM 2458 N N . VAL A 1 329 ? -17.579 -11.515 10.371 1.00 94.94 329 VAL A N 1
ATOM 2459 C CA . VAL A 1 329 ? -17.152 -12.354 9.236 1.00 94.94 329 VAL A CA 1
ATOM 2460 C C . VAL A 1 329 ? -16.717 -11.494 8.047 1.00 94.94 329 VAL A C 1
ATOM 2462 O O . VAL A 1 329 ? -15.665 -11.767 7.473 1.00 94.94 329 VAL A O 1
ATOM 2465 N N . VAL A 1 330 ? -17.445 -10.417 7.716 1.00 93.56 330 VAL A N 1
ATOM 2466 C CA . VAL A 1 330 ? -17.016 -9.470 6.668 1.00 93.56 330 VAL A CA 1
ATOM 2467 C C . VAL A 1 330 ? -15.640 -8.889 6.998 1.00 93.56 330 VAL A C 1
ATOM 2469 O O . VAL A 1 330 ? -14.746 -8.944 6.155 1.00 93.56 330 VAL A O 1
ATOM 2472 N N . VAL A 1 331 ? -15.427 -8.401 8.225 1.00 93.00 331 VAL A N 1
ATOM 2473 C CA . VAL A 1 331 ? -14.123 -7.869 8.664 1.00 93.00 331 VAL A CA 1
ATOM 2474 C C . VAL A 1 331 ? -13.025 -8.945 8.628 1.00 93.00 331 VAL A C 1
ATOM 2476 O O . VAL A 1 331 ? -11.930 -8.678 8.134 1.00 93.00 331 VAL A O 1
ATOM 2479 N N . ALA A 1 332 ? -13.304 -10.179 9.058 1.00 93.06 332 ALA A N 1
ATOM 2480 C CA . ALA A 1 332 ? -12.350 -11.289 8.987 1.00 93.06 332 ALA A CA 1
ATOM 2481 C C . ALA A 1 332 ? -11.942 -11.623 7.539 1.00 93.06 332 ALA A C 1
ATOM 2483 O O . ALA A 1 332 ? -10.759 -11.832 7.263 1.00 93.06 332 ALA A O 1
ATOM 2484 N N . CYS A 1 333 ? -12.883 -11.592 6.589 1.00 91.81 333 CYS A N 1
ATOM 2485 C CA . CYS A 1 333 ? -12.568 -11.715 5.166 1.00 91.81 333 CYS A CA 1
ATOM 2486 C C . CYS A 1 333 ? -11.642 -10.588 4.681 1.00 91.81 333 CYS A C 1
ATOM 2488 O O . CYS A 1 333 ? -10.737 -10.864 3.896 1.00 91.81 333 CYS A O 1
ATOM 2490 N N . GLN A 1 334 ? -11.804 -9.349 5.164 1.00 90.56 334 GLN A N 1
ATOM 2491 C CA . GLN A 1 334 ? -10.908 -8.240 4.803 1.00 90.56 334 GLN A CA 1
ATOM 2492 C C . GLN A 1 334 ? -9.467 -8.497 5.256 1.00 90.56 334 GLN A C 1
ATOM 2494 O O . GLN A 1 334 ? -8.558 -8.306 4.455 1.00 90.56 334 GLN A O 1
ATOM 2499 N N . PHE A 1 335 ? -9.244 -9.006 6.474 1.00 91.94 335 PHE A N 1
ATOM 2500 C CA . PHE A 1 335 ? -7.903 -9.420 6.917 1.00 91.94 335 PHE A CA 1
ATOM 2501 C C . PHE A 1 335 ? -7.295 -10.500 6.008 1.00 91.94 335 PHE A C 1
ATOM 2503 O O . PHE A 1 335 ? -6.138 -10.378 5.609 1.00 91.94 335 PHE A O 1
ATOM 2510 N N . ILE A 1 336 ? -8.069 -11.534 5.655 1.00 91.25 336 ILE A N 1
ATOM 2511 C CA . ILE A 1 336 ? -7.597 -12.649 4.817 1.00 91.25 336 ILE A CA 1
ATOM 2512 C C . ILE A 1 336 ? -7.217 -12.157 3.415 1.00 91.25 336 ILE A C 1
ATOM 2514 O O . ILE A 1 336 ? -6.097 -12.395 2.965 1.00 91.25 336 ILE A O 1
ATOM 2518 N N . PHE A 1 337 ? -8.118 -11.450 2.727 1.00 89.06 337 PHE A N 1
ATOM 2519 C CA . PHE A 1 337 ? -7.841 -10.945 1.382 1.00 89.06 337 PHE A CA 1
ATOM 2520 C C . PHE A 1 337 ? -6.704 -9.912 1.389 1.00 89.06 337 PHE A C 1
ATOM 2522 O O . PHE A 1 337 ? -5.835 -9.983 0.522 1.00 89.06 337 PHE A O 1
ATOM 2529 N N . GLN A 1 338 ? -6.652 -8.997 2.366 1.00 88.12 338 GLN A N 1
ATOM 2530 C CA . GLN A 1 338 ? -5.564 -8.020 2.501 1.00 88.12 338 GLN A CA 1
ATOM 2531 C C . GLN A 1 338 ? -4.204 -8.725 2.630 1.00 88.12 338 GLN A C 1
ATOM 2533 O O . GLN A 1 338 ? -3.317 -8.474 1.817 1.00 88.12 338 GLN A O 1
ATOM 2538 N N . ALA A 1 339 ? -4.072 -9.686 3.552 1.00 89.94 339 ALA A N 1
ATOM 2539 C CA . ALA A 1 339 ? -2.835 -10.444 3.741 1.00 89.94 339 ALA A CA 1
ATOM 2540 C C . ALA A 1 339 ? -2.426 -11.260 2.498 1.00 89.94 339 ALA A C 1
ATOM 2542 O O . ALA A 1 339 ? -1.239 -11.340 2.176 1.00 89.94 339 ALA A O 1
ATOM 2543 N N . VAL A 1 340 ? -3.391 -11.824 1.759 1.00 89.38 340 VAL A N 1
ATOM 2544 C CA . VAL A 1 340 ? -3.132 -12.503 0.477 1.00 89.38 340 VAL A CA 1
ATOM 2545 C C . VAL A 1 340 ? -2.613 -11.522 -0.579 1.00 89.38 340 VAL A C 1
ATOM 2547 O O . VAL A 1 340 ? -1.645 -11.836 -1.270 1.00 89.38 340 VAL A O 1
ATOM 2550 N N . PHE A 1 341 ? -3.203 -10.331 -0.707 1.00 85.75 341 PHE A N 1
ATOM 2551 C CA . PHE A 1 341 ? -2.747 -9.328 -1.674 1.00 85.75 341 PHE A CA 1
ATOM 2552 C C . PHE A 1 341 ? -1.390 -8.722 -1.328 1.00 85.75 341 PHE A C 1
ATOM 2554 O O . PHE A 1 341 ? -0.582 -8.517 -2.230 1.00 85.75 341 PHE A O 1
ATOM 2561 N N . ASP A 1 342 ? -1.129 -8.456 -0.052 1.00 84.62 342 ASP A N 1
ATOM 2562 C CA . ASP A 1 342 ? 0.160 -7.946 0.419 1.00 84.62 342 ASP A CA 1
ATOM 2563 C C . ASP A 1 342 ? 1.262 -8.998 0.225 1.00 84.62 342 ASP A C 1
ATOM 2565 O O . ASP A 1 342 ? 2.342 -8.683 -0.273 1.00 84.62 342 ASP A O 1
ATOM 2569 N N . GLY A 1 343 ? 0.953 -10.276 0.480 1.00 83.44 343 GLY A N 1
ATOM 2570 C CA . GLY A 1 343 ? 1.839 -11.391 0.153 1.00 83.44 343 GLY A CA 1
ATOM 2571 C C . GLY A 1 343 ? 2.103 -11.544 -1.347 1.00 83.44 343 GLY A C 1
ATOM 2572 O O . GLY A 1 343 ? 3.246 -11.739 -1.751 1.00 83.44 343 GLY A O 1
ATOM 2573 N N . LEU A 1 344 ? 1.084 -11.408 -2.202 1.00 78.31 344 LEU A N 1
ATOM 2574 C CA . LEU A 1 344 ? 1.267 -11.428 -3.659 1.00 78.31 344 LEU A CA 1
ATOM 2575 C C . LEU A 1 344 ? 2.132 -10.247 -4.141 1.00 78.31 344 LEU A C 1
ATOM 2577 O O . LEU A 1 344 ? 3.050 -10.456 -4.942 1.00 78.31 344 LEU A O 1
ATOM 2581 N N . ARG A 1 345 ? 1.906 -9.039 -3.603 1.00 72.06 345 ARG A N 1
ATOM 2582 C CA . ARG A 1 345 ? 2.681 -7.826 -3.919 1.00 72.06 345 ARG A CA 1
ATOM 2583 C C . ARG A 1 345 ? 4.149 -7.970 -3.525 1.00 72.06 345 ARG A C 1
ATOM 2585 O O . ARG A 1 345 ? 5.018 -7.690 -4.346 1.00 72.06 345 ARG A O 1
ATOM 2592 N N . ALA A 1 346 ? 4.425 -8.530 -2.346 1.00 72.25 346 ALA A N 1
ATOM 2593 C CA . ALA A 1 346 ? 5.778 -8.837 -1.880 1.00 72.25 346 ALA A CA 1
ATOM 2594 C C . ALA A 1 346 ? 6.566 -9.775 -2.822 1.00 72.25 346 ALA A C 1
ATOM 2596 O O . ALA A 1 346 ? 7.796 -9.722 -2.845 1.00 72.25 346 ALA A O 1
ATOM 2597 N N . TYR A 1 347 ? 5.873 -10.598 -3.623 1.00 71.88 347 TYR A N 1
ATOM 2598 C CA . TYR A 1 347 ? 6.448 -11.460 -4.665 1.00 71.88 347 TYR A CA 1
ATOM 2599 C C . TYR A 1 347 ? 6.302 -10.897 -6.097 1.00 71.88 347 TYR A C 1
ATOM 2601 O O . TYR A 1 347 ? 6.408 -11.651 -7.067 1.00 71.88 347 TYR A O 1
ATOM 2609 N N . GLY A 1 348 ? 6.048 -9.593 -6.259 1.00 58.91 348 GLY A N 1
ATOM 2610 C CA . GLY A 1 348 ? 5.979 -8.916 -7.563 1.00 58.91 348 GLY A CA 1
ATOM 2611 C C . GLY A 1 348 ? 4.743 -9.255 -8.409 1.00 58.91 348 GLY A C 1
ATOM 2612 O O . GLY A 1 348 ? 4.744 -9.032 -9.627 1.00 58.91 348 GLY A O 1
ATOM 2613 N N . LYS A 1 349 ? 3.694 -9.815 -7.787 1.00 67.69 349 LYS A N 1
ATOM 2614 C CA . LYS A 1 349 ? 2.432 -10.203 -8.430 1.00 67.69 349 LYS A CA 1
ATOM 2615 C C . LYS A 1 349 ? 1.295 -9.305 -7.945 1.00 67.69 349 LYS A C 1
ATOM 2617 O O . LYS A 1 349 ? 0.847 -9.436 -6.813 1.00 67.69 349 LYS A O 1
ATOM 2622 N N . GLN A 1 350 ? 0.760 -8.455 -8.815 1.00 68.19 350 GLN A N 1
ATOM 2623 C CA . GLN A 1 350 ? -0.436 -7.664 -8.517 1.00 68.19 350 GLN A CA 1
ATOM 2624 C C . GLN A 1 350 ? -1.574 -8.063 -9.470 1.00 68.19 350 GLN A C 1
ATOM 2626 O O . GLN A 1 350 ? -1.506 -7.755 -10.659 1.00 68.19 350 GLN A O 1
ATOM 2631 N N . PRO A 1 351 ? -2.610 -8.786 -9.000 1.00 71.38 351 PRO A N 1
ATOM 2632 C CA . PRO A 1 351 ? -3.738 -9.158 -9.850 1.00 71.38 351 PRO A CA 1
ATOM 2633 C C . PRO A 1 351 ? -4.531 -7.925 -10.298 1.00 71.38 351 PRO A C 1
ATOM 2635 O O . PRO A 1 351 ? -4.865 -7.074 -9.476 1.00 71.38 351 PRO A O 1
ATOM 2638 N N . ALA A 1 352 ? -4.919 -7.869 -11.575 1.00 71.62 352 ALA A N 1
ATOM 2639 C CA . ALA A 1 352 ? -5.629 -6.726 -12.170 1.00 71.62 352 ALA A CA 1
ATOM 2640 C C . ALA A 1 352 ? -7.000 -6.397 -11.529 1.00 71.62 352 ALA A C 1
ATOM 2642 O O . ALA A 1 352 ? -7.565 -5.341 -11.792 1.00 71.62 352 ALA A O 1
ATOM 2643 N N . TRP A 1 353 ? -7.535 -7.280 -10.680 1.00 72.25 353 TRP A N 1
ATOM 2644 C CA . TRP A 1 353 ? -8.780 -7.098 -9.921 1.00 72.25 353 TRP A CA 1
ATOM 2645 C C . TRP A 1 353 ? -8.564 -6.646 -8.461 1.00 72.25 353 TRP A C 1
ATOM 2647 O O . TRP A 1 353 ? -9.534 -6.484 -7.726 1.00 72.25 353 TRP A O 1
ATOM 2657 N N . HIS A 1 354 ? -7.319 -6.393 -8.030 1.00 71.75 354 HIS A N 1
ATOM 2658 C CA . HIS A 1 354 ? -6.970 -5.894 -6.684 1.00 71.75 354 HIS A CA 1
ATOM 2659 C C . HIS A 1 354 ? -7.763 -4.639 -6.276 1.00 71.75 354 HIS A C 1
ATOM 2661 O O . HIS A 1 354 ? -8.237 -4.551 -5.140 1.00 71.75 354 HIS A O 1
ATOM 2667 N N . TRP A 1 355 ? -8.001 -3.722 -7.218 1.00 71.50 355 TRP A N 1
ATOM 2668 C CA . TRP A 1 355 ? -8.795 -2.508 -6.993 1.00 71.50 355 TRP A CA 1
ATOM 2669 C C . TRP A 1 355 ? -10.253 -2.799 -6.601 1.00 71.50 355 TRP A C 1
ATOM 267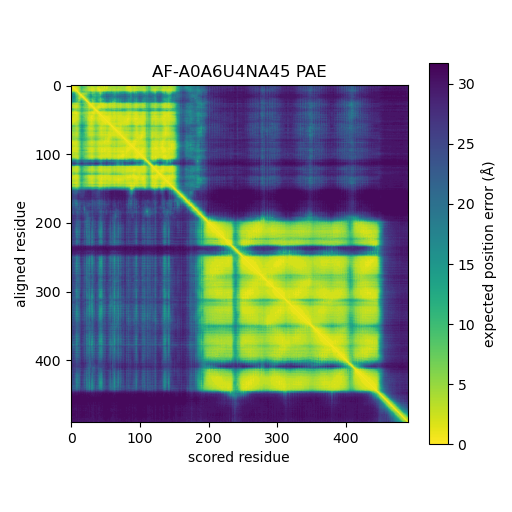1 O O . TRP A 1 355 ? -10.837 -2.033 -5.839 1.00 71.50 355 TRP A O 1
ATOM 2681 N N . VAL A 1 356 ? -10.838 -3.921 -7.042 1.00 75.19 356 VAL A N 1
ATOM 2682 C CA . VAL A 1 356 ? -12.210 -4.322 -6.676 1.00 75.19 356 VAL A CA 1
ATOM 2683 C C . VAL A 1 356 ? -12.297 -4.589 -5.173 1.00 75.19 356 VAL A C 1
ATOM 2685 O O . VAL A 1 356 ? -13.248 -4.172 -4.514 1.00 75.19 356 VAL A O 1
ATOM 2688 N N . CYS A 1 357 ? -11.268 -5.221 -4.603 1.00 74.75 357 CYS A N 1
ATOM 2689 C CA . CYS A 1 357 ? -11.180 -5.454 -3.165 1.00 74.75 357 CYS A CA 1
ATOM 2690 C C . CYS A 1 357 ? -10.937 -4.151 -2.393 1.00 74.75 357 CYS A C 1
ATOM 2692 O O . CYS A 1 357 ? -11.575 -3.942 -1.367 1.00 74.75 357 CYS A O 1
ATOM 2694 N N . GLN A 1 358 ? -10.112 -3.233 -2.913 1.00 75.00 358 GLN A N 1
ATOM 2695 C CA . GLN A 1 358 ? -9.945 -1.899 -2.315 1.00 75.00 358 GLN A CA 1
ATOM 2696 C C . GLN A 1 358 ? -11.266 -1.109 -2.293 1.00 75.00 358 GLN A C 1
ATOM 2698 O O . GLN A 1 358 ? -11.622 -0.546 -1.261 1.00 75.00 358 GLN A O 1
ATOM 2703 N N . VAL A 1 359 ? -12.034 -1.124 -3.390 1.00 80.56 359 VAL A N 1
ATOM 2704 C CA . VAL A 1 359 ? -13.371 -0.508 -3.462 1.00 80.56 359 VAL A CA 1
ATOM 2705 C C . VAL A 1 359 ? -14.331 -1.154 -2.459 1.00 80.56 359 VAL A C 1
ATOM 2707 O O . VAL A 1 359 ? -15.024 -0.436 -1.738 1.00 80.56 359 VAL A O 1
ATOM 2710 N N . PHE A 1 360 ? -14.338 -2.486 -2.346 1.00 82.62 360 PHE A N 1
ATOM 2711 C CA . PHE A 1 360 ? -15.148 -3.204 -1.356 1.00 82.62 360 PHE A CA 1
ATOM 2712 C C . PHE A 1 360 ? -14.787 -2.824 0.093 1.00 82.62 360 PHE A C 1
ATOM 2714 O O . PHE A 1 360 ? -15.683 -2.585 0.905 1.00 82.62 360 PHE A O 1
ATOM 2721 N N . TYR A 1 361 ? -13.496 -2.704 0.422 1.00 82.62 361 TYR A N 1
ATOM 2722 C CA . TYR A 1 361 ? -13.051 -2.284 1.756 1.00 82.62 361 TYR A CA 1
ATOM 2723 C C . TYR A 1 361 ? -13.449 -0.845 2.076 1.00 82.62 361 TYR A C 1
ATOM 2725 O O . TYR A 1 361 ? -13.935 -0.588 3.177 1.00 82.62 361 TYR A O 1
ATOM 2733 N N . SER A 1 362 ? -13.276 0.079 1.127 1.00 84.06 362 SER A N 1
ATOM 2734 C CA . SER A 1 362 ? -13.650 1.484 1.301 1.00 84.06 362 SER A CA 1
ATOM 2735 C C . SER A 1 362 ? -15.164 1.648 1.439 1.00 84.06 362 SER A C 1
ATOM 2737 O O . SER A 1 362 ? -15.618 2.381 2.314 1.00 84.06 362 SER A O 1
ATOM 2739 N N . ALA A 1 363 ? -15.959 0.917 0.649 1.00 88.00 363 ALA A N 1
ATOM 2740 C CA . ALA A 1 363 ? -17.416 0.908 0.762 1.00 88.00 363 ALA A CA 1
ATOM 2741 C C . ALA A 1 363 ? -17.891 0.355 2.119 1.00 88.00 363 ALA A C 1
ATOM 2743 O O . ALA A 1 363 ? -18.731 0.974 2.772 1.00 88.00 363 ALA A O 1
ATOM 2744 N N . TRP A 1 364 ? -17.323 -0.763 2.589 1.00 89.50 364 TRP A N 1
ATOM 2745 C CA . TRP A 1 364 ? -17.633 -1.300 3.920 1.00 89.50 364 TRP A CA 1
ATOM 2746 C C . TRP A 1 364 ? -17.200 -0.352 5.044 1.00 89.50 364 TRP A C 1
ATOM 2748 O O . TRP A 1 364 ? -17.972 -0.112 5.970 1.00 89.50 364 TRP A O 1
ATOM 2758 N N . GLY A 1 365 ? -16.005 0.237 4.941 1.00 86.94 365 GLY A N 1
ATOM 2759 C CA . GLY A 1 365 ? -15.511 1.234 5.889 1.00 86.94 365 GLY A CA 1
ATOM 2760 C C . GLY A 1 365 ? -16.458 2.429 5.994 1.00 86.94 365 GLY A C 1
ATOM 2761 O O . GLY A 1 365 ? -16.864 2.787 7.094 1.00 86.94 365 GLY A O 1
ATOM 2762 N N . ILE A 1 366 ? -16.907 2.982 4.861 1.00 90.69 366 ILE A N 1
ATOM 2763 C CA . ILE A 1 366 ? -17.915 4.055 4.812 1.00 90.69 366 ILE A CA 1
ATOM 2764 C C . ILE A 1 366 ? -19.216 3.648 5.526 1.00 90.69 366 ILE A C 1
ATOM 2766 O O . ILE A 1 366 ? -19.752 4.444 6.296 1.00 90.69 366 ILE A O 1
ATOM 2770 N N . ILE A 1 367 ? -19.705 2.418 5.324 1.00 91.44 367 ILE A N 1
ATOM 2771 C CA . ILE A 1 367 ? -20.926 1.915 5.977 1.00 91.44 367 ILE A CA 1
ATOM 2772 C C . ILE A 1 367 ? -20.746 1.821 7.501 1.00 91.44 367 ILE A C 1
ATOM 2774 O O . ILE A 1 367 ? -21.574 2.345 8.248 1.00 91.44 367 ILE A O 1
ATOM 2778 N N . VAL A 1 368 ? -19.670 1.186 7.977 1.00 91.31 368 VAL A N 1
ATOM 2779 C CA . VAL A 1 368 ? -19.459 0.952 9.417 1.00 91.31 368 VAL A CA 1
ATOM 2780 C C . VAL A 1 368 ? -19.068 2.240 10.150 1.00 91.31 368 VAL A C 1
ATOM 2782 O O . VAL A 1 368 ? -19.586 2.501 11.232 1.00 91.31 368 VAL A O 1
ATOM 2785 N N . ILE A 1 369 ? -18.229 3.093 9.557 1.00 92.06 369 ILE A N 1
ATOM 2786 C CA . ILE A 1 369 ? -17.869 4.401 10.128 1.00 92.06 369 ILE A CA 1
ATOM 2787 C C . ILE A 1 369 ? -19.080 5.346 10.119 1.00 92.06 369 ILE A C 1
ATOM 2789 O O . ILE A 1 369 ? -19.323 6.044 11.103 1.00 92.06 369 ILE A O 1
ATOM 2793 N N . GLY A 1 370 ? -19.889 5.333 9.054 1.00 92.50 370 GLY A N 1
ATOM 2794 C CA . GLY A 1 370 ? -21.154 6.067 9.003 1.00 92.50 370 GLY A CA 1
ATOM 2795 C C . GLY A 1 370 ? -22.114 5.627 10.111 1.00 92.50 370 GLY A C 1
ATOM 2796 O O . GLY A 1 370 ? -22.677 6.467 10.813 1.00 92.50 370 GLY A O 1
ATOM 2797 N N . ALA A 1 371 ? -22.238 4.316 10.343 1.00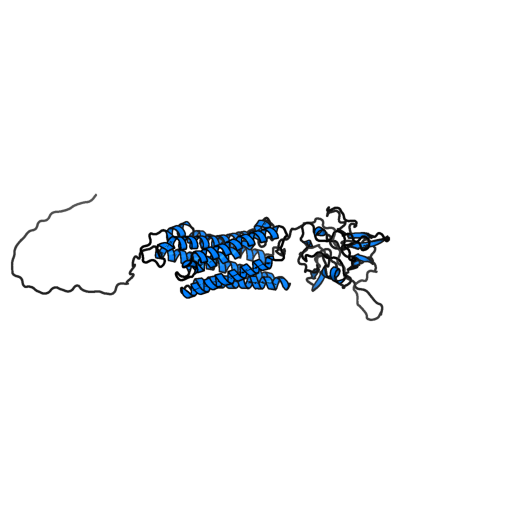 92.38 371 ALA A N 1
ATOM 2798 C CA . ALA A 1 371 ? -22.980 3.785 11.482 1.00 92.38 371 ALA A CA 1
ATOM 2799 C C . ALA A 1 371 ? -22.375 4.229 12.828 1.00 92.38 371 ALA A C 1
ATOM 2801 O O . ALA A 1 371 ? -23.129 4.635 13.711 1.00 92.38 371 ALA A O 1
ATOM 2802 N N . ALA A 1 372 ? -21.046 4.219 12.987 1.00 91.31 372 ALA A N 1
ATOM 2803 C CA . ALA A 1 372 ? -20.378 4.636 14.223 1.00 91.31 372 ALA A CA 1
ATOM 2804 C C . ALA A 1 372 ? -20.699 6.096 14.572 1.00 91.31 372 ALA A C 1
ATOM 2806 O O . ALA A 1 372 ? -21.106 6.382 15.697 1.00 91.31 372 ALA A O 1
ATOM 2807 N N . ILE A 1 373 ? -20.621 7.002 13.590 1.00 93.06 373 ILE A N 1
ATOM 2808 C CA . ILE A 1 373 ? -21.008 8.412 13.741 1.00 93.06 373 ILE A CA 1
ATOM 2809 C C . ILE A 1 373 ? -22.494 8.523 14.126 1.00 93.06 373 ILE A C 1
ATOM 2811 O O . ILE A 1 373 ? -22.830 9.202 15.096 1.00 93.06 373 ILE A O 1
ATOM 2815 N N . LEU A 1 374 ? -23.391 7.833 13.412 1.00 94.12 374 LEU A N 1
ATOM 2816 C CA . LEU A 1 374 ? -24.838 7.907 13.648 1.00 94.12 374 LEU A CA 1
ATOM 2817 C C . LEU A 1 374 ? -25.253 7.382 15.033 1.00 94.12 374 LEU A C 1
ATOM 2819 O O . LEU A 1 374 ? -26.067 8.021 15.703 1.00 94.12 374 LEU A O 1
ATOM 2823 N N . TYR A 1 375 ? -24.715 6.244 15.481 1.00 93.06 375 TYR A N 1
ATOM 2824 C CA . TYR A 1 375 ? -25.053 5.675 16.791 1.00 93.06 375 TYR A CA 1
ATOM 2825 C C . TYR A 1 375 ? -24.354 6.401 17.947 1.00 93.06 375 TYR A C 1
ATOM 2827 O O . TYR A 1 375 ? -24.973 6.567 18.997 1.00 93.06 375 TYR A O 1
ATOM 2835 N N . ALA A 1 376 ? -23.144 6.936 17.747 1.00 91.00 376 ALA A N 1
ATOM 2836 C CA . ALA A 1 376 ? -22.512 7.836 18.712 1.00 91.00 376 ALA A CA 1
ATOM 2837 C C . ALA A 1 376 ? -23.342 9.113 18.930 1.00 91.00 376 ALA A C 1
ATOM 2839 O O . ALA A 1 376 ? -23.617 9.475 20.073 1.00 91.00 376 ALA A O 1
ATOM 2840 N N . LEU A 1 377 ? -23.813 9.758 17.854 1.00 92.88 377 LEU A N 1
ATOM 2841 C CA . LEU A 1 377 ? -24.672 10.944 17.950 1.00 92.88 377 LEU A CA 1
ATOM 2842 C C . LEU A 1 377 ? -26.018 10.633 18.623 1.00 92.88 377 LEU A C 1
ATOM 2844 O O . LEU A 1 377 ? -26.429 11.378 19.510 1.00 92.88 377 LEU A O 1
ATOM 2848 N N . LYS A 1 378 ? -26.671 9.510 18.283 1.00 91.69 378 LYS A N 1
ATOM 2849 C CA . LYS A 1 378 ? -27.898 9.052 18.972 1.00 91.69 378 LYS A CA 1
ATOM 2850 C C . LYS A 1 378 ? -27.691 8.809 20.471 1.00 91.69 378 LYS A C 1
ATOM 2852 O O . LYS A 1 378 ? -28.601 9.063 21.250 1.00 91.69 378 LYS A O 1
ATOM 2857 N N . ALA A 1 379 ? -26.509 8.343 20.874 1.00 87.75 379 ALA A N 1
ATOM 2858 C CA . ALA A 1 379 ? -26.147 8.122 22.274 1.00 87.75 379 ALA A CA 1
ATOM 2859 C C . ALA A 1 379 ? -25.707 9.400 23.023 1.00 87.75 379 ALA A C 1
ATOM 2861 O O . ALA A 1 379 ? -25.364 9.323 24.202 1.00 87.75 379 ALA A O 1
ATOM 2862 N N . GLY A 1 380 ? -25.653 10.559 22.353 1.00 90.44 380 GLY A N 1
ATOM 2863 C CA . GLY A 1 380 ? -25.089 11.801 22.900 1.00 90.44 380 GLY A CA 1
ATOM 2864 C C . GLY A 1 380 ? -23.555 11.816 22.996 1.00 90.44 380 GLY A C 1
ATOM 2865 O O . GLY A 1 380 ? -22.975 12.776 23.499 1.00 90.44 380 GLY A O 1
ATOM 2866 N N . LYS A 1 381 ? -22.872 10.781 22.491 1.00 90.94 381 LYS A N 1
ATOM 2867 C CA . LYS A 1 381 ? -21.416 10.592 22.566 1.00 90.94 381 LYS A CA 1
ATOM 2868 C C . LYS A 1 381 ? -20.691 11.394 21.477 1.00 90.94 381 LYS A C 1
ATOM 2870 O O . LYS A 1 381 ? -20.092 10.841 20.555 1.00 90.94 381 LYS A O 1
ATOM 2875 N N . VAL A 1 382 ? -20.743 12.723 21.579 1.00 89.81 382 VAL A N 1
ATOM 2876 C CA . VAL A 1 382 ? -20.162 13.655 20.588 1.00 89.81 382 VAL A CA 1
ATOM 2877 C C . VAL A 1 382 ? -18.659 13.412 20.367 1.00 89.81 382 VAL A C 1
ATOM 2879 O O . VAL A 1 382 ? -18.198 13.453 19.228 1.00 89.81 382 VAL A O 1
ATOM 2882 N N . SER A 1 383 ? -17.901 13.071 21.414 1.00 88.31 383 SER A N 1
ATOM 2883 C CA . SER A 1 383 ? -16.479 12.694 21.320 1.00 88.31 383 SER A CA 1
ATOM 2884 C C . SER A 1 383 ? -16.243 11.457 20.440 1.00 88.31 383 SER A C 1
ATOM 2886 O O . SER A 1 383 ? -15.337 11.462 19.608 1.00 88.31 383 SER A O 1
ATOM 2888 N N . TRP A 1 384 ? -17.088 10.426 20.553 1.00 93.88 384 TRP A N 1
ATOM 2889 C CA . TRP A 1 384 ? -17.003 9.205 19.739 1.00 93.88 384 TRP A CA 1
ATOM 2890 C C . TRP A 1 384 ? -17.361 9.477 18.272 1.00 93.88 384 TRP A C 1
ATOM 2892 O O . TRP A 1 384 ? -16.756 8.902 17.363 1.00 93.88 384 TRP A O 1
ATOM 2902 N N . ALA A 1 385 ? -18.318 10.380 18.031 1.00 91.25 385 ALA A N 1
ATOM 2903 C CA . ALA A 1 385 ? -18.661 10.830 16.686 1.00 91.25 385 ALA A CA 1
ATOM 2904 C C . ALA A 1 385 ? -17.487 11.590 16.042 1.00 91.25 385 ALA A C 1
ATOM 2906 O O . ALA A 1 385 ? -17.107 11.271 14.918 1.00 91.25 385 ALA A O 1
ATOM 2907 N N . ILE A 1 386 ? -16.853 12.519 16.770 1.00 88.50 386 ILE A N 1
ATOM 2908 C CA . ILE A 1 386 ? -15.658 13.254 16.312 1.00 88.50 386 ILE A CA 1
ATOM 2909 C C . ILE A 1 386 ? -14.494 12.295 16.017 1.00 88.50 386 ILE A C 1
ATOM 2911 O O . ILE A 1 386 ? -13.894 12.379 14.947 1.00 88.50 386 ILE A O 1
ATOM 2915 N N . ALA A 1 387 ? -14.212 11.341 16.910 1.00 88.81 387 ALA A N 1
ATOM 2916 C CA . ALA A 1 387 ? -13.205 10.303 16.684 1.00 88.81 387 ALA A CA 1
ATOM 2917 C C . ALA A 1 387 ? -13.477 9.501 15.394 1.00 88.81 387 ALA A C 1
ATOM 2919 O O . ALA A 1 387 ? -12.571 9.288 14.590 1.00 88.81 387 ALA A O 1
ATOM 2920 N N . SER A 1 388 ? -14.738 9.131 15.152 1.00 89.81 388 SER A N 1
ATOM 2921 C CA . SER A 1 388 ? -15.152 8.387 13.954 1.00 89.81 388 SER A CA 1
ATOM 2922 C C . SER A 1 388 ? -15.111 9.234 12.667 1.00 89.81 388 SER A C 1
ATOM 2924 O O . SER A 1 388 ? -14.890 8.695 11.583 1.00 89.81 388 SER A O 1
ATOM 2926 N N . VAL A 1 389 ? -15.259 10.563 12.754 1.00 91.06 389 VAL A N 1
ATOM 2927 C CA . VAL A 1 389 ? -15.106 11.473 11.602 1.00 91.06 389 VAL A CA 1
ATOM 2928 C C . VAL A 1 389 ? -13.670 11.478 11.068 1.00 91.06 389 VAL A C 1
ATOM 2930 O O . VAL A 1 389 ? -13.491 11.511 9.851 1.00 91.06 389 VAL A O 1
ATOM 2933 N N . PHE A 1 390 ? -12.642 11.354 11.917 1.00 89.12 390 PHE A N 1
ATOM 2934 C CA . PHE A 1 390 ? -11.264 11.189 11.428 1.00 89.12 390 PHE A CA 1
ATOM 2935 C C . PHE A 1 390 ? -11.100 9.908 10.596 1.00 89.12 390 PHE A C 1
ATOM 2937 O O . PHE A 1 390 ? -10.450 9.940 9.549 1.00 89.12 390 PHE A O 1
ATOM 2944 N N . SER A 1 391 ? -11.755 8.810 10.990 1.00 87.31 391 SER A N 1
ATOM 2945 C CA . SER A 1 391 ? -11.764 7.555 10.222 1.00 87.31 391 SER A CA 1
ATOM 2946 C C . SER A 1 391 ? -12.433 7.740 8.862 1.00 87.31 391 SER A C 1
ATOM 2948 O O . SER A 1 391 ? -11.935 7.247 7.851 1.00 87.31 391 SER A O 1
ATOM 2950 N N . PHE A 1 392 ? -13.529 8.504 8.812 1.00 86.94 392 PHE A N 1
ATOM 2951 C CA . PHE A 1 392 ? -14.211 8.834 7.561 1.00 86.94 392 PHE A CA 1
ATOM 2952 C C . PHE A 1 392 ? -13.307 9.658 6.635 1.00 86.94 392 PHE A C 1
ATOM 2954 O O . PHE A 1 392 ? -13.163 9.328 5.460 1.00 86.94 392 PHE A O 1
ATOM 2961 N N . ILE A 1 393 ? -12.628 10.681 7.168 1.00 87.31 393 ILE A N 1
ATOM 2962 C CA . ILE A 1 393 ? -11.668 11.501 6.414 1.00 87.31 393 ILE A CA 1
ATOM 2963 C C . ILE A 1 393 ? -10.524 10.633 5.864 1.00 87.31 393 ILE A C 1
ATOM 2965 O O . ILE A 1 393 ? -10.160 10.799 4.699 1.00 87.31 393 ILE A O 1
ATOM 2969 N N . LEU A 1 394 ? -9.995 9.687 6.649 1.00 85.75 394 LEU A N 1
ATOM 2970 C CA . LEU A 1 394 ? -8.946 8.755 6.215 1.00 85.75 394 LEU A CA 1
ATOM 2971 C C . LEU A 1 394 ? -9.413 7.844 5.061 1.00 85.75 394 LEU A C 1
ATOM 2973 O O . LEU A 1 394 ? -8.690 7.692 4.077 1.00 85.75 394 LEU A O 1
ATOM 2977 N N . VAL A 1 395 ? -10.629 7.288 5.131 1.00 83.69 395 VAL A N 1
ATOM 2978 C CA . VAL A 1 395 ? -11.191 6.448 4.052 1.00 83.69 395 VAL A CA 1
ATOM 2979 C C . VAL A 1 395 ? -11.513 7.265 2.794 1.00 83.69 395 VAL A C 1
ATOM 2981 O O . VAL A 1 395 ? -11.248 6.807 1.686 1.00 83.69 395 VAL A O 1
ATOM 2984 N N . ILE A 1 396 ? -11.996 8.505 2.920 1.00 81.25 396 ILE A N 1
ATOM 2985 C CA . ILE A 1 396 ? -12.160 9.391 1.755 1.00 81.25 396 ILE A CA 1
ATOM 2986 C C . ILE A 1 396 ? -10.798 9.709 1.115 1.00 81.25 396 ILE A C 1
ATOM 2988 O O . ILE A 1 396 ? -10.673 9.663 -0.109 1.00 81.25 396 ILE A O 1
ATOM 2992 N N . HIS A 1 397 ? -9.750 9.952 1.910 1.00 77.25 397 HIS A N 1
ATOM 2993 C CA . HIS A 1 397 ? -8.403 10.164 1.373 1.00 77.25 397 HIS A CA 1
ATOM 2994 C C . HIS A 1 397 ? -7.834 8.917 0.680 1.00 77.25 397 HIS A C 1
ATOM 2996 O O . HIS A 1 397 ? -7.146 9.073 -0.327 1.00 77.25 397 HIS A O 1
ATOM 3002 N N . SER A 1 398 ? -8.137 7.695 1.138 1.00 72.44 398 SER A N 1
ATOM 3003 C CA . SER A 1 398 ? -7.687 6.468 0.455 1.00 72.44 398 SER A CA 1
ATOM 3004 C C . SER A 1 398 ? -8.300 6.322 -0.946 1.00 72.44 398 SER A C 1
ATOM 3006 O O . SER A 1 398 ? -7.598 5.956 -1.890 1.00 72.44 398 SER A O 1
ATOM 3008 N N . VAL A 1 399 ? -9.569 6.711 -1.115 1.00 69.69 399 VAL A N 1
ATOM 3009 C CA . VAL A 1 399 ? -10.248 6.763 -2.422 1.00 69.69 399 VAL A CA 1
ATOM 3010 C C . VAL A 1 399 ? -9.690 7.887 -3.308 1.00 69.69 399 VAL A C 1
ATOM 3012 O O . VAL A 1 399 ? -9.493 7.685 -4.504 1.00 69.69 399 VAL A O 1
ATOM 3015 N N . VAL A 1 400 ? -9.369 9.058 -2.745 1.00 67.25 400 VAL A N 1
ATOM 3016 C CA . VAL A 1 400 ? -8.736 10.155 -3.503 1.00 67.25 400 VAL A CA 1
ATOM 3017 C C . VAL A 1 400 ? -7.319 9.783 -3.961 1.00 67.25 400 VAL A C 1
ATOM 3019 O O . VAL A 1 400 ? -6.965 10.062 -5.103 1.00 67.25 400 VAL A O 1
ATOM 3022 N N . LEU A 1 401 ? -6.524 9.103 -3.129 1.00 63.06 401 LEU A N 1
ATOM 3023 C CA . LEU A 1 401 ? -5.189 8.607 -3.498 1.00 63.06 401 LEU A CA 1
ATOM 3024 C C . LEU A 1 401 ? -5.234 7.620 -4.667 1.00 63.06 401 LEU A C 1
ATOM 3026 O O . LEU A 1 401 ? -4.410 7.722 -5.575 1.00 63.06 401 LEU A O 1
ATOM 3030 N N . LEU A 1 402 ? -6.213 6.709 -4.671 1.00 57.47 402 LEU A N 1
ATOM 3031 C CA . LEU A 1 402 ? -6.435 5.767 -5.772 1.00 57.47 402 LEU A CA 1
ATOM 3032 C C . LEU A 1 402 ? -6.652 6.506 -7.108 1.00 57.47 402 LEU A C 1
ATOM 3034 O O . LEU A 1 402 ? -6.132 6.084 -8.136 1.00 57.47 402 LEU A O 1
ATOM 3038 N N . SER A 1 403 ? -7.347 7.647 -7.073 1.00 48.28 403 SER A N 1
ATOM 3039 C CA . SER A 1 403 ? -7.558 8.527 -8.231 1.00 48.28 403 SER A CA 1
ATOM 3040 C C . SER A 1 403 ? -6.309 9.340 -8.610 1.00 48.28 403 SER A C 1
ATOM 3042 O O . SER A 1 403 ? -5.998 9.4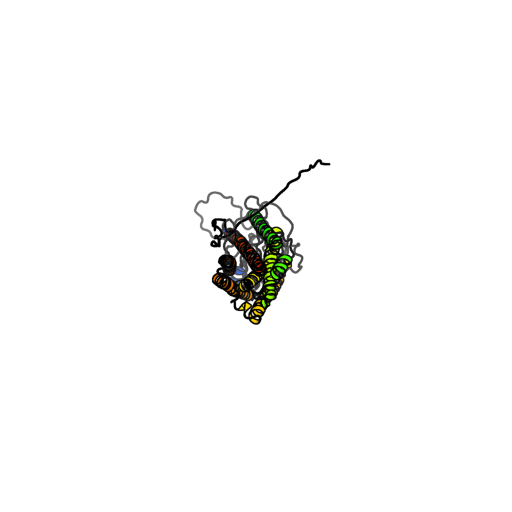87 -9.790 1.00 48.28 403 SER A O 1
ATOM 3044 N N . VAL A 1 404 ? -5.560 9.859 -7.628 1.00 48.50 404 VAL A N 1
ATOM 3045 C CA . VAL A 1 404 ? -4.340 10.665 -7.853 1.00 48.50 404 VAL A CA 1
ATOM 3046 C C . VAL A 1 404 ? -3.173 9.819 -8.377 1.00 48.50 404 VAL A C 1
ATOM 3048 O O . VAL A 1 404 ? -2.341 10.332 -9.125 1.00 48.50 404 VAL A O 1
ATOM 3051 N N . SER A 1 405 ? -3.154 8.512 -8.095 1.00 43.06 405 SER A N 1
ATOM 3052 C CA . SER A 1 405 ? -2.189 7.552 -8.660 1.00 43.06 405 SER A CA 1
ATOM 3053 C C . SER A 1 405 ? -2.190 7.490 -10.198 1.00 43.06 405 SER A C 1
ATOM 3055 O O . SER A 1 405 ? -1.267 6.927 -10.781 1.00 43.06 405 SER A O 1
ATOM 3057 N N . ILE A 1 406 ? -3.207 8.055 -10.855 1.00 39.75 406 ILE A N 1
ATOM 3058 C CA . ILE A 1 406 ? -3.357 8.117 -12.316 1.00 39.75 406 ILE A CA 1
ATOM 3059 C C . ILE A 1 406 ? -2.755 9.427 -12.888 1.00 39.75 406 ILE A C 1
ATOM 3061 O O . ILE A 1 406 ? -2.529 9.531 -14.090 1.00 39.75 406 ILE A O 1
ATOM 3065 N N . GLY A 1 407 ? -2.478 10.436 -12.045 1.00 32.03 407 GLY A N 1
ATOM 3066 C CA . GLY A 1 407 ? -2.180 11.818 -12.465 1.00 32.03 407 GLY A CA 1
ATOM 3067 C C . GLY A 1 407 ? -0.706 12.256 -12.502 1.00 32.03 407 GLY A C 1
ATOM 3068 O O . GLY A 1 407 ? -0.404 13.266 -13.131 1.00 32.03 407 GLY A O 1
ATOM 3069 N N . GLY A 1 408 ? 0.220 11.543 -11.850 1.00 38.22 408 GLY A N 1
ATOM 3070 C CA . GLY A 1 408 ? 1.674 11.726 -12.041 1.00 38.22 408 GLY A CA 1
ATOM 3071 C C . GLY A 1 408 ? 2.319 13.052 -11.579 1.00 38.22 408 GLY A C 1
ATOM 3072 O O . GLY A 1 408 ? 3.404 13.390 -12.050 1.00 38.22 408 GLY A O 1
ATOM 3073 N N . THR A 1 409 ? 1.705 13.832 -10.680 1.00 35.09 409 THR A N 1
ATOM 3074 C CA . THR A 1 409 ? 2.181 15.194 -10.339 1.00 35.09 409 THR A CA 1
ATOM 3075 C C . THR A 1 409 ? 3.064 15.309 -9.082 1.00 35.09 409 THR A C 1
ATOM 3077 O O . THR A 1 409 ? 2.572 15.144 -7.969 1.00 35.09 409 THR A O 1
ATOM 3080 N N . ALA A 1 410 ? 4.307 15.772 -9.278 1.00 39.34 410 ALA A N 1
ATOM 3081 C CA . ALA A 1 410 ? 5.181 16.517 -8.345 1.00 39.34 410 ALA A CA 1
ATOM 3082 C C . ALA A 1 410 ? 5.526 15.926 -6.947 1.00 39.34 410 ALA A C 1
ATOM 3084 O O . ALA A 1 410 ? 4.695 15.784 -6.049 1.00 39.34 410 ALA A O 1
ATOM 3085 N N . SER A 1 411 ? 6.830 15.743 -6.701 1.00 51.44 411 SER A N 1
ATOM 3086 C CA . SER A 1 411 ? 7.404 15.182 -5.463 1.00 51.44 411 SER A CA 1
ATOM 3087 C C . SER A 1 411 ? 7.156 16.001 -4.185 1.00 51.44 411 SER A C 1
ATOM 3089 O O . SER A 1 411 ? 7.009 15.424 -3.107 1.00 51.44 411 SER A O 1
ATOM 3091 N N . SER A 1 412 ? 7.072 17.332 -4.274 1.00 48.22 412 SER A N 1
ATOM 3092 C CA . SER A 1 412 ? 6.804 18.203 -3.117 1.00 48.22 412 SER A CA 1
ATOM 3093 C C . SER A 1 412 ? 5.386 18.022 -2.564 1.00 48.22 412 SER A C 1
ATOM 3095 O O . SER A 1 412 ? 5.204 17.936 -1.347 1.00 48.22 412 SER A O 1
ATOM 3097 N N . SER A 1 413 ? 4.393 17.887 -3.448 1.00 59.75 413 SER A N 1
ATOM 3098 C CA . SER A 1 413 ? 3.005 17.581 -3.082 1.00 59.75 413 SER A CA 1
ATOM 3099 C C . SER A 1 413 ? 2.887 16.205 -2.426 1.00 59.75 413 SER A C 1
ATOM 3101 O O . SER A 1 413 ? 2.160 16.054 -1.445 1.00 59.75 413 SER A O 1
ATOM 3103 N N . TYR A 1 414 ? 3.648 15.216 -2.911 1.00 63.94 414 TYR A N 1
ATOM 3104 C CA . TYR A 1 414 ? 3.666 13.862 -2.353 1.00 63.94 414 TYR A CA 1
ATOM 3105 C C . TYR A 1 414 ? 4.144 13.826 -0.891 1.00 63.94 414 TYR A C 1
ATOM 3107 O O . TYR A 1 414 ? 3.489 13.195 -0.062 1.00 63.94 414 TYR A O 1
ATOM 3115 N N . PHE A 1 415 ? 5.211 14.556 -0.530 1.00 63.66 415 PHE A N 1
ATOM 3116 C CA . PHE A 1 415 ? 5.648 14.656 0.874 1.00 63.66 415 PHE A CA 1
ATOM 3117 C C . PHE A 1 415 ? 4.571 15.275 1.775 1.00 63.66 415 PHE A C 1
ATOM 3119 O O . PHE A 1 415 ? 4.281 14.730 2.842 1.00 63.66 415 PHE A O 1
ATOM 3126 N N . GLY A 1 416 ? 3.941 16.372 1.339 1.00 64.88 416 GLY A N 1
ATOM 3127 C CA . GLY A 1 416 ? 2.862 17.021 2.091 1.00 64.88 416 GLY A CA 1
ATOM 3128 C C . GLY A 1 416 ? 1.661 16.095 2.299 1.00 64.88 416 GLY A C 1
ATOM 3129 O O . GLY A 1 416 ? 1.186 15.934 3.423 1.00 64.88 416 GLY A O 1
ATOM 3130 N N . MET A 1 417 ? 1.223 15.419 1.234 1.00 70.50 417 MET A N 1
ATOM 3131 C CA . MET A 1 417 ? 0.099 14.482 1.267 1.00 70.50 417 MET A CA 1
ATOM 3132 C C . MET A 1 417 ? 0.395 13.261 2.150 1.00 70.50 417 MET A C 1
ATOM 3134 O O . MET A 1 417 ? -0.422 12.903 2.994 1.00 70.50 417 MET A O 1
ATOM 3138 N N . MET A 1 418 ? 1.581 12.657 2.026 1.00 72.06 418 MET A N 1
ATOM 3139 C CA . MET A 1 418 ? 1.983 11.513 2.853 1.00 72.06 418 MET A CA 1
ATOM 3140 C C . MET A 1 418 ? 2.149 11.887 4.326 1.00 72.06 418 MET A C 1
ATOM 3142 O O . MET A 1 418 ? 1.737 11.120 5.193 1.00 72.06 418 MET A O 1
ATOM 3146 N N . THR A 1 419 ? 2.675 13.076 4.620 1.00 73.56 419 THR A N 1
ATOM 3147 C CA . THR A 1 419 ? 2.759 13.624 5.983 1.00 73.56 419 THR A CA 1
ATOM 3148 C C . THR A 1 419 ? 1.371 13.804 6.598 1.00 73.56 419 THR A C 1
ATOM 3150 O O . THR A 1 419 ? 1.113 13.319 7.700 1.00 73.56 419 THR A O 1
ATOM 3153 N N . TRP A 1 420 ? 0.448 14.431 5.863 1.00 79.06 420 TRP A N 1
ATOM 3154 C CA . TRP A 1 420 ? -0.947 14.617 6.272 1.00 79.06 420 TRP A CA 1
ATOM 3155 C C . TRP A 1 420 ? -1.653 13.287 6.579 1.00 79.06 420 TRP A C 1
ATOM 3157 O O . TRP A 1 420 ? -2.322 13.166 7.605 1.00 79.06 420 TRP A O 1
ATOM 3167 N N . LEU A 1 421 ? -1.429 12.251 5.762 1.00 82.00 421 LEU A N 1
ATOM 3168 C CA . LEU A 1 421 ? -1.974 10.913 6.013 1.00 82.00 421 LEU A CA 1
ATOM 3169 C C . LEU A 1 421 ? -1.479 10.309 7.331 1.00 82.00 421 LEU A C 1
ATOM 3171 O O . LEU A 1 421 ? -2.282 9.711 8.037 1.00 82.00 421 LEU A O 1
ATOM 3175 N N . ARG A 1 422 ? -0.203 10.480 7.711 1.00 82.88 422 ARG A N 1
ATOM 3176 C CA . ARG A 1 422 ? 0.291 9.961 9.005 1.00 82.88 422 ARG A CA 1
ATOM 3177 C C . ARG A 1 422 ? -0.290 10.715 10.202 1.00 82.88 422 ARG A C 1
ATOM 3179 O O . ARG A 1 422 ? -0.536 10.096 11.234 1.00 82.88 422 ARG A O 1
ATOM 3186 N N . PHE A 1 423 ? -0.582 12.010 10.063 1.00 84.62 423 PHE A N 1
ATOM 3187 C CA . PHE A 1 423 ? -1.341 12.745 11.081 1.00 84.62 423 PHE A CA 1
ATOM 3188 C C . PHE A 1 423 ? -2.793 12.250 11.193 1.00 84.62 423 PHE A C 1
ATOM 3190 O O . PHE A 1 423 ? -3.285 12.097 12.310 1.00 84.62 423 PHE A O 1
ATOM 3197 N N . LEU A 1 424 ? -3.457 11.930 10.074 1.00 87.94 424 LEU A N 1
ATOM 3198 C CA . LEU A 1 424 ? -4.792 11.319 10.086 1.00 87.94 424 LEU A CA 1
ATOM 3199 C C . LEU A 1 424 ? -4.787 9.905 10.691 1.00 87.94 424 LEU A C 1
ATOM 3201 O O . LEU A 1 424 ? -5.617 9.622 11.549 1.00 87.94 424 LEU A O 1
ATOM 3205 N N . GLU A 1 425 ? -3.851 9.032 10.304 1.00 90.25 425 GLU A N 1
ATOM 3206 C CA . GLU A 1 425 ? -3.719 7.683 10.882 1.00 90.25 425 GLU A CA 1
ATOM 3207 C C . GLU A 1 425 ? -3.505 7.739 12.405 1.00 90.25 425 GLU A C 1
ATOM 3209 O O . GLU A 1 425 ? -4.160 7.004 13.147 1.00 90.25 425 GLU A O 1
ATOM 3214 N N . LEU A 1 426 ? -2.656 8.652 12.890 1.00 91.25 426 LEU A N 1
ATOM 3215 C CA . LEU A 1 426 ? -2.461 8.867 14.323 1.00 91.25 426 LEU A CA 1
ATOM 3216 C C . LEU A 1 426 ? -3.739 9.382 15.007 1.00 91.25 426 LEU A C 1
ATOM 3218 O O . LEU A 1 426 ? -4.122 8.845 16.045 1.00 91.25 426 LEU A O 1
ATOM 3222 N N . ALA A 1 427 ? -4.419 10.380 14.432 1.00 91.38 427 ALA A N 1
ATOM 3223 C CA . ALA A 1 427 ? -5.661 10.931 14.983 1.00 91.38 427 ALA A CA 1
ATOM 3224 C C . ALA A 1 427 ? -6.774 9.872 15.091 1.00 91.38 427 ALA A C 1
ATOM 3226 O O . ALA A 1 427 ? -7.485 9.826 16.094 1.00 91.38 427 ALA A O 1
ATOM 3227 N N . VAL A 1 428 ? -6.875 8.977 14.104 1.00 92.56 428 VAL A N 1
ATOM 3228 C CA . VAL A 1 428 ? -7.795 7.829 14.109 1.00 92.56 428 VAL A CA 1
ATOM 3229 C C . VAL A 1 428 ? -7.486 6.866 15.257 1.00 92.56 428 VAL A C 1
ATOM 3231 O O . VAL A 1 428 ? -8.378 6.517 16.031 1.00 92.56 428 VAL A O 1
ATOM 3234 N N . VAL A 1 429 ? -6.223 6.458 15.416 1.00 93.81 429 VAL A N 1
ATOM 3235 C CA . VAL A 1 429 ? -5.825 5.517 16.478 1.00 93.81 429 VAL A CA 1
ATOM 3236 C C . VAL A 1 429 ? -5.982 6.146 17.872 1.00 93.81 429 VAL A C 1
ATOM 3238 O O . VAL A 1 429 ? -6.460 5.476 18.786 1.00 93.81 429 VAL A O 1
ATOM 3241 N N . VAL A 1 430 ? -5.679 7.441 18.036 1.00 93.75 430 VAL A N 1
ATOM 3242 C CA . VAL A 1 430 ? -5.958 8.204 19.270 1.00 93.75 430 VAL A CA 1
ATOM 3243 C C . VAL A 1 430 ? -7.463 8.284 19.552 1.00 93.75 430 VAL A C 1
ATOM 3245 O O . VAL A 1 430 ? -7.882 8.091 20.693 1.00 93.75 430 VAL A O 1
ATOM 3248 N N . GLY A 1 431 ? -8.288 8.504 18.524 1.00 94.06 431 GLY A N 1
ATOM 3249 C CA . GLY A 1 431 ? -9.746 8.533 18.638 1.00 94.06 431 GLY A CA 1
ATOM 3250 C C . GLY A 1 431 ? -10.324 7.221 19.174 1.00 94.06 431 GLY A C 1
ATOM 3251 O O . GLY A 1 431 ? -11.088 7.234 20.140 1.00 94.06 431 GLY A O 1
ATOM 3252 N N . TYR A 1 432 ? -9.915 6.076 18.621 1.00 95.50 432 TYR A N 1
ATOM 3253 C CA . TYR A 1 432 ? -10.358 4.774 19.135 1.00 95.50 432 TYR A CA 1
ATOM 3254 C C . TYR A 1 432 ? -9.729 4.402 20.485 1.00 95.50 432 TYR A C 1
ATOM 3256 O O . TYR A 1 432 ? -10.387 3.737 21.283 1.00 95.50 432 TYR A O 1
ATOM 3264 N N . ALA A 1 433 ? -8.509 4.858 20.792 1.00 94.19 433 ALA A N 1
ATOM 3265 C CA . ALA A 1 433 ? -7.936 4.720 22.132 1.00 94.19 433 ALA A CA 1
ATOM 3266 C C . ALA A 1 433 ? -8.777 5.464 23.187 1.00 94.19 433 ALA A C 1
ATOM 3268 O O . ALA A 1 433 ? -9.011 4.930 24.270 1.00 94.19 433 ALA A O 1
ATOM 3269 N N . TRP A 1 434 ? -9.288 6.659 22.862 1.00 94.38 434 TRP A N 1
ATOM 3270 C CA . TRP A 1 434 ? -10.221 7.390 23.723 1.00 94.38 434 TRP A CA 1
ATOM 3271 C C . TRP A 1 434 ? -11.549 6.636 23.875 1.00 94.38 434 TRP A C 1
ATOM 3273 O O . TRP A 1 434 ? -11.942 6.365 25.007 1.00 94.38 434 TRP A O 1
ATOM 3283 N N . ILE A 1 435 ? -12.185 6.209 22.773 1.00 94.56 435 ILE A N 1
ATOM 3284 C CA . ILE A 1 435 ? -13.419 5.394 22.807 1.00 94.56 435 ILE A CA 1
ATOM 3285 C C . ILE A 1 435 ? -13.246 4.159 23.707 1.00 94.56 435 ILE A C 1
ATOM 3287 O O . ILE A 1 435 ? -14.114 3.865 24.524 1.00 94.56 435 ILE A O 1
ATOM 3291 N N . LEU A 1 436 ? -12.114 3.458 23.601 1.00 94.81 436 LEU A N 1
ATOM 3292 C CA . LEU A 1 436 ? -11.805 2.282 24.415 1.00 94.81 436 LEU A CA 1
ATOM 3293 C C . LEU A 1 436 ? -11.701 2.609 25.911 1.00 94.81 436 LEU A C 1
ATOM 3295 O O . LEU A 1 436 ? -12.257 1.880 26.733 1.00 94.81 436 LEU A O 1
ATOM 3299 N N . MET A 1 437 ? -10.991 3.680 26.278 1.00 91.69 437 MET A N 1
ATOM 3300 C CA . MET A 1 437 ? -10.857 4.101 27.678 1.00 91.69 437 MET A CA 1
ATOM 3301 C C . MET A 1 437 ? -12.204 4.539 28.266 1.00 91.69 437 MET A C 1
ATOM 3303 O O . MET A 1 437 ? -12.535 4.152 29.384 1.00 91.69 437 MET A O 1
ATOM 3307 N N . ASP A 1 438 ? -12.996 5.283 27.493 1.00 92.38 438 ASP A N 1
ATOM 3308 C CA . ASP A 1 438 ? -14.320 5.781 27.876 1.00 92.38 438 ASP A CA 1
ATOM 3309 C C . ASP A 1 438 ? -15.324 4.627 28.061 1.00 92.38 438 ASP A C 1
ATOM 3311 O O . ASP A 1 438 ? -15.954 4.506 29.108 1.00 92.38 438 ASP A O 1
ATOM 3315 N N . ALA A 1 439 ? -15.380 3.686 27.113 1.00 90.81 439 ALA A N 1
ATOM 3316 C CA . ALA A 1 439 ? -16.221 2.490 27.205 1.00 90.81 439 ALA A CA 1
ATOM 3317 C C . ALA A 1 439 ? -15.792 1.534 28.339 1.00 90.81 439 ALA A C 1
ATOM 3319 O O . ALA A 1 439 ? -16.637 0.914 28.987 1.00 90.81 439 ALA A O 1
ATOM 3320 N N . THR A 1 440 ? -14.485 1.421 28.613 1.00 89.75 440 THR A N 1
ATOM 3321 C CA . THR A 1 440 ? -13.974 0.643 29.760 1.00 89.75 440 THR A CA 1
ATOM 3322 C C . THR A 1 440 ? -14.370 1.303 31.083 1.00 89.75 440 THR A C 1
ATOM 3324 O O . THR A 1 440 ? -14.729 0.606 32.034 1.00 89.75 440 THR A O 1
ATOM 3327 N N . LYS A 1 441 ? -14.361 2.643 31.137 1.00 89.19 441 LYS A N 1
ATOM 3328 C CA . LYS A 1 441 ? -14.838 3.413 32.286 1.00 89.19 441 LYS A CA 1
ATOM 3329 C C . LYS A 1 441 ? -16.343 3.202 32.502 1.00 89.19 441 LYS A C 1
ATOM 3331 O O . LYS A 1 441 ? -16.713 2.761 33.588 1.00 89.19 441 LYS A O 1
ATOM 3336 N N . GLU A 1 442 ? -17.180 3.407 31.480 1.00 87.44 442 GLU A N 1
ATOM 3337 C CA . GLU A 1 442 ? -18.636 3.168 31.546 1.00 87.44 442 GLU A CA 1
ATOM 3338 C C . GLU A 1 442 ? -18.972 1.750 32.040 1.00 87.44 442 GLU A C 1
ATOM 3340 O O . GLU A 1 442 ? -19.870 1.576 32.863 1.00 87.44 442 GLU A O 1
ATOM 3345 N N . ALA A 1 443 ? -18.242 0.730 31.569 1.00 83.75 443 ALA A N 1
ATOM 3346 C CA . ALA A 1 443 ? -18.419 -0.647 32.027 1.00 83.75 443 ALA A CA 1
ATOM 3347 C C . ALA A 1 443 ? -18.093 -0.809 33.524 1.00 83.75 443 ALA A C 1
ATOM 3349 O O . ALA A 1 443 ? -18.852 -1.453 34.246 1.00 83.75 443 ALA A O 1
ATOM 3350 N N . SER A 1 444 ? -17.006 -0.187 34.002 1.00 81.50 444 SER A N 1
ATOM 3351 C CA . SER A 1 444 ? -16.630 -0.231 35.420 1.00 81.50 444 SER A CA 1
ATOM 3352 C C . SER A 1 444 ? -17.631 0.502 36.323 1.00 81.50 444 SER A C 1
ATOM 3354 O O . SER A 1 444 ? -18.041 -0.059 37.338 1.00 81.50 444 SER A O 1
ATOM 3356 N N . GLU A 1 445 ? -18.104 1.689 35.928 1.00 80.56 445 GLU A N 1
ATOM 3357 C CA . GLU A 1 445 ? -19.124 2.449 36.668 1.00 80.56 445 GLU A CA 1
ATOM 3358 C C . GLU A 1 445 ? -20.465 1.697 36.688 1.00 80.56 445 GLU A C 1
ATOM 3360 O O . GLU A 1 445 ? -21.107 1.616 37.728 1.00 80.56 445 GLU A O 1
ATOM 3365 N N . GLY A 1 446 ? -20.836 1.025 35.591 1.00 62.50 446 GLY A N 1
ATOM 3366 C CA . GLY A 1 446 ? -21.998 0.130 35.539 1.00 62.50 446 GLY A CA 1
ATOM 3367 C C . GLY A 1 446 ? -21.893 -1.139 36.400 1.00 62.50 446 GLY A C 1
ATOM 3368 O O . GLY A 1 446 ? -22.908 -1.802 36.608 1.00 62.50 446 GLY A O 1
ATOM 3369 N N . SER A 1 447 ? -20.700 -1.482 36.903 1.00 50.78 447 SER A N 1
ATOM 3370 C CA . SER A 1 447 ? -20.484 -2.573 37.869 1.00 50.78 447 SER A CA 1
ATOM 3371 C C . SER A 1 447 ? -20.450 -2.095 39.329 1.00 50.78 447 SER A C 1
ATOM 3373 O O . SER A 1 447 ? -20.651 -2.891 40.247 1.00 50.78 447 SER A O 1
ATOM 3375 N N . GLY A 1 448 ? -20.222 -0.796 39.554 1.00 44.84 448 GLY A N 1
ATOM 3376 C CA . GLY A 1 448 ? -20.190 -0.176 40.874 1.00 44.84 448 GLY A CA 1
ATOM 3377 C C . GLY A 1 448 ? -21.581 0.253 41.328 1.00 44.84 448 GLY A C 1
ATOM 3378 O O . GLY A 1 448 ? -22.028 1.351 41.007 1.00 44.84 448 GLY A O 1
ATOM 3379 N N . GLY A 1 449 ? -22.257 -0.591 42.114 1.00 38.84 449 GLY A N 1
ATOM 3380 C CA . GLY A 1 449 ? -23.479 -0.191 42.821 1.00 38.84 449 GLY A CA 1
ATOM 3381 C C . GLY A 1 449 ? -23.225 1.071 43.654 1.00 38.84 449 GLY A C 1
ATOM 3382 O O . GLY A 1 449 ? -22.282 1.107 44.442 1.00 38.84 449 GLY A O 1
ATOM 3383 N N . GLY A 1 450 ? -24.026 2.114 43.427 1.00 38.75 450 GLY A N 1
ATOM 3384 C CA . GLY A 1 450 ? -23.669 3.479 43.811 1.00 38.75 450 GLY A CA 1
ATOM 3385 C C . GLY A 1 450 ? -23.462 3.693 45.311 1.00 38.75 450 GLY A C 1
ATOM 3386 O O . GLY A 1 450 ? -24.387 3.525 46.105 1.00 38.75 450 GLY A O 1
ATOM 3387 N N . VAL A 1 451 ? -22.275 4.182 45.673 1.00 33.78 451 VAL A N 1
ATOM 3388 C CA . VAL A 1 451 ? -22.105 5.015 46.866 1.00 33.78 451 VAL A CA 1
ATOM 3389 C C . VAL A 1 451 ? -22.463 6.439 46.455 1.00 33.78 451 VAL A C 1
ATOM 3391 O O . VAL A 1 451 ? -21.775 7.037 45.630 1.00 33.78 451 VAL A O 1
ATOM 3394 N N . HIS A 1 452 ? -23.546 6.977 47.014 1.00 35.09 452 HIS A N 1
ATOM 3395 C CA . HIS A 1 452 ? -23.818 8.410 46.955 1.00 35.09 452 HIS A CA 1
ATOM 3396 C C . HIS A 1 452 ? -22.786 9.126 47.840 1.00 35.09 452 HIS A C 1
ATOM 3398 O O . HIS A 1 452 ? -22.960 9.226 49.054 1.00 35.09 452 HIS A O 1
ATOM 3404 N N . GLU A 1 453 ? -21.701 9.624 47.243 1.00 36.66 453 GLU A N 1
ATOM 3405 C CA . GLU A 1 453 ? -20.948 10.727 47.843 1.00 36.66 453 GLU A CA 1
ATOM 3406 C C . GLU A 1 453 ? -21.769 12.009 47.671 1.00 36.66 453 GLU A C 1
ATOM 3408 O O . GLU A 1 453 ? -21.525 12.824 46.779 1.00 36.66 453 GLU A O 1
ATOM 3413 N N . ASP A 1 454 ? -22.772 12.175 48.536 1.00 32.50 454 ASP A N 1
ATOM 3414 C CA . ASP A 1 454 ? -23.494 13.434 48.691 1.00 32.50 454 ASP A CA 1
ATOM 3415 C C . ASP A 1 454 ? -22.536 14.478 49.282 1.00 32.50 454 ASP A C 1
ATOM 3417 O O . ASP A 1 454 ? -22.524 14.755 50.482 1.00 32.50 454 ASP A O 1
ATOM 3421 N N . ALA A 1 455 ? -21.733 15.093 48.411 1.00 35.19 455 ALA A N 1
ATOM 3422 C CA . ALA A 1 455 ? -20.902 16.261 48.692 1.00 35.19 455 ALA A CA 1
ATOM 3423 C C . ALA A 1 455 ? -21.761 17.533 48.882 1.00 35.19 455 ALA A C 1
ATOM 3425 O O . ALA A 1 455 ? -21.484 18.598 48.325 1.00 35.19 455 ALA A O 1
ATOM 3426 N N . GLY A 1 456 ? -22.832 17.412 49.670 1.00 28.67 456 GLY A N 1
ATOM 3427 C CA . GLY A 1 456 ? -23.679 18.503 50.119 1.00 28.67 456 GLY A CA 1
ATOM 3428 C C . GLY A 1 456 ? -22.918 19.364 51.116 1.00 28.67 456 GLY A C 1
ATOM 3429 O O . GLY A 1 456 ? -22.878 19.064 52.309 1.00 28.67 456 GLY A O 1
ATOM 3430 N N . PHE A 1 457 ? -22.300 20.433 50.616 1.00 31.05 457 PHE A N 1
ATOM 3431 C CA . PHE A 1 457 ? -21.686 21.464 51.446 1.00 31.05 457 PHE A CA 1
ATOM 3432 C C . PHE A 1 457 ? -22.726 22.000 52.446 1.00 31.05 457 PHE A C 1
ATOM 3434 O O . PHE A 1 457 ? -23.848 22.327 52.062 1.00 31.05 457 PHE A O 1
ATOM 3441 N N . ALA A 1 458 ? -22.380 22.007 53.733 1.00 35.16 458 ALA A N 1
ATOM 3442 C CA . ALA A 1 458 ? -23.368 22.086 54.803 1.00 35.16 458 ALA A CA 1
ATOM 3443 C C . ALA A 1 458 ? -23.969 23.490 54.971 1.00 35.16 458 ALA A C 1
ATOM 3445 O O . ALA A 1 458 ? -23.244 24.423 55.307 1.00 35.16 458 ALA A O 1
ATOM 3446 N N . ASP A 1 459 ? -25.295 23.600 54.837 1.00 42.25 459 ASP A N 1
ATOM 3447 C CA . ASP A 1 459 ? -26.065 24.769 55.283 1.00 42.25 459 ASP A CA 1
ATOM 3448 C C . ASP A 1 459 ? -27.557 24.413 55.511 1.00 42.25 459 ASP A C 1
ATOM 3450 O O . ASP A 1 459 ? -28.421 24.701 54.685 1.00 42.25 459 ASP A O 1
ATOM 3454 N N . ASP A 1 460 ? -27.878 23.734 56.626 1.00 32.16 460 ASP A N 1
ATOM 3455 C CA . ASP A 1 460 ? -29.270 23.601 57.112 1.00 32.16 460 ASP A CA 1
ATOM 3456 C C . ASP A 1 460 ? -29.335 23.248 58.620 1.00 32.16 460 ASP A C 1
ATOM 3458 O O . ASP A 1 460 ? -29.495 22.091 59.023 1.00 32.16 460 ASP A O 1
ATOM 3462 N N . ILE A 1 461 ? -29.184 24.251 59.497 1.00 37.50 461 ILE A N 1
ATOM 3463 C CA . ILE A 1 461 ? -29.312 24.067 60.956 1.00 37.50 461 ILE A CA 1
ATOM 3464 C C . ILE A 1 461 ? -30.795 23.922 61.330 1.00 37.50 461 ILE A C 1
ATOM 3466 O O . ILE A 1 461 ? -31.486 24.899 61.625 1.00 37.50 461 ILE A O 1
ATOM 3470 N N . LYS A 1 462 ? -31.285 22.680 61.382 1.00 31.55 462 LYS A N 1
ATOM 3471 C CA . LYS A 1 462 ? -32.620 22.353 61.906 1.00 31.55 462 LYS A CA 1
ATOM 3472 C C . LYS A 1 462 ? -32.554 21.947 63.376 1.00 31.55 462 LYS A C 1
ATOM 3474 O O . LYS A 1 462 ? -32.094 20.863 63.723 1.00 31.55 462 LYS A O 1
ATOM 3479 N N . MET A 1 463 ? -33.039 22.837 64.244 1.00 34.06 463 MET A N 1
ATOM 3480 C CA . MET A 1 463 ? -33.182 22.574 65.679 1.00 34.06 463 MET A CA 1
ATOM 3481 C C . MET A 1 463 ? -34.184 21.431 65.940 1.00 34.06 463 MET A C 1
ATOM 3483 O O . MET A 1 463 ? -35.228 21.383 65.281 1.00 34.06 463 MET A O 1
ATOM 3487 N N . PRO A 1 464 ? -33.936 20.548 66.926 1.00 34.19 464 PRO A N 1
ATOM 3488 C CA . PRO A 1 464 ? -34.926 19.568 67.359 1.00 34.19 464 PRO A CA 1
ATOM 3489 C C . PRO A 1 464 ? -36.109 20.255 68.063 1.00 34.19 464 PRO A C 1
ATOM 3491 O O . PRO A 1 464 ? -35.930 21.153 68.885 1.00 34.19 464 PRO A O 1
ATOM 3494 N N . GLN A 1 465 ? -37.328 19.813 67.749 1.00 34.66 465 GLN A N 1
ATOM 3495 C CA . GLN A 1 465 ? -38.564 20.292 68.380 1.00 34.66 465 GLN A CA 1
ATOM 3496 C C . GLN A 1 465 ? -38.682 19.789 69.829 1.00 34.66 465 GLN A C 1
ATOM 3498 O O . GLN A 1 465 ? -38.395 18.626 70.118 1.00 34.66 465 GLN A O 1
ATOM 3503 N N . LEU A 1 466 ? -39.150 20.654 70.733 1.00 36.31 466 LEU A N 1
ATOM 3504 C CA . LEU A 1 466 ? -39.444 20.309 72.128 1.00 36.31 466 LEU A CA 1
ATOM 3505 C C . LEU A 1 466 ? -40.793 19.567 72.247 1.00 36.31 466 LEU A C 1
ATOM 3507 O O . LEU A 1 466 ? -41.775 20.010 71.647 1.00 36.31 466 LEU A O 1
ATOM 3511 N N . PRO A 1 467 ? -40.892 18.487 73.047 1.00 39.06 467 PRO A N 1
ATOM 3512 C CA . PRO A 1 467 ? -42.176 17.881 73.395 1.00 39.06 467 PRO A CA 1
ATOM 3513 C C . PRO A 1 467 ? -42.957 18.751 74.409 1.00 39.06 467 PRO A C 1
ATOM 3515 O O . PRO A 1 467 ? -42.346 19.483 75.192 1.00 39.06 467 PRO A O 1
ATOM 3518 N N . PRO A 1 468 ? -44.303 18.684 74.427 1.00 46.28 468 PRO A N 1
ATOM 3519 C CA . PRO A 1 468 ? -45.139 19.533 75.278 1.00 46.28 468 PRO A CA 1
ATOM 3520 C C . PRO A 1 468 ? -45.160 19.113 76.760 1.00 46.28 468 PRO A C 1
ATOM 3522 O O . PRO A 1 468 ? -44.931 17.957 77.112 1.00 46.28 468 PRO A O 1
ATOM 3525 N N . HIS A 1 469 ? -45.491 20.074 77.630 1.00 36.75 469 HIS A N 1
ATOM 3526 C CA . HIS A 1 469 ? -45.557 19.917 79.088 1.00 36.75 469 HIS A CA 1
ATOM 3527 C C . HIS A 1 469 ? -46.557 18.857 79.585 1.00 36.75 469 HIS A C 1
ATOM 3529 O O . HIS A 1 469 ? -47.716 18.836 79.174 1.00 36.75 469 HIS A O 1
ATOM 3535 N N . ILE A 1 470 ? -46.144 18.126 80.626 1.00 39.09 470 ILE A N 1
ATOM 3536 C CA . ILE A 1 470 ? -47.007 17.497 81.640 1.00 39.09 470 ILE A CA 1
ATOM 3537 C C . ILE A 1 470 ? -46.420 17.882 83.022 1.00 39.09 470 ILE A C 1
ATOM 3539 O O . ILE A 1 470 ? -45.193 17.926 83.147 1.00 39.09 470 ILE A O 1
ATOM 3543 N N . PRO A 1 471 ? -47.229 18.249 84.039 1.00 45.97 471 PRO A N 1
ATOM 3544 C CA . PRO A 1 471 ? -46.722 18.771 85.315 1.00 45.97 471 PRO A CA 1
ATOM 3545 C C . PRO A 1 471 ? -46.184 17.679 86.260 1.00 45.97 471 PRO A C 1
ATOM 3547 O O . PRO A 1 471 ? -46.591 16.522 86.189 1.00 45.97 471 PRO A O 1
ATOM 3550 N N . GLY A 1 472 ? -45.282 18.070 87.171 1.00 34.16 472 GLY A N 1
ATOM 3551 C CA . GLY A 1 472 ? -44.711 17.189 88.204 1.00 34.16 472 GLY A CA 1
ATOM 3552 C C . GLY A 1 472 ? -45.654 16.906 89.385 1.00 34.16 472 GLY A C 1
ATOM 3553 O O . GLY A 1 472 ? -46.777 17.415 89.427 1.00 34.16 472 GLY A O 1
ATOM 3554 N N . PRO A 1 473 ? -45.167 16.160 90.396 1.00 43.19 473 PRO A N 1
ATOM 3555 C CA . PRO A 1 473 ? -44.734 16.894 91.592 1.00 43.19 473 PRO A CA 1
ATOM 3556 C C . PRO A 1 473 ? -43.476 16.354 92.316 1.00 43.19 473 PRO A C 1
ATOM 3558 O O . PRO A 1 473 ? -43.155 15.176 92.260 1.00 43.19 473 PRO A O 1
ATOM 3561 N N . SER A 1 474 ? -42.836 17.272 93.054 1.00 33.31 474 SER A N 1
ATOM 3562 C CA . SER A 1 474 ? -42.130 17.121 94.349 1.00 33.31 474 SER A CA 1
ATOM 3563 C C . SER A 1 474 ? -41.195 15.932 94.663 1.00 33.31 474 SER A C 1
ATOM 3565 O O . SER A 1 474 ? -41.649 14.798 94.753 1.00 33.31 474 SER A O 1
ATOM 3567 N N . ALA A 1 475 ? -40.00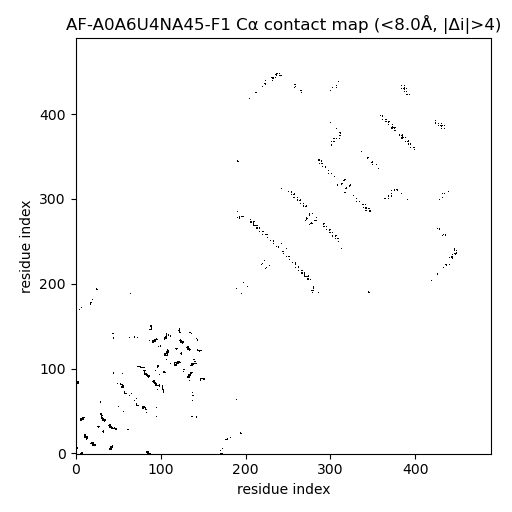5 16.304 95.170 1.00 33.88 475 ALA A N 1
ATOM 3568 C CA . ALA A 1 475 ? -39.251 15.639 96.254 1.00 33.88 475 ALA A CA 1
ATOM 3569 C C . ALA A 1 475 ? -38.576 14.269 95.964 1.00 33.88 475 ALA A C 1
ATOM 3571 O O . ALA A 1 475 ? -39.093 13.461 95.207 1.00 33.88 475 ALA A O 1
ATOM 3572 N N . SER A 1 476 ? -37.422 13.926 96.559 1.00 34.56 476 SER A N 1
ATOM 3573 C CA . SER A 1 476 ? -36.398 14.728 97.270 1.00 34.56 476 SER A CA 1
ATOM 3574 C C . SER A 1 476 ? -35.121 13.891 97.524 1.00 34.56 476 SER A C 1
ATOM 3576 O O . SER A 1 476 ? -35.110 12.695 97.273 1.00 34.56 476 SER A O 1
ATOM 3578 N N . GLU A 1 477 ? -34.105 14.533 98.119 1.00 35.91 477 GLU A N 1
ATOM 3579 C CA . GLU A 1 477 ? -33.097 13.944 99.029 1.00 35.91 477 GLU A CA 1
ATOM 3580 C C . GLU A 1 477 ? -31.851 13.164 98.516 1.00 35.91 477 GLU A C 1
ATOM 3582 O O . GLU A 1 477 ? -31.948 12.098 97.927 1.00 35.91 477 GLU A O 1
ATOM 3587 N N . TRP A 1 478 ? -30.681 13.680 98.957 1.00 36.75 478 TRP A N 1
ATOM 3588 C CA . TRP A 1 478 ? -29.400 13.008 99.293 1.00 36.75 478 TRP A CA 1
ATOM 3589 C C . TRP A 1 478 ? -28.587 12.348 98.144 1.00 36.75 478 TRP A C 1
ATOM 3591 O O . TRP A 1 478 ? -29.114 11.953 97.116 1.00 36.75 478 TRP A O 1
ATOM 3601 N N . GLY A 1 479 ? -27.256 12.208 98.248 1.00 32.84 479 GLY A N 1
ATOM 3602 C CA . GLY A 1 479 ? -26.324 12.757 99.248 1.00 32.84 479 GLY A CA 1
ATOM 3603 C C . GLY A 1 479 ? -24.972 12.018 99.286 1.00 32.84 479 GLY A C 1
ATOM 3604 O O . GLY A 1 479 ? -24.950 10.794 99.347 1.00 32.84 479 GLY A O 1
ATOM 3605 N N . GLY A 1 480 ? -23.854 12.761 99.299 1.00 34.94 480 GLY A N 1
ATOM 3606 C CA . GLY A 1 480 ? -22.477 12.221 99.291 1.00 34.94 480 GLY A CA 1
ATOM 3607 C C . GLY A 1 480 ? -22.010 11.713 97.908 1.00 34.94 480 GLY A C 1
ATOM 3608 O O . GLY A 1 480 ? -22.821 11.279 97.101 1.00 34.94 480 GLY A O 1
ATOM 3609 N N . GLY A 1 481 ? -20.733 11.763 97.515 1.00 33.66 481 GLY A N 1
ATOM 3610 C CA . GLY A 1 481 ? -19.559 12.381 98.144 1.00 33.66 481 GLY A CA 1
ATOM 3611 C C . GLY A 1 481 ? -18.530 11.382 98.680 1.00 33.66 481 GLY A C 1
ATOM 3612 O O . GLY A 1 481 ? -18.741 10.834 99.754 1.00 33.66 481 GLY A O 1
ATOM 3613 N N . HIS A 1 482 ? -17.407 11.216 97.966 1.00 41.16 482 HIS A N 1
ATOM 3614 C CA . HIS A 1 482 ? -16.055 11.072 98.534 1.00 41.16 482 HIS A CA 1
ATOM 3615 C C . HIS A 1 482 ? -14.967 11.109 97.441 1.00 41.16 482 HIS A C 1
ATOM 3617 O O . HIS A 1 482 ? -15.159 10.592 96.342 1.00 41.16 482 HIS A O 1
ATOM 3623 N N . ASP A 1 483 ? -13.818 11.712 97.756 1.00 39.78 483 ASP A N 1
ATOM 3624 C CA . ASP A 1 483 ? -12.586 11.665 96.958 1.00 39.78 483 ASP A CA 1
ATOM 3625 C C . ASP A 1 483 ? -11.928 10.267 96.950 1.00 39.78 483 ASP A C 1
ATOM 3627 O O . ASP A 1 483 ? -12.190 9.454 97.835 1.00 39.78 483 ASP A O 1
ATOM 3631 N N . VAL A 1 484 ? -10.959 10.037 96.045 1.00 41.62 484 VAL A N 1
ATOM 3632 C CA . VAL A 1 484 ? -9.516 9.933 96.401 1.00 41.62 484 VAL A CA 1
ATOM 3633 C C . VAL A 1 484 ? -8.639 9.566 95.178 1.00 41.62 484 VAL A C 1
ATOM 3635 O O . VAL A 1 484 ? -8.740 8.483 94.621 1.00 41.62 484 VAL A O 1
ATOM 3638 N N . LYS A 1 485 ? -7.726 10.492 94.838 1.00 37.66 485 LYS A N 1
ATOM 3639 C CA . LYS A 1 485 ? -6.348 10.336 94.299 1.00 37.66 485 LYS A CA 1
ATOM 3640 C C . LYS A 1 485 ? -6.015 9.308 93.189 1.00 37.66 485 LYS A C 1
ATOM 3642 O O . LYS A 1 485 ? -5.991 8.105 93.413 1.00 37.66 485 LYS A O 1
ATOM 3647 N N . ALA A 1 486 ? -5.461 9.834 92.089 1.00 42.50 486 ALA A N 1
ATOM 3648 C CA . ALA A 1 486 ? -4.357 9.201 91.341 1.00 42.50 486 ALA A CA 1
ATOM 3649 C C . ALA A 1 486 ? -3.010 9.362 92.109 1.00 42.50 486 ALA A C 1
ATOM 3651 O O . ALA A 1 486 ? -2.976 10.145 93.068 1.00 42.50 486 ALA A O 1
ATOM 3652 N N . PRO A 1 487 ? -1.898 8.685 91.728 1.00 53.84 487 PRO A N 1
ATOM 3653 C CA . PRO A 1 487 ? -1.055 9.254 90.656 1.00 53.84 487 PRO A CA 1
ATOM 3654 C C . PRO A 1 487 ? -0.212 8.265 89.796 1.00 53.84 487 PRO A C 1
ATOM 3656 O O . PRO A 1 487 ? -0.046 7.101 90.137 1.00 53.84 487 PRO A O 1
ATOM 3659 N N . GLN A 1 488 ? 0.399 8.841 88.748 1.00 42.72 488 GLN A N 1
ATOM 3660 C CA . GLN A 1 488 ? 1.690 8.505 88.100 1.00 42.72 488 GLN A CA 1
ATOM 3661 C C . GLN A 1 488 ? 1.894 7.204 87.289 1.00 42.72 488 GLN A C 1
ATOM 3663 O O . GLN A 1 488 ? 2.126 6.124 87.817 1.00 42.72 488 GLN A O 1
ATOM 3668 N N . GLU A 1 489 ? 1.916 7.395 85.962 1.00 45.78 489 GLU A N 1
ATOM 3669 C CA . GLU A 1 489 ? 3.123 7.332 85.103 1.00 45.78 489 GLU A CA 1
ATOM 3670 C C . GLU A 1 489 ? 4.249 6.332 85.447 1.00 45.78 489 GLU A C 1
ATOM 3672 O O . GLU A 1 489 ? 5.013 6.548 86.391 1.00 45.78 489 GLU A O 1
ATOM 3677 N N . ILE A 1 490 ? 4.462 5.372 84.535 1.00 45.47 490 ILE A N 1
ATOM 3678 C CA . ILE A 1 490 ? 5.720 5.207 83.771 1.00 45.47 490 ILE A CA 1
ATOM 3679 C C . ILE A 1 490 ? 5.334 5.073 82.289 1.00 45.47 490 ILE A C 1
ATOM 3681 O O . ILE A 1 490 ? 4.292 4.423 82.039 1.00 45.47 490 ILE A O 1
#

Secondary structure (DSSP, 8-state):
-BTTSPEE-SS-B-TTT-PBPPP-----TTSEEE-TTS-EEESS--HHHHHHTT----S-TTGGGSSSGGGGS-SB-SS---EEEE-TTS-EEE-SB-TTT-BB-----TT---------TTSEEE-TTS-EEEE--SSSS-S--S--SPPSS---------S---------------S--------PPP-SS------HHHHHHHHHHHHHHHHHHHHHHHHS-HHHHHHHTTS---TTSSS-GGGHHHHHHHHHHHHHHHHHHHHHHHHHHHHSGGGTT--S-HHHHHHHHHTHHHHHHHHHHHHHHHH-TTSHHHH-HHHHHHHHHHHHHHHHHHHHHHHHHHTT---TTHHHHHHHHHHHHHHHHHHHHHHHHHTT-HHHHHHHHHHHHHHHHHHHHHHHTTT---HHHHHHHHHHHHHHHHHHHHHHHHHHHHHHHHHHHTTS--------------PPPPPPP---------------------

InterPro domains:
  IPR025924 YHYH domain [PF14240] (22-102)
  IPR025924 YHYH domain [PF14240] (113-149)
  IPR059081 Proline-rich transmembrane protein 3/4 [PF25987] (261-379)

Sequence (490 aa):
MAVNGVTFVGHHVNKDSGNKGKMTMAFDNCGGHGGADHKYHYHIPPVCLIMSLGGEVPERSDWWLAKNPESQWPKKTTKESPLIGWAMDGFPIFGPYDPITKELQTSGSANCTTTTGSLDACNGKNMSNGQYAYFITPTYPFVPDCLRGSLTGSSVSEGTVTDTVENACPMKGYSPMSVETAKDCEILPQSLYLHVPEEAKWVATTAVSGGLHVVVTGVVALLANPIKIAAACGGGMVSGGRFGSDDSGGVKGSLMRLFFAVFLASLTRSIFLLIDPYHMRNLFPNLLAELLYGLLYPLVNLASLESVYLASPDNPLRSSPALYVGALVVVACQFIFQAVFDGLRAYGKQPAWHWVCQVFYSAWGIIVIGAAILYALKAGKVSWAIASVFSFILVIHSVVLLSVSIGGTASSSYFGMMTWLRFLELAVVVGYAWILMDATKEASEGSGGGVHEDAGFADDIKMPQLPPHIPGPSASEWGGGHDVKAPQEI

Nearest PDB structures (foldseek):
  5g2d-assembly1_A  TM=5.411E-01  e=4.267E-01  Nonlabens marinus S1-08
  9ija-assembly1_R  TM=3.040E-01  e=1.946E-01  Homo sapiens
  6k1q-assembly1_A  TM=2.951E-01  e=7.428E-01  Homo sapiens
  7jh5-assembly2_B  TM=2.737E-01  e=2.357E+00  synthetic construct
  3zx6-assembly1_B  TM=1.625E-01  e=1.555E+00  Archaeoglobus fulgidus DSM 4304

Radius of gyration: 37.71 Å; Cα contacts (8 Å, |Δi|>4): 641; chains: 1; bounding box: 84×52×144 Å

Organism: Hemiselmis andersenii (NCBI:txid464988)

Mean predicted aligned error: 18.58 Å

Foldseek 3Di:
DFPVLAAEDLFDADPPPRDGDDDLPLADLQQWDQDPVRGIHHQAFRQVLCVVQFHFDFPDSSLLLDPPSCVSGDQFDPTAFDQTAADQLGATETEQAQRPRRGGAAAQCPVPPPPDHPAHNQQWDQHPVRGIHHYQHSYPSRHRPDDDHDGDDDDDDDDDDDDDDDDDDDRDDDDDDDDDDDDDDDSDNDFPDRLDDPDPLLLVLLQVLLVLLVVLLVCLCVQQNLVLLCVLLPQDFDCPALDGPVCSVVLSVLLVLLSCLLNLLSVLSSCQSNPQPVVNVVPDQQLSNLLSVQSNLLSLLSLLLSLLCLQHCPGPVNVDVPVVVVSVVLSVVLNVVSSVQSNCSSNVHHDPCVVVSLVVSLVSLCVSLVSSLVSNVVSVNVLSNVLSVLSNVLSVLSVVVVVCVVVSDDPVVVSVSVSVNSVSSSSNSVSSSVSSSVSSVSSNVSSDDDDPPPPPDDDDDDDDDDDDDDDDDDDDDYDDDDDDDDDDDD